Protein AF-0000000083553244 (afdb_homodimer)

Organism: NCBI:txid2306993

Foldseek 3Di:
DWEWFWFQQEQWTKIFIADPLHTPDIDIGGHNDDCLPVNVVVSVVRQVVSVHDLLVHQEYFYEQEPGHPVRNVSRLVVRLVSCVVNVHYYAYDYLQQLQCPPPADQAKEWEDPPPQKIWIKTAHNVGIDDIAIDGQQPDDEEYEYDYPPPHHPPHHYDYRPDDSRSSRRNVCSVPRVDDDDRRHHDDHDDPPPPPPVPDDPPPPDD/DWEWFWFQQEQWTKIFIADPLHTPDIDIGGHNDDCLPVNVVVSVVRQVVSVHDLLVHQEYFYEQEPGHPVRNVSRLVVRLVSCVVNVHYYAYDYLQQLQCPPPADQAKEWEDPPPQKIWIKTAHNVGIDDIAIDGQQPDDEEYEYDYPPPHHPPHHYDYRPDDSRSSRRNVCSVPRVDDDDRRHHDDHDDPPPPPPVPDDPPPPDD

Nearest PDB structures (foldseek):
  5br9-assembly3_E  TM=8.123E-01  e=7.103E-15  Pseudomonas aeruginosa PAO1
  4y0w-assembly1_C-2  TM=7.522E-01  e=1.498E-14  Pseudomonas aeruginosa PAO579
  2gel-assembly1_A  TM=7.264E-01  e=1.031E-14  Salmonella enterica subsp. enterica serovar Typhimurium str. LT2
  6nak-ass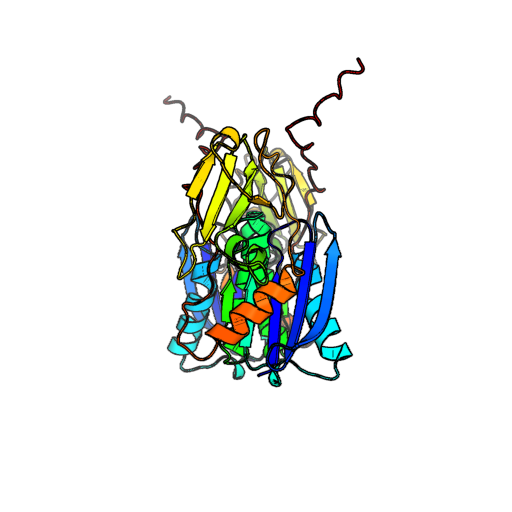embly1_C  TM=7.308E-01  e=5.153E-11  Thermotoga maritima MSB8
  2a6a-assembly1_A  TM=6.928E-01  e=4.842E-11  Thermotoga maritima MSB8

Radius of gyration: 22.96 Å; Cα contacts (8 Å, |Δi|>4): 981; chains: 2; bounding box: 55×69×50 Å

pLDDT: mean 88.0, std 17.51, range [26.22, 98.94]

Secondary structure (DSSP, 8-state):
-EEEEEE-SSSEEEEEEEETTEEEEEEEEE-SS-HHHHHHHHHHHHHHHTT--GGG-SEEEEE--SS-HHHHHHHHHHHHHHHHHHT--EEEE-HHHHHHTTSPSSEEEEEE-STTEEEEEEE-SS-BPPPEEEEGGG--SSEEESS---PPTT--EEPPSS-HHHHHHHHHHHHTTS--PPP-----S-------SS--------/-EEEEEE-SSSEEEEEEEETTEEEEEEEEE-SS-HHHHHHHHHHHHHHHTT--GGG-SEEEEE--SS-HHHHHHHHHHHHHHHHHHT--EEEE-HHHHHHTTSPSSEEEEEE-STTEEEEEEE-SS-BPPPEEEEGGG--SSEEESS---PPTT--EEPPSS-HHHHHHHHHHHHTTS--PPP-----S-------SS--------

Structure (mmCIF, N/CA/C/O backbone):
data_AF-0000000083553244-model_v1
#
loop_
_entity.id
_entity.type
_entity.pdbx_description
1 polymer 'tRNA (Adenosine(37)-N6)-threonylcarbamoyltransferase complex dimerization subunit type 1 TsaB'
#
loop_
_atom_site.group_PDB
_atom_site.id
_atom_site.type_symbol
_atom_site.label_atom_id
_atom_site.label_alt_id
_atom_site.label_comp_id
_atom_site.label_asym_id
_atom_site.label_entity_id
_atom_site.label_seq_id
_atom_site.pdbx_PDB_ins_code
_atom_site.Cartn_x
_atom_site.Cartn_y
_atom_site.Cartn_z
_atom_site.occupancy
_atom_site.B_iso_or_equiv
_atom_site.auth_seq_id
_atom_site.auth_comp_id
_atom_site.auth_asym_id
_atom_site.auth_atom_id
_atom_site.pdbx_PDB_model_num
ATOM 1 N N . MET A 1 1 ? -17.125 -20.312 -6.266 1 95.19 1 MET A N 1
ATOM 2 C CA . MET A 1 1 ? -16.328 -19.359 -5.488 1 95.19 1 MET A CA 1
ATOM 3 C C . MET A 1 1 ? -15.641 -18.344 -6.398 1 95.19 1 MET A C 1
ATOM 5 O O . MET A 1 1 ? -14.984 -18.734 -7.371 1 95.19 1 MET A O 1
ATOM 9 N N . LEU A 1 2 ? -15.938 -17.078 -6.215 1 98.5 2 LEU A N 1
ATOM 10 C CA . LEU A 1 2 ? -15.367 -16 -7.027 1 98.5 2 LEU A CA 1
ATOM 11 C C . LEU A 1 2 ? -14.18 -15.367 -6.316 1 98.5 2 LEU A C 1
ATOM 13 O O . LEU A 1 2 ? -14.336 -14.781 -5.242 1 98.5 2 LEU A O 1
ATOM 17 N N . VAL A 1 3 ? -12.984 -15.484 -6.941 1 98.75 3 VAL A N 1
ATOM 18 C CA . VAL A 1 3 ? -11.75 -15.008 -6.332 1 98.75 3 VAL A CA 1
ATOM 19 C C . VAL A 1 3 ? -11.117 -13.938 -7.211 1 98.75 3 VAL A C 1
ATOM 21 O O . VAL A 1 3 ? -10.977 -14.117 -8.422 1 98.75 3 VAL A O 1
ATOM 24 N N . LEU A 1 4 ? -10.844 -12.781 -6.684 1 98.88 4 LEU A N 1
ATOM 25 C CA . LEU A 1 4 ? -10.008 -11.766 -7.316 1 98.88 4 LEU A CA 1
ATOM 26 C C . LEU A 1 4 ? -8.578 -11.836 -6.789 1 98.88 4 LEU A C 1
ATOM 28 O O . LEU A 1 4 ? -8.352 -11.758 -5.582 1 98.88 4 LEU A O 1
ATOM 32 N N . ALA A 1 5 ? -7.625 -12.055 -7.656 1 98.94 5 ALA A N 1
ATOM 33 C CA . ALA A 1 5 ? -6.219 -12.172 -7.27 1 98.94 5 ALA A CA 1
ATOM 34 C C . ALA A 1 5 ? -5.375 -11.086 -7.938 1 98.94 5 ALA A C 1
ATOM 36 O O . ALA A 1 5 ? -5.656 -10.688 -9.07 1 98.94 5 ALA A O 1
ATOM 37 N N . PHE A 1 6 ? -4.32 -10.609 -7.211 1 98.94 6 PHE A N 1
ATOM 38 C CA . PHE A 1 6 ? -3.479 -9.586 -7.82 1 98.94 6 PHE A CA 1
ATOM 39 C C . PHE A 1 6 ? -2.096 -9.57 -7.184 1 98.94 6 PHE A C 1
ATOM 41 O O . PHE A 1 6 ? -1.876 -10.195 -6.145 1 98.94 6 PHE A O 1
ATOM 48 N N . ASP A 1 7 ? -1.173 -8.914 -7.875 1 98.69 7 ASP A N 1
ATOM 49 C CA . ASP A 1 7 ? 0.236 -8.875 -7.492 1 98.69 7 ASP A CA 1
ATOM 50 C C . ASP A 1 7 ? 0.924 -7.637 -8.055 1 98.69 7 ASP A C 1
ATOM 52 O O . ASP A 1 7 ? 0.686 -7.254 -9.203 1 98.69 7 ASP A O 1
ATOM 56 N N . THR A 1 8 ? 1.665 -6.996 -7.199 1 98.31 8 THR A N 1
ATOM 57 C CA . THR A 1 8 ? 2.512 -5.887 -7.629 1 98.31 8 THR A CA 1
ATOM 58 C C . THR A 1 8 ? 3.945 -6.082 -7.148 1 98.31 8 THR A C 1
ATOM 60 O O . THR A 1 8 ? 4.668 -5.109 -6.918 1 98.31 8 THR A O 1
ATOM 63 N N . SER A 1 9 ? 4.395 -7.324 -6.902 1 95.31 9 SER A N 1
ATOM 64 C CA . SER A 1 9 ? 5.664 -7.633 -6.254 1 95.31 9 SER A CA 1
ATOM 65 C C . SER A 1 9 ? 6.836 -7.43 -7.207 1 95.31 9 SER A C 1
ATOM 67 O O . SER A 1 9 ? 7.996 -7.5 -6.797 1 95.31 9 SER A O 1
ATOM 69 N N . ALA A 1 10 ? 6.605 -7.199 -8.492 1 93.44 10 ALA A N 1
ATOM 70 C CA . ALA A 1 10 ? 7.629 -6.941 -9.5 1 93.44 10 ALA A CA 1
ATOM 71 C C . ALA A 1 10 ? 7.219 -5.793 -10.414 1 93.44 10 ALA A C 1
ATOM 73 O O . ALA A 1 10 ? 6.285 -5.051 -10.109 1 93.44 10 ALA A O 1
ATOM 74 N N . ALA A 1 11 ? 7.984 -5.539 -11.523 1 94.56 11 ALA A N 1
ATOM 75 C CA . ALA A 1 11 ? 7.73 -4.43 -12.438 1 94.56 11 ALA A CA 1
ATOM 76 C C . ALA A 1 11 ? 6.461 -4.668 -13.25 1 94.56 11 ALA A C 1
ATOM 78 O O . ALA A 1 11 ? 6.512 -4.734 -14.484 1 94.56 11 ALA A O 1
ATOM 79 N N . HIS A 1 12 ? 5.316 -4.859 -12.43 1 96.94 12 HIS A N 1
ATOM 80 C CA . HIS A 1 12 ? 4.035 -5.082 -13.094 1 96.94 12 HIS A CA 1
ATOM 81 C C . HIS A 1 12 ? 2.871 -4.801 -12.148 1 96.94 12 HIS A C 1
ATOM 83 O O . HIS A 1 12 ? 3.066 -4.676 -10.938 1 96.94 12 HIS A O 1
ATOM 89 N N . CYS A 1 13 ? 1.729 -4.617 -12.727 1 98.5 13 CYS A N 1
ATOM 90 C CA . CYS A 1 13 ? 0.442 -4.883 -12.094 1 98.5 13 CYS A CA 1
ATOM 91 C C . CYS A 1 13 ? -0.251 -6.074 -12.742 1 98.5 13 CYS A C 1
ATOM 93 O O . CYS A 1 13 ? -0.502 -6.066 -13.953 1 98.5 13 CYS A O 1
ATOM 95 N N . ALA A 1 14 ? -0.455 -7.059 -11.984 1 98.69 14 ALA A N 1
ATOM 96 C CA . ALA A 1 14 ? -1.111 -8.25 -12.508 1 98.69 14 ALA A CA 1
ATOM 97 C C . ALA A 1 14 ? -2.369 -8.586 -11.711 1 98.69 14 ALA A C 1
ATOM 99 O O . ALA A 1 14 ? -2.398 -8.414 -10.484 1 98.69 14 ALA A O 1
ATOM 100 N N . ALA A 1 15 ? -3.402 -9.039 -12.383 1 98.88 15 ALA A N 1
ATOM 101 C CA . ALA A 1 15 ? -4.668 -9.375 -11.734 1 98.88 15 ALA A CA 1
ATOM 102 C C . ALA A 1 15 ? -5.371 -10.516 -12.477 1 98.88 15 ALA A C 1
ATOM 104 O O . ALA A 1 15 ? -5.156 -10.703 -13.672 1 98.88 15 ALA A O 1
ATOM 105 N N . ALA A 1 16 ? -6.105 -11.25 -11.758 1 98.88 16 ALA A N 1
ATOM 106 C CA . ALA A 1 16 ? -6.898 -12.336 -12.336 1 98.88 16 ALA A CA 1
ATOM 107 C C . ALA A 1 16 ? -8.203 -12.523 -11.57 1 98.88 16 ALA A C 1
ATOM 109 O O . ALA A 1 16 ? -8.25 -12.359 -10.344 1 98.88 16 ALA A O 1
ATOM 110 N N . LEU A 1 17 ? -9.219 -12.781 -12.289 1 98.88 17 LEU A N 1
ATOM 111 C CA . LEU A 1 17 ? -10.539 -13.125 -11.766 1 98.88 17 LEU A CA 1
ATOM 112 C C . LEU A 1 17 ? -10.891 -14.578 -12.078 1 98.88 17 LEU A C 1
ATOM 114 O O . LEU A 1 17 ? -10.867 -14.992 -13.242 1 98.88 17 LEU A O 1
ATOM 118 N N . LEU A 1 18 ? -11.125 -15.359 -11.039 1 98.69 18 LEU A N 1
ATOM 119 C CA . LEU A 1 18 ? -11.398 -16.781 -11.211 1 98.69 18 LEU A CA 1
ATOM 120 C C . LEU A 1 18 ? -12.75 -17.156 -10.602 1 98.69 18 LEU A C 1
ATOM 122 O O . LEU A 1 18 ? -13.133 -16.625 -9.562 1 98.69 18 LEU A O 1
ATOM 126 N N . ARG A 1 19 ? -13.406 -18.078 -11.18 1 97.88 19 ARG A N 1
ATOM 127 C CA . ARG A 1 19 ? -14.617 -18.688 -10.641 1 97.88 19 ARG A CA 1
ATOM 128 C C . ARG A 1 19 ? -14.453 -20.203 -10.516 1 97.88 19 ARG A C 1
ATOM 130 O O . ARG A 1 19 ? -14.258 -20.906 -11.516 1 97.88 19 ARG A O 1
ATOM 137 N N . ASP A 1 20 ? -14.484 -20.672 -9.289 1 93.56 20 ASP A N 1
ATOM 138 C CA . ASP A 1 20 ? -14.32 -22.094 -9.016 1 93.56 20 ASP A CA 1
ATOM 139 C C . ASP A 1 20 ? -13.07 -22.656 -9.695 1 93.56 20 ASP A C 1
ATOM 141 O O . ASP A 1 20 ? -13.125 -23.703 -10.352 1 93.56 20 ASP A O 1
ATOM 145 N N . GLY A 1 21 ? -12.039 -21.828 -9.609 1 90.44 21 GLY A N 1
ATOM 146 C CA . GLY A 1 21 ? -10.75 -22.266 -10.117 1 90.44 21 GLY A CA 1
ATOM 147 C C . GLY A 1 21 ? -10.562 -21.984 -11.594 1 90.44 21 GLY A C 1
ATOM 148 O O . GLY A 1 21 ? -9.445 -22.062 -12.109 1 90.44 21 GLY A O 1
ATOM 149 N N . ALA A 1 22 ? -11.617 -21.609 -12.312 1 96.25 22 ALA A N 1
ATOM 150 C CA . ALA A 1 22 ? -11.539 -21.297 -13.734 1 96.25 22 ALA A CA 1
ATOM 151 C C . ALA A 1 22 ? -11.305 -19.797 -13.953 1 96.25 22 ALA A C 1
ATOM 153 O O . ALA A 1 22 ? -11.969 -18.969 -13.328 1 96.25 22 ALA A O 1
ATOM 154 N N . VAL A 1 23 ? -10.469 -19.484 -14.875 1 98.19 23 VAL A N 1
ATOM 155 C CA . VAL A 1 23 ? -10.117 -18.094 -15.141 1 98.19 23 VAL A CA 1
ATOM 156 C C . VAL A 1 23 ? -11.234 -17.422 -15.93 1 98.19 23 VAL A C 1
ATOM 158 O O . VAL A 1 23 ? -11.617 -17.891 -17.016 1 98.19 23 VAL A O 1
ATOM 161 N N . ILE A 1 24 ? -11.742 -16.375 -15.438 1 98.31 24 ILE A N 1
ATOM 162 C CA . ILE A 1 24 ? -12.719 -15.531 -16.125 1 98.31 24 ILE A CA 1
ATOM 163 C C . ILE A 1 24 ? -11.984 -14.453 -16.922 1 98.31 24 ILE A C 1
ATOM 165 O O . ILE A 1 24 ? -12.32 -14.195 -18.094 1 98.31 24 ILE A O 1
ATOM 169 N N . ALA A 1 25 ? -11.055 -13.828 -16.281 1 98.31 25 ALA A N 1
ATOM 170 C CA . ALA A 1 25 ? -10.25 -12.758 -16.875 1 98.31 25 ALA A CA 1
ATOM 171 C C . ALA A 1 25 ? -8.906 -12.625 -16.172 1 98.31 25 ALA A C 1
ATOM 173 O O . ALA A 1 25 ? -8.789 -12.938 -14.984 1 98.31 25 ALA A O 1
ATOM 174 N N . ALA A 1 26 ? -7.941 -12.234 -16.906 1 98.56 26 ALA A N 1
ATOM 175 C CA . ALA A 1 26 ? -6.605 -11.977 -16.375 1 98.56 26 ALA A CA 1
ATOM 176 C C . ALA A 1 26 ? -5.914 -10.852 -17.141 1 98.56 26 ALA A C 1
ATOM 178 O O . ALA A 1 26 ? -6.102 -10.711 -18.344 1 98.56 26 ALA A O 1
ATOM 179 N N . ARG A 1 27 ? -5.184 -10.055 -16.422 1 98.38 27 ARG A N 1
ATOM 180 C CA . ARG A 1 27 ? -4.438 -8.945 -17 1 98.38 27 ARG A CA 1
ATOM 181 C C . ARG A 1 27 ? -3.08 -8.781 -16.328 1 98.38 27 ARG A C 1
ATOM 183 O O . ARG A 1 27 ? -2.947 -9.008 -15.125 1 98.38 27 ARG A O 1
ATOM 190 N N . ARG A 1 28 ? -2.123 -8.492 -17.109 1 98.06 28 ARG A N 1
ATOM 191 C CA . ARG A 1 28 ? -0.802 -8.109 -16.625 1 98.06 28 ARG A CA 1
ATOM 192 C C . ARG A 1 28 ? -0.275 -6.891 -17.375 1 98.06 28 ARG A C 1
ATOM 194 O O . ARG A 1 28 ? -0.242 -6.879 -18.609 1 98.06 28 ARG A O 1
ATOM 201 N N . GLU A 1 29 ? 0.025 -5.887 -16.75 1 98.31 29 GLU A N 1
ATOM 202 C CA . GLU A 1 29 ? 0.604 -4.676 -17.312 1 98.31 29 GLU A CA 1
ATOM 203 C C . GLU A 1 29 ? 2.018 -4.441 -16.781 1 98.31 29 GLU A C 1
ATOM 205 O O . GLU A 1 29 ? 2.23 -4.367 -15.57 1 98.31 29 GLU A O 1
ATOM 210 N N . GLU A 1 30 ? 2.93 -4.367 -17.703 1 97.12 30 GLU A N 1
ATOM 211 C CA . GLU A 1 30 ? 4.312 -4.09 -17.328 1 97.12 30 GLU A CA 1
ATOM 212 C C . GLU A 1 30 ? 4.508 -2.609 -17 1 97.12 30 GLU A C 1
ATOM 214 O O . GLU A 1 30 ? 4.027 -1.74 -17.734 1 97.12 30 GLU A O 1
ATOM 219 N N . MET A 1 31 ? 5.215 -2.338 -15.836 1 95.25 31 MET A N 1
ATOM 220 C CA . MET A 1 31 ? 5.516 -0.962 -15.445 1 95.25 31 MET A CA 1
ATOM 221 C C . MET A 1 31 ? 6.633 -0.917 -14.414 1 95.25 31 MET A C 1
ATOM 223 O O . MET A 1 31 ? 6.605 -1.667 -13.43 1 95.25 31 MET A O 1
ATOM 227 N N . ALA A 1 32 ? 7.449 -0.042 -14.602 1 92.44 32 ALA A N 1
ATOM 228 C CA . ALA A 1 32 ? 8.562 0.115 -13.664 1 92.44 32 ALA A CA 1
ATOM 229 C C . ALA A 1 32 ? 8.125 0.888 -12.422 1 92.44 32 ALA A C 1
ATOM 231 O O . ALA A 1 32 ? 8.664 0.675 -11.336 1 92.44 32 ALA A O 1
ATOM 232 N N . LYS A 1 33 ? 7.18 1.762 -12.562 1 91.44 33 LYS A N 1
ATOM 233 C CA . LYS A 1 33 ? 6.656 2.604 -11.492 1 91.44 33 LYS A CA 1
ATOM 234 C C . LYS A 1 33 ? 5.164 2.854 -11.664 1 91.44 33 LYS A C 1
ATOM 236 O O . LYS A 1 33 ? 4.617 2.652 -12.75 1 91.44 33 LYS A O 1
ATOM 241 N N . GLY A 1 34 ? 4.488 3.215 -10.609 1 94.5 34 GLY A N 1
ATOM 242 C CA . GLY A 1 34 ? 3.1 3.641 -10.719 1 94.5 34 GLY A CA 1
ATOM 243 C C . GLY A 1 34 ? 2.111 2.564 -10.32 1 94.5 34 GLY A C 1
ATOM 244 O O . GLY A 1 34 ? 0.906 2.707 -10.531 1 94.5 34 GLY A O 1
ATOM 245 N N . GLN A 1 35 ? 2.555 1.536 -9.648 1 97 35 GLN A N 1
ATOM 246 C CA . GLN A 1 35 ? 1.701 0.411 -9.289 1 97 35 GLN A CA 1
ATOM 247 C C . GLN A 1 35 ? 0.63 0.835 -8.289 1 97 35 GLN A C 1
ATOM 249 O O . GLN A 1 35 ? -0.516 0.388 -8.367 1 97 35 GLN A O 1
ATOM 254 N N . ALA A 1 36 ? 0.992 1.706 -7.422 1 95.5 36 ALA A N 1
ATOM 255 C CA . ALA A 1 36 ? 0.046 2.152 -6.398 1 95.5 36 ALA A CA 1
ATOM 256 C C . ALA A 1 36 ? -1.156 2.848 -7.031 1 95.5 36 ALA A C 1
ATOM 258 O O . ALA A 1 36 ? -2.285 2.701 -6.559 1 95.5 36 ALA A O 1
ATOM 259 N N . GLU A 1 37 ? -0.939 3.539 -8.055 1 96.06 37 GLU A N 1
ATOM 260 C CA . GLU A 1 37 ? -1.994 4.281 -8.742 1 96.06 37 GLU A CA 1
ATOM 261 C C . GLU A 1 37 ? -2.797 3.377 -9.664 1 96.06 37 GLU A C 1
ATOM 263 O O . GLU A 1 37 ? -4 3.574 -9.852 1 96.06 37 GLU A O 1
ATOM 268 N N . ARG A 1 38 ? -2.172 2.445 -10.18 1 97.94 38 ARG A N 1
ATOM 269 C CA . ARG A 1 38 ? -2.779 1.692 -11.273 1 97.94 38 ARG A CA 1
ATOM 270 C C . ARG A 1 38 ? -3.551 0.487 -10.742 1 97.94 38 ARG A C 1
ATOM 272 O O . ARG A 1 38 ? -4.566 0.093 -11.32 1 97.94 38 ARG A O 1
ATOM 279 N N . LEU A 1 39 ? -3.15 -0.07 -9.664 1 98.62 39 LEU A N 1
ATOM 280 C CA . LEU A 1 39 ? -3.652 -1.36 -9.203 1 98.62 39 LEU A CA 1
ATOM 281 C C . LEU A 1 39 ? -5.172 -1.338 -9.078 1 98.62 39 LEU A C 1
ATOM 283 O O . LEU A 1 39 ? -5.863 -2.148 -9.695 1 98.62 39 LEU A O 1
ATOM 287 N N . MET A 1 40 ? -5.715 -0.379 -8.414 1 98.19 40 MET A N 1
ATOM 288 C CA . MET A 1 40 ? -7.148 -0.396 -8.125 1 98.19 40 MET A CA 1
ATOM 289 C C . MET A 1 40 ? -7.965 -0.176 -9.391 1 98.19 40 MET A C 1
ATOM 291 O O . MET A 1 40 ? -8.945 -0.878 -9.633 1 98.19 40 MET A O 1
ATOM 295 N N . PRO A 1 41 ? -7.57 0.781 -10.25 1 98.06 41 PRO A N 1
ATOM 296 C CA . PRO A 1 41 ? -8.273 0.892 -11.531 1 98.06 41 PRO A CA 1
ATOM 297 C C . PRO A 1 41 ? -8.25 -0.406 -12.336 1 98.06 41 PRO A C 1
ATOM 299 O O . PRO A 1 41 ? -9.242 -0.769 -12.969 1 98.06 41 PRO A O 1
ATOM 302 N N . LEU A 1 42 ? -7.117 -1.082 -12.32 1 98.62 42 LEU A N 1
ATOM 303 C CA . LEU A 1 42 ? -6.992 -2.35 -13.031 1 98.62 42 LEU A CA 1
ATOM 304 C C . LEU A 1 42 ? -7.98 -3.375 -12.492 1 98.62 42 LEU A C 1
ATOM 306 O O . LEU A 1 42 ? -8.641 -4.078 -13.258 1 98.62 42 LEU A O 1
ATOM 310 N N . LEU A 1 43 ? -8.086 -3.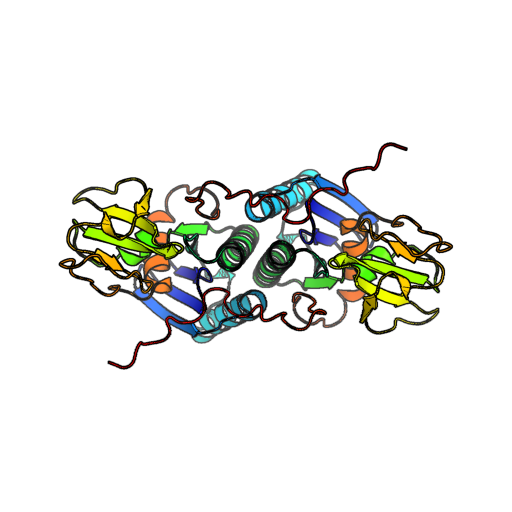465 -11.18 1 98.69 43 LEU A N 1
ATOM 311 C CA . LEU A 1 43 ? -9.008 -4.41 -10.547 1 98.69 43 LEU A CA 1
ATOM 312 C C . LEU A 1 43 ? -10.453 -4.066 -10.891 1 98.69 43 LEU A C 1
ATOM 314 O O . LEU A 1 43 ? -11.258 -4.957 -11.188 1 98.69 43 LEU A O 1
ATOM 318 N N . GLU A 1 44 ? -10.766 -2.82 -10.891 1 97.94 44 GLU A N 1
ATOM 319 C CA . GLU A 1 44 ? -12.102 -2.367 -11.25 1 97.94 44 GLU A CA 1
ATOM 320 C C . GLU A 1 44 ? -12.445 -2.729 -12.688 1 97.94 44 GLU A C 1
ATOM 322 O O . GLU A 1 44 ? -13.555 -3.188 -12.977 1 97.94 44 GLU A O 1
ATOM 327 N N . GLU A 1 45 ? -11.492 -2.482 -13.516 1 98.19 45 GLU A N 1
ATOM 328 C CA . GLU A 1 45 ? -11.68 -2.805 -14.93 1 98.19 45 GLU A CA 1
ATOM 329 C C . GLU A 1 45 ? -11.93 -4.297 -15.125 1 98.19 45 GLU A C 1
ATOM 331 O O . GLU A 1 45 ? -12.781 -4.688 -15.93 1 98.19 45 GLU A O 1
ATOM 336 N N . LEU A 1 46 ? -11.172 -5.066 -14.414 1 98.44 46 LEU A N 1
ATOM 337 C CA . LEU A 1 46 ? -11.312 -6.516 -14.523 1 98.44 46 LEU A CA 1
ATOM 338 C C . LEU A 1 46 ? -12.703 -6.965 -14.086 1 98.44 46 LEU A C 1
ATOM 340 O O . LEU A 1 46 ? -13.336 -7.777 -14.758 1 98.44 46 LEU A O 1
ATOM 344 N N . LEU A 1 47 ? -13.164 -6.465 -12.961 1 98.25 47 LEU A N 1
ATOM 345 C CA . LEU A 1 47 ? -14.484 -6.801 -12.445 1 98.25 47 LEU A CA 1
ATOM 346 C C . LEU A 1 47 ? -15.578 -6.32 -13.391 1 98.25 47 LEU A C 1
ATOM 348 O O . LEU A 1 47 ? -16.484 -7.086 -13.742 1 98.25 47 LEU A O 1
ATOM 352 N N . ALA A 1 48 ? -15.445 -5.082 -13.852 1 97.81 48 ALA A N 1
ATOM 353 C CA . ALA A 1 48 ? -16.438 -4.496 -14.758 1 97.81 48 ALA A CA 1
ATOM 354 C C . ALA A 1 48 ? -16.531 -5.289 -16.062 1 97.81 48 ALA A C 1
ATOM 356 O O . ALA A 1 48 ? -17.625 -5.512 -16.578 1 97.81 48 ALA A O 1
ATOM 357 N N . GLY A 1 49 ? -15.438 -5.684 -16.547 1 98.06 49 GLY A N 1
ATOM 358 C CA . GLY A 1 49 ? -15.398 -6.461 -17.766 1 98.06 49 GLY A CA 1
ATOM 359 C C . GLY A 1 49 ? -16.141 -7.777 -17.656 1 98.06 49 GLY A C 1
ATOM 360 O O . GLY A 1 49 ? -16.641 -8.305 -18.672 1 98.06 49 GLY A O 1
ATOM 361 N N . ALA A 1 50 ? -16.266 -8.258 -16.469 1 97.88 50 ALA A N 1
ATOM 362 C CA . ALA A 1 50 ? -16.969 -9.523 -16.234 1 97.88 50 ALA A CA 1
ATOM 363 C C . ALA A 1 50 ? -18.406 -9.289 -15.773 1 97.88 50 ALA A C 1
ATOM 365 O O . ALA A 1 50 ? -19.125 -10.234 -15.461 1 97.88 50 ALA A O 1
ATOM 366 N N . GLY A 1 51 ? -18.766 -7.988 -15.672 1 97.94 51 GLY A N 1
ATOM 367 C CA . GLY A 1 51 ? -20.109 -7.641 -15.211 1 97.94 51 GLY A CA 1
ATOM 368 C C . GLY A 1 51 ? -20.312 -7.887 -13.727 1 97.94 51 GLY A C 1
ATOM 369 O O . GLY A 1 51 ? -21.422 -8.18 -13.281 1 97.94 51 GLY A O 1
ATOM 370 N N . LEU A 1 52 ? -19.25 -7.801 -12.969 1 97.75 52 LEU A N 1
ATOM 371 C CA . LEU A 1 52 ? -19.266 -8.094 -11.539 1 97.75 52 LEU A CA 1
ATOM 372 C C . LEU A 1 52 ? -18.891 -6.859 -10.727 1 97.75 52 LEU A C 1
ATOM 374 O O . LEU A 1 52 ? -18.375 -5.883 -11.273 1 97.75 52 LEU A O 1
ATOM 378 N N . GLY A 1 53 ? -19.25 -6.914 -9.477 1 96.94 53 GLY A N 1
ATOM 379 C CA . GLY A 1 53 ? -18.859 -5.887 -8.523 1 96.94 53 GLY A CA 1
ATOM 380 C C . GLY A 1 53 ? -18.078 -6.426 -7.348 1 96.94 53 GLY A C 1
ATOM 381 O O . GLY A 1 53 ? -17.891 -7.637 -7.227 1 96.94 53 GLY A O 1
ATOM 382 N N . TRP A 1 54 ? -17.641 -5.551 -6.484 1 97.19 54 TRP A N 1
ATOM 383 C CA . TRP A 1 54 ? -16.812 -5.902 -5.34 1 97.19 54 TRP A CA 1
ATOM 384 C C . TRP A 1 54 ? -17.547 -6.859 -4.406 1 97.19 54 TRP A C 1
ATOM 386 O O . TRP A 1 54 ? -16.938 -7.77 -3.834 1 97.19 54 TRP A O 1
ATOM 396 N N . ARG A 1 55 ? -18.781 -6.695 -4.305 1 95.69 55 ARG A N 1
ATOM 397 C CA . ARG A 1 55 ? -19.562 -7.461 -3.34 1 95.69 55 ARG A CA 1
ATOM 398 C C . ARG A 1 55 ? -19.844 -8.875 -3.85 1 95.69 55 ARG A C 1
ATOM 400 O O . ARG A 1 55 ? -20.344 -9.719 -3.107 1 95.69 55 ARG A O 1
ATOM 407 N N . ASP A 1 56 ? -19.531 -9.148 -5.09 1 97.88 56 ASP A N 1
ATOM 408 C CA . ASP A 1 56 ? -19.703 -10.484 -5.652 1 97.88 56 ASP A CA 1
ATOM 409 C C . ASP A 1 56 ? -18.547 -11.406 -5.238 1 97.88 56 ASP A C 1
ATOM 411 O O . ASP A 1 56 ? -18.641 -12.625 -5.391 1 97.88 56 ASP A O 1
ATOM 415 N N . LEU A 1 57 ? -17.516 -10.828 -4.672 1 98.38 57 LEU A N 1
ATOM 416 C CA . LEU A 1 57 ? -16.297 -11.594 -4.398 1 98.38 57 LEU A CA 1
ATOM 417 C C . LEU A 1 57 ? -16.469 -12.445 -3.145 1 98.38 57 LEU A C 1
ATOM 419 O O . LEU A 1 57 ? -17.062 -12 -2.162 1 98.38 57 LEU A O 1
ATOM 423 N N . ASP A 1 58 ? -15.875 -13.641 -3.279 1 98.56 58 ASP A N 1
ATOM 424 C CA . ASP A 1 58 ? -15.891 -14.539 -2.129 1 98.56 58 ASP A CA 1
ATOM 425 C C . ASP A 1 58 ? -14.555 -14.516 -1.395 1 98.56 58 ASP A C 1
ATOM 427 O O . ASP A 1 58 ? -14.469 -14.914 -0.229 1 98.56 58 ASP A O 1
ATOM 431 N N . ALA A 1 59 ? -13.516 -14.125 -2.09 1 98.62 59 ALA A N 1
ATOM 432 C CA . ALA A 1 59 ? -12.172 -14.102 -1.51 1 98.62 59 ALA A CA 1
ATOM 433 C C . ALA A 1 59 ? -11.234 -13.234 -2.338 1 98.62 59 ALA A C 1
ATOM 435 O O . ALA A 1 59 ? -11.5 -12.953 -3.508 1 98.62 59 ALA A O 1
ATOM 436 N N . ILE A 1 60 ? -10.172 -12.852 -1.708 1 98.69 60 ILE A N 1
ATOM 437 C CA . ILE A 1 60 ? -9.086 -12.125 -2.348 1 98.69 60 ILE A CA 1
ATOM 438 C C . ILE A 1 60 ? -7.801 -12.945 -2.268 1 98.69 60 ILE A C 1
ATOM 440 O O . ILE A 1 60 ? -7.488 -13.523 -1.222 1 98.69 60 ILE A O 1
ATOM 444 N N . GLY A 1 61 ? -7.125 -13.148 -3.344 1 98.88 61 GLY A N 1
ATOM 445 C CA . GLY A 1 61 ? -5.758 -13.641 -3.369 1 98.88 61 GLY A CA 1
ATOM 446 C C . GLY A 1 61 ? -4.734 -12.555 -3.639 1 98.88 61 GLY A C 1
ATOM 447 O O . GLY A 1 61 ? -4.953 -11.688 -4.488 1 98.88 61 GLY A O 1
ATOM 448 N N . VAL A 1 62 ? -3.613 -12.578 -2.93 1 98.94 62 VAL A N 1
ATOM 449 C CA . VAL A 1 62 ? -2.643 -11.5 -3.133 1 98.94 62 VAL A CA 1
ATOM 450 C C . VAL A 1 62 ? -1.227 -12.07 -3.08 1 98.94 62 VAL A C 1
ATOM 452 O O . VAL A 1 62 ? -0.926 -12.93 -2.248 1 98.94 62 VAL A O 1
ATOM 455 N N . GLY A 1 63 ? -0.406 -11.648 -4.035 1 98.62 63 GLY A N 1
ATOM 456 C CA . GLY A 1 63 ? 1.013 -11.953 -3.941 1 98.62 63 GLY A CA 1
ATOM 457 C C . GLY A 1 63 ? 1.692 -11.266 -2.771 1 98.62 63 GLY A C 1
ATOM 458 O O . GLY A 1 63 ? 1.564 -10.055 -2.598 1 98.62 63 GLY A O 1
ATOM 459 N N . ILE A 1 64 ? 2.482 -12.07 -2.01 1 98.25 64 ILE A N 1
ATOM 460 C CA . ILE A 1 64 ? 3.121 -11.5 -0.828 1 98.25 64 ILE A CA 1
ATOM 461 C C . ILE A 1 64 ? 4.637 -11.539 -0.992 1 98.25 64 ILE A C 1
ATOM 463 O O . ILE A 1 64 ? 5.379 -11.336 -0.026 1 98.25 64 ILE A O 1
ATOM 467 N N . GLY A 1 65 ? 5.102 -11.758 -2.139 1 95.94 65 GLY A N 1
ATOM 468 C CA . GLY A 1 65 ? 6.527 -11.82 -2.426 1 95.94 65 GLY A CA 1
ATOM 469 C C . GLY A 1 65 ? 7.105 -13.219 -2.273 1 95.94 65 GLY A C 1
ATOM 470 O O . GLY A 1 65 ? 6.363 -14.195 -2.221 1 95.94 65 GLY A O 1
ATOM 471 N N . PRO A 1 66 ? 8.453 -13.32 -2.291 1 93.75 66 PRO A N 1
ATOM 472 C CA . PRO A 1 66 ? 9.445 -12.25 -2.383 1 93.75 66 PRO A CA 1
ATOM 473 C C . PRO A 1 66 ? 9.32 -11.438 -3.67 1 93.75 66 PRO A C 1
ATOM 475 O O . PRO A 1 66 ? 8.672 -11.883 -4.625 1 93.75 66 PRO A O 1
ATOM 478 N N . GLY A 1 67 ? 9.812 -10.273 -3.688 1 90.69 67 GLY A N 1
ATOM 479 C CA . GLY A 1 67 ? 9.789 -9.297 -4.77 1 90.69 67 GLY A CA 1
ATOM 480 C C . GLY A 1 67 ? 10.258 -7.922 -4.344 1 90.69 67 GLY A C 1
ATOM 481 O O . GLY A 1 67 ? 11.023 -7.785 -3.387 1 90.69 67 GLY A O 1
ATOM 482 N N . ASN A 1 68 ? 9.883 -6.977 -5.113 1 89.75 68 ASN A N 1
ATOM 483 C CA . ASN A 1 68 ? 10.297 -5.621 -4.77 1 89.75 68 ASN A CA 1
ATOM 484 C C . ASN A 1 68 ? 9.656 -5.152 -3.467 1 89.75 68 ASN A C 1
ATOM 486 O O . ASN A 1 68 ? 8.516 -5.516 -3.164 1 89.75 68 ASN A O 1
ATOM 490 N N . PHE A 1 69 ? 10.438 -4.457 -2.68 1 88.75 69 PHE A N 1
ATOM 491 C CA . PHE A 1 69 ? 10.094 -4.059 -1.32 1 88.75 69 PHE A CA 1
ATOM 492 C C . PHE A 1 69 ? 8.805 -3.25 -1.305 1 88.75 69 PHE A C 1
ATOM 494 O O . PHE A 1 69 ? 7.852 -3.605 -0.606 1 88.75 69 PHE A O 1
ATOM 501 N N . THR A 1 70 ? 8.688 -2.248 -2.148 1 93.19 70 THR A N 1
ATOM 502 C CA . THR A 1 70 ? 7.523 -1.365 -2.193 1 93.19 70 THR A CA 1
ATOM 503 C C . THR A 1 70 ? 6.328 -2.076 -2.82 1 93.19 70 THR A C 1
ATOM 505 O O . THR A 1 70 ? 5.219 -2.027 -2.283 1 93.19 70 THR A O 1
ATOM 508 N N . GLY A 1 71 ? 6.512 -2.783 -3.854 1 96.25 71 GLY A N 1
ATOM 509 C CA . GLY A 1 71 ? 5.438 -3.412 -4.605 1 96.25 71 GLY A CA 1
ATOM 510 C C . GLY A 1 71 ? 4.66 -4.434 -3.799 1 96.25 71 GLY A C 1
ATOM 511 O O . GLY A 1 71 ? 3.432 -4.477 -3.859 1 96.25 71 GLY A O 1
ATOM 512 N N . VAL A 1 72 ? 5.352 -5.23 -3.035 1 97.25 72 VAL A N 1
ATOM 513 C CA . VAL A 1 72 ? 4.711 -6.242 -2.201 1 97.25 72 VAL A CA 1
ATOM 514 C C . VAL A 1 72 ? 3.799 -5.57 -1.181 1 97.25 72 VAL A C 1
ATOM 516 O O . VAL A 1 72 ? 2.668 -6.012 -0.961 1 97.25 72 VAL A O 1
ATOM 519 N N . ARG A 1 73 ? 4.219 -4.527 -0.683 1 97.75 73 ARG A N 1
ATOM 520 C CA . ARG A 1 73 ? 3.475 -3.855 0.378 1 97.75 73 ARG A CA 1
ATOM 521 C C . ARG A 1 73 ? 2.26 -3.123 -0.183 1 97.75 73 ARG A C 1
ATOM 523 O O . ARG A 1 73 ? 1.227 -3.023 0.482 1 97.75 73 ARG A O 1
ATOM 530 N N . ILE A 1 74 ? 2.357 -2.672 -1.424 1 98 74 ILE A N 1
ATOM 531 C CA . ILE A 1 74 ? 1.219 -2.061 -2.1 1 98 74 ILE A CA 1
ATOM 532 C C . ILE A 1 74 ? 0.09 -3.08 -2.234 1 98 74 ILE A C 1
ATOM 534 O O . ILE A 1 74 ? -1.043 -2.82 -1.822 1 98 74 ILE A O 1
ATOM 538 N N . SER A 1 75 ? 0.396 -4.211 -2.768 1 98.44 75 SER A N 1
ATOM 539 C CA . SER A 1 75 ? -0.641 -5.211 -2.99 1 98.44 75 SER A CA 1
ATOM 540 C C . SER A 1 75 ? -1.199 -5.734 -1.671 1 98.44 75 SER A C 1
ATOM 542 O O . SER A 1 75 ? -2.41 -5.926 -1.534 1 98.44 75 SER A O 1
ATOM 544 N N . VAL A 1 76 ? -0.353 -5.945 -0.682 1 98.69 76 VAL A N 1
ATOM 545 C CA . VAL A 1 76 ? -0.778 -6.465 0.614 1 98.69 76 VAL A CA 1
ATOM 546 C C . VAL A 1 76 ? -1.703 -5.457 1.295 1 98.69 76 VAL A C 1
ATOM 548 O O . VAL A 1 76 ? -2.762 -5.828 1.811 1 98.69 76 VAL A O 1
ATOM 551 N N . ALA A 1 77 ? -1.326 -4.195 1.265 1 98.31 77 ALA A N 1
ATOM 552 C CA . ALA A 1 77 ? -2.152 -3.16 1.878 1 98.31 77 ALA A CA 1
ATOM 553 C C . ALA A 1 77 ? -3.518 -3.074 1.201 1 98.31 77 ALA A C 1
ATOM 555 O O . ALA A 1 77 ? -4.547 -2.994 1.875 1 98.31 77 ALA A O 1
ATOM 556 N N . ALA A 1 78 ? -3.521 -3.1 -0.107 1 98.44 78 ALA A N 1
ATOM 557 C CA . ALA A 1 78 ? -4.773 -3.068 -0.861 1 98.44 78 ALA A CA 1
ATOM 558 C C . ALA A 1 78 ? -5.652 -4.266 -0.518 1 98.44 78 ALA A C 1
ATOM 560 O O . ALA A 1 78 ? -6.855 -4.117 -0.29 1 98.44 78 ALA A O 1
ATOM 561 N N . ALA A 1 79 ? -5.047 -5.426 -0.441 1 98.81 79 ALA A N 1
ATOM 562 C CA . ALA A 1 79 ? -5.777 -6.656 -0.161 1 98.81 79 ALA A CA 1
ATOM 563 C C . ALA A 1 79 ? -6.406 -6.621 1.229 1 98.81 79 ALA A C 1
ATOM 565 O O . ALA A 1 79 ? -7.562 -7.008 1.406 1 98.81 79 ALA A O 1
ATOM 566 N N . ARG A 1 80 ? -5.648 -6.176 2.148 1 98.06 80 ARG A N 1
ATOM 567 C CA . ARG A 1 80 ? -6.156 -6.109 3.516 1 98.06 80 ARG A CA 1
ATOM 568 C C . ARG A 1 80 ? -7.32 -5.129 3.619 1 98.06 80 ARG A C 1
ATOM 570 O O . ARG A 1 80 ? -8.328 -5.422 4.262 1 98.06 80 ARG A O 1
ATOM 577 N N . GLY A 1 81 ? -7.191 -3.98 2.971 1 97.44 81 GLY A N 1
ATOM 578 C CA . GLY A 1 81 ? -8.281 -3.02 2.947 1 97.44 81 GLY A CA 1
ATOM 579 C C . GLY A 1 81 ? -9.547 -3.562 2.305 1 97.44 81 GLY A C 1
ATOM 580 O O . GLY A 1 81 ? -10.633 -3.459 2.877 1 97.44 81 GLY A O 1
ATOM 581 N N . LEU A 1 82 ? -9.391 -4.164 1.177 1 98.19 82 LEU A N 1
ATOM 582 C CA . LEU A 1 82 ? -10.516 -4.734 0.458 1 98.19 82 LEU A CA 1
ATOM 583 C C . LEU A 1 82 ? -11.195 -5.82 1.287 1 98.19 82 LEU A C 1
ATOM 585 O O . LEU A 1 82 ? -12.422 -5.832 1.421 1 98.19 82 LEU A O 1
ATOM 589 N N . ALA A 1 83 ? -10.383 -6.73 1.828 1 97.75 83 ALA A N 1
ATOM 590 C CA . ALA A 1 83 ? -10.906 -7.879 2.566 1 97.75 83 ALA A CA 1
ATOM 591 C C . ALA A 1 83 ? -11.711 -7.43 3.777 1 97.75 83 ALA A C 1
ATOM 593 O O . ALA A 1 83 ? -12.797 -7.961 4.043 1 97.75 83 ALA A O 1
ATOM 594 N N . LEU A 1 84 ? -11.203 -6.492 4.469 1 95.25 84 LEU A N 1
ATOM 595 C CA . LEU A 1 84 ? -11.875 -6.008 5.668 1 95.25 84 LEU A CA 1
ATOM 596 C C . LEU A 1 84 ? -13.195 -5.328 5.316 1 95.25 84 LEU A C 1
ATOM 598 O O . LEU A 1 84 ? -14.219 -5.594 5.949 1 95.25 84 LEU A O 1
ATOM 602 N N . ALA A 1 85 ? -13.172 -4.496 4.301 1 95.56 85 ALA A N 1
ATOM 603 C CA . ALA A 1 85 ? -14.359 -3.746 3.898 1 95.56 85 ALA A CA 1
ATOM 604 C C . ALA A 1 85 ? -15.43 -4.676 3.332 1 95.56 85 ALA A C 1
ATOM 606 O O . ALA A 1 85 ? -16.625 -4.469 3.555 1 95.56 85 ALA A O 1
ATOM 607 N N . LEU A 1 86 ? -14.977 -5.73 2.602 1 96.75 86 LEU A N 1
ATOM 608 C CA . LEU A 1 86 ? -15.898 -6.641 1.928 1 96.75 86 LEU A CA 1
ATOM 609 C C . LEU A 1 86 ? -16.297 -7.793 2.846 1 96.75 86 LEU A C 1
ATOM 611 O O . LEU A 1 86 ? -17.219 -8.547 2.541 1 96.75 86 LEU A O 1
ATOM 615 N N . ARG A 1 87 ? -15.602 -7.883 3.928 1 95.44 87 ARG A N 1
ATOM 616 C CA . ARG A 1 87 ? -15.789 -8.992 4.859 1 95.44 87 ARG A CA 1
ATOM 617 C C . ARG A 1 87 ? -15.586 -10.336 4.16 1 95.44 87 ARG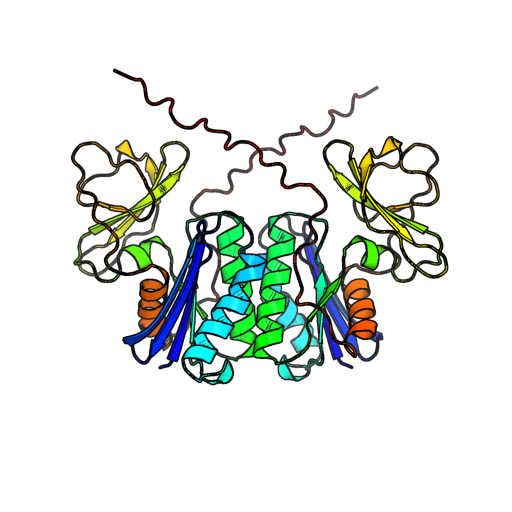 A C 1
ATOM 619 O O . ARG A 1 87 ? -16.406 -11.242 4.297 1 95.44 87 ARG A O 1
ATOM 626 N N . VAL A 1 88 ? -14.586 -10.461 3.387 1 97.38 88 VAL A N 1
ATOM 627 C CA . VAL A 1 88 ? -14.172 -11.711 2.75 1 97.38 88 VAL A CA 1
ATOM 628 C C . VAL A 1 88 ? -12.727 -12.031 3.131 1 97.38 88 VAL A C 1
ATOM 630 O O . VAL A 1 88 ? -11.969 -11.133 3.512 1 97.38 88 VAL A O 1
ATOM 633 N N . PRO A 1 89 ? -12.312 -13.328 3.094 1 97.94 89 PRO A N 1
ATOM 634 C CA . PRO A 1 89 ? -10.922 -13.656 3.416 1 97.94 89 PRO A CA 1
ATOM 635 C C . PRO A 1 89 ? -9.938 -13.164 2.355 1 97.94 89 PRO A C 1
ATOM 637 O O . PRO A 1 89 ? -10.281 -13.102 1.173 1 97.94 89 PRO A O 1
ATOM 640 N N . ALA A 1 90 ? -8.82 -12.75 2.781 1 98.44 90 ALA A N 1
ATOM 641 C CA . ALA A 1 90 ? -7.664 -12.492 1.923 1 98.44 90 ALA A CA 1
ATOM 642 C C . ALA A 1 90 ? -6.559 -13.516 2.178 1 98.44 90 ALA A C 1
ATOM 644 O O . ALA A 1 90 ? -6.145 -13.719 3.32 1 98.44 90 ALA A O 1
ATOM 645 N N . ILE A 1 91 ? -6.105 -14.117 1.117 1 98.62 91 ILE A N 1
ATOM 646 C CA . ILE A 1 91 ? -5.102 -15.164 1.211 1 98.62 91 ILE A CA 1
ATOM 647 C C . ILE A 1 91 ? -3.793 -14.688 0.583 1 98.62 91 ILE A C 1
ATOM 649 O O . ILE A 1 91 ? -3.76 -14.32 -0.594 1 98.62 91 ILE A O 1
ATOM 653 N N . GLY A 1 92 ? -2.742 -14.648 1.399 1 98.69 92 GLY A N 1
ATOM 654 C CA . GLY A 1 92 ? -1.411 -14.383 0.874 1 98.69 92 GLY A CA 1
ATOM 655 C C . GLY A 1 92 ? -0.775 -15.594 0.223 1 98.69 92 GLY A C 1
ATOM 656 O O . GLY A 1 92 ? -0.827 -16.703 0.771 1 98.69 92 GLY A O 1
ATOM 657 N N . VAL A 1 93 ? -0.237 -15.383 -0.952 1 98.44 93 VAL A N 1
ATOM 658 C CA . VAL A 1 93 ? 0.444 -16.438 -1.69 1 98.44 93 VAL A CA 1
ATOM 659 C C . VAL A 1 93 ? 1.847 -15.984 -2.08 1 98.44 93 VAL A C 1
ATOM 661 O O . VAL A 1 93 ? 2.01 -14.93 -2.705 1 98.44 93 VAL A O 1
ATOM 664 N N . SER A 1 94 ? 2.869 -16.75 -1.73 1 97.62 94 SER A N 1
ATOM 665 C CA . SER A 1 94 ? 4.23 -16.359 -2.08 1 97.62 94 SER A CA 1
ATOM 666 C C . SER A 1 94 ? 4.488 -16.516 -3.574 1 97.62 94 SER A C 1
ATOM 668 O O . SER A 1 94 ? 3.859 -17.359 -4.23 1 97.62 94 SER A O 1
ATOM 670 N N . THR A 1 95 ? 5.402 -15.711 -4.023 1 96.31 95 THR A N 1
ATOM 671 C CA . THR A 1 95 ? 5.824 -15.844 -5.414 1 96.31 95 THR A CA 1
ATOM 672 C C . THR A 1 95 ? 6.34 -17.25 -5.695 1 96.31 95 THR A C 1
ATOM 674 O O . THR A 1 95 ? 6.074 -17.812 -6.758 1 96.31 95 THR A O 1
ATOM 677 N N . LEU A 1 96 ? 6.98 -17.859 -4.809 1 95.38 96 LEU A N 1
ATOM 678 C CA . LEU A 1 96 ? 7.543 -19.188 -4.969 1 95.38 96 LEU A CA 1
ATOM 679 C C . LEU A 1 96 ? 6.441 -20.234 -5.086 1 95.38 96 LEU A C 1
ATOM 681 O O . LEU A 1 96 ? 6.492 -21.109 -5.961 1 95.38 96 LEU A O 1
ATOM 685 N N . GLU A 1 97 ? 5.445 -20.156 -4.215 1 96.19 97 GLU A N 1
ATOM 686 C CA . GLU A 1 97 ? 4.281 -21.031 -4.316 1 96.19 97 GLU A CA 1
ATOM 687 C C . GLU A 1 97 ? 3.566 -20.844 -5.652 1 96.19 97 GLU A C 1
ATOM 689 O O . GLU A 1 97 ? 3.18 -21.828 -6.293 1 96.19 97 GLU A O 1
ATOM 694 N N . ALA A 1 98 ? 3.398 -19.609 -6.027 1 97.12 98 ALA A N 1
ATOM 695 C CA . ALA A 1 98 ? 2.674 -19.297 -7.254 1 97.12 98 ALA A CA 1
ATOM 696 C C . ALA A 1 98 ? 3.396 -19.859 -8.477 1 97.12 98 ALA A C 1
ATOM 698 O O . ALA A 1 98 ? 2.766 -20.406 -9.383 1 97.12 98 ALA A O 1
ATOM 699 N N . LEU A 1 99 ? 4.676 -19.688 -8.477 1 95.12 99 LEU A N 1
ATOM 700 C CA . LEU A 1 99 ? 5.473 -20.172 -9.602 1 95.12 99 LEU A CA 1
ATOM 701 C C . LEU A 1 99 ? 5.41 -21.703 -9.695 1 95.12 99 LEU A C 1
ATOM 703 O O . LEU A 1 99 ? 5.492 -22.266 -10.797 1 95.12 99 LEU A O 1
ATOM 707 N N . ALA A 1 100 ? 5.27 -22.344 -8.625 1 94.75 100 ALA A N 1
ATOM 708 C CA . ALA A 1 100 ? 5.23 -23.797 -8.594 1 94.75 100 ALA A CA 1
ATOM 709 C C . ALA A 1 100 ? 3.879 -24.328 -9.07 1 94.75 100 ALA A C 1
ATOM 711 O O . ALA A 1 100 ? 3.76 -25.484 -9.461 1 94.75 100 ALA A O 1
ATOM 712 N N . GLU A 1 101 ? 2.857 -23.5 -9 1 95.12 101 GLU A N 1
ATOM 713 C CA . GLU A 1 101 ? 1.49 -23.922 -9.289 1 95.12 101 GLU A CA 1
ATOM 714 C C . GLU A 1 101 ? 1.365 -24.438 -10.719 1 95.12 101 GLU A C 1
ATOM 716 O O . GLU A 1 101 ? 1.803 -23.781 -11.664 1 95.12 101 GLU A O 1
ATOM 721 N N . GLY A 1 102 ? 0.772 -25.625 -10.906 1 92.5 102 GLY A N 1
ATOM 722 C CA . GLY A 1 102 ? 0.516 -26.188 -12.219 1 92.5 102 GLY A CA 1
ATOM 723 C C . GLY A 1 102 ? 1.666 -27.031 -12.75 1 92.5 102 GLY A C 1
ATOM 724 O O . GLY A 1 102 ? 1.602 -27.547 -13.867 1 92.5 102 GLY A O 1
ATOM 725 N N . THR A 1 103 ? 2.775 -27.094 -12.016 1 91.88 103 THR A N 1
ATOM 726 C CA . THR A 1 103 ? 3.934 -27.875 -12.438 1 91.88 103 THR A CA 1
ATOM 727 C C . THR A 1 103 ? 4.074 -29.125 -11.594 1 91.88 103 THR A C 1
ATOM 729 O O . THR A 1 103 ? 3.969 -29.078 -10.367 1 91.88 103 THR A O 1
ATOM 732 N N . PRO A 1 104 ? 4.324 -30.203 -12.242 1 90.38 104 PRO A N 1
ATOM 733 C CA . PRO A 1 104 ? 4.473 -31.453 -11.484 1 90.38 104 PRO A CA 1
ATOM 734 C C . PRO A 1 104 ? 5.598 -31.391 -10.453 1 90.38 104 PRO A C 1
ATOM 736 O O . PRO A 1 104 ? 6.645 -30.781 -10.711 1 90.38 104 PRO A O 1
ATOM 739 N N . ARG A 1 105 ? 5.453 -31.984 -9.367 1 88.94 105 ARG A N 1
ATOM 740 C CA . ARG A 1 105 ? 6.43 -32.094 -8.289 1 88.94 105 ARG A CA 1
ATOM 741 C C . ARG A 1 105 ? 7.199 -33.406 -8.359 1 88.94 105 ARG A C 1
ATOM 743 O O . ARG A 1 105 ? 6.719 -34.375 -8.945 1 88.94 105 ARG A O 1
ATOM 750 N N . PRO A 1 106 ? 8.344 -33.594 -7.859 1 89.81 106 PRO A N 1
ATOM 751 C CA . PRO A 1 106 ? 9.055 -32.531 -7.113 1 89.81 106 PRO A CA 1
ATOM 752 C C . PRO A 1 106 ? 9.656 -31.469 -8.023 1 89.81 106 PRO A C 1
ATOM 754 O O . PRO A 1 106 ? 9.906 -31.734 -9.203 1 89.81 106 PRO A O 1
ATOM 757 N N . LEU A 1 107 ? 9.852 -30.266 -7.527 1 89.88 107 LEU A N 1
ATOM 758 C CA . LEU A 1 107 ? 10.492 -29.188 -8.289 1 89.88 107 LEU A CA 1
ATOM 759 C C . LEU A 1 107 ? 11.125 -28.172 -7.352 1 89.88 107 LEU A C 1
ATOM 761 O O . LEU A 1 107 ? 10.727 -28.047 -6.191 1 89.88 107 LEU A O 1
ATOM 765 N N . THR A 1 108 ? 12.109 -27.438 -7.867 1 91.19 108 THR A N 1
ATOM 766 C CA . THR A 1 108 ? 12.734 -26.312 -7.18 1 91.19 108 THR A CA 1
ATOM 767 C C . THR A 1 108 ? 12.391 -25 -7.871 1 91.19 108 THR A C 1
ATOM 769 O O . THR A 1 108 ? 12.461 -24.891 -9.102 1 91.19 108 THR A O 1
ATOM 772 N N . VAL A 1 109 ? 11.953 -24.078 -7.059 1 93.06 109 VAL A N 1
ATOM 773 C CA . VAL A 1 109 ? 11.609 -22.766 -7.57 1 93.06 109 VAL A CA 1
ATOM 774 C C . VAL A 1 109 ? 12.602 -21.734 -7.043 1 93.06 109 VAL A C 1
ATOM 776 O O . VAL A 1 109 ? 12.984 -21.766 -5.871 1 93.06 109 VAL A O 1
ATOM 779 N N . ALA A 1 110 ? 12.961 -20.828 -7.988 1 90.75 110 ALA A N 1
ATOM 780 C CA . ALA A 1 110 ? 13.922 -19.812 -7.57 1 90.75 110 ALA A CA 1
ATOM 781 C C . ALA A 1 110 ? 13.539 -18.438 -8.117 1 90.75 110 ALA A C 1
ATOM 783 O O . ALA A 1 110 ? 13.055 -18.328 -9.25 1 90.75 110 ALA A O 1
ATOM 784 N N . GLU A 1 111 ? 13.688 -17.422 -7.348 1 89.38 111 GLU A N 1
ATOM 785 C CA . GLU A 1 111 ? 13.547 -16.016 -7.723 1 89.38 111 GLU A CA 1
ATOM 786 C C . GLU A 1 111 ? 14.812 -15.227 -7.391 1 89.38 111 GLU A C 1
ATOM 788 O O . GLU A 1 111 ? 15.414 -15.43 -6.332 1 89.38 111 GLU A O 1
ATOM 793 N N . ASP A 1 112 ? 15.125 -14.367 -8.281 1 87.5 112 ASP A N 1
ATOM 794 C CA . ASP A 1 112 ? 16.328 -13.555 -8.102 1 87.5 112 ASP A CA 1
ATOM 795 C C . ASP A 1 112 ? 16.234 -12.703 -6.84 1 87.5 112 ASP A C 1
ATOM 797 O O . ASP A 1 112 ? 15.25 -11.977 -6.648 1 87.5 112 ASP A O 1
ATOM 801 N N . ALA A 1 113 ? 17.203 -12.812 -5.93 1 88.56 113 ALA A N 1
ATOM 802 C CA . ALA A 1 113 ? 17.297 -12 -4.719 1 88.56 113 ALA A CA 1
ATOM 803 C C . ALA A 1 113 ? 18.422 -10.977 -4.824 1 88.56 113 ALA A C 1
ATOM 805 O O . ALA A 1 113 ? 18.828 -10.383 -3.82 1 88.56 113 ALA A O 1
ATOM 806 N N . ARG A 1 114 ? 18.953 -10.812 -5.977 1 81.69 114 ARG A N 1
ATOM 807 C CA . ARG A 1 114 ? 20.078 -9.914 -6.246 1 81.69 114 ARG A CA 1
ATOM 808 C C . ARG A 1 114 ? 21.344 -10.375 -5.531 1 81.69 114 ARG A C 1
ATOM 810 O O . ARG A 1 114 ? 21.312 -11.367 -4.801 1 81.69 114 ARG A O 1
ATOM 817 N N . ARG A 1 115 ? 22.484 -9.734 -5.891 1 84.62 115 ARG A N 1
ATOM 818 C CA . ARG A 1 115 ? 23.797 -9.938 -5.258 1 84.62 115 ARG A CA 1
ATOM 819 C C . ARG A 1 115 ? 24.219 -11.398 -5.328 1 84.62 115 ARG A C 1
ATOM 821 O O . ARG A 1 115 ? 24.75 -11.938 -4.359 1 84.62 115 ARG A O 1
ATOM 828 N N . GLY A 1 116 ? 23.812 -11.992 -6.41 1 84.94 116 GLY A N 1
ATOM 829 C CA . GLY A 1 116 ? 24.234 -13.367 -6.633 1 84.94 116 GLY A CA 1
ATOM 830 C C . GLY A 1 116 ? 23.469 -14.367 -5.781 1 84.94 116 GLY A C 1
ATOM 831 O O . GLY A 1 116 ? 23.891 -15.516 -5.641 1 84.94 116 GLY A O 1
ATOM 832 N N . GLU A 1 117 ? 22.391 -13.906 -5.199 1 89.38 117 GLU A N 1
ATOM 833 C CA . GLU A 1 117 ? 21.562 -14.766 -4.355 1 89.38 117 GLU A CA 1
ATOM 834 C C . GLU A 1 117 ? 20.172 -14.969 -4.973 1 89.38 117 GLU A C 1
ATOM 836 O O . GLU A 1 117 ? 19.781 -14.25 -5.895 1 89.38 117 GLU A O 1
ATOM 841 N N . ALA A 1 118 ? 19.609 -16.031 -4.473 1 91 118 ALA A N 1
ATOM 842 C CA . ALA A 1 118 ? 18.234 -16.328 -4.902 1 91 118 ALA A CA 1
ATOM 843 C C . ALA A 1 118 ? 17.375 -16.766 -3.727 1 91 118 ALA A C 1
ATOM 845 O O . ALA A 1 118 ? 17.875 -17.391 -2.787 1 91 118 ALA A O 1
ATOM 846 N N . TYR A 1 119 ? 16.141 -16.406 -3.82 1 92.94 119 TYR A N 1
ATOM 847 C CA . TYR A 1 119 ? 15.141 -17.062 -2.988 1 92.94 119 TYR A CA 1
ATOM 848 C C . TYR A 1 119 ? 14.758 -18.422 -3.561 1 92.94 119 TYR A C 1
ATOM 850 O O . TYR A 1 119 ? 14.367 -18.516 -4.727 1 92.94 119 TYR A O 1
ATOM 858 N N . VAL A 1 120 ? 14.844 -19.422 -2.719 1 92.25 120 VAL A N 1
ATOM 859 C CA . VAL A 1 120 ? 14.648 -20.766 -3.25 1 92.25 120 VAL A CA 1
ATOM 860 C C . VAL A 1 120 ? 13.68 -21.531 -2.355 1 92.25 120 VAL A C 1
ATOM 862 O O . VAL A 1 120 ? 13.734 -21.422 -1.128 1 92.25 120 VAL A O 1
ATOM 865 N N . GLN A 1 121 ? 12.828 -22.281 -2.971 1 94.38 121 GLN A N 1
ATOM 866 C CA . GLN A 1 121 ? 11.938 -23.188 -2.252 1 94.38 121 GLN A CA 1
ATOM 867 C C . GLN A 1 121 ? 11.82 -24.531 -2.977 1 94.38 121 GLN A C 1
ATOM 869 O O . GLN A 1 121 ? 11.633 -24.562 -4.195 1 94.38 121 GLN A O 1
ATOM 874 N N . HIS A 1 122 ? 11.984 -25.594 -2.229 1 93.56 122 HIS A N 1
ATOM 875 C CA . HIS A 1 122 ? 11.852 -26.953 -2.773 1 93.56 122 HIS A CA 1
ATOM 876 C C . HIS A 1 122 ? 10.477 -27.531 -2.465 1 93.56 122 HIS A C 1
ATOM 878 O O . HIS A 1 122 ? 10.047 -27.547 -1.309 1 93.56 122 HIS A O 1
ATOM 884 N N . PHE A 1 123 ? 9.828 -27.906 -3.551 1 94.69 123 PHE A N 1
ATOM 885 C CA . PHE A 1 123 ? 8.531 -28.562 -3.424 1 94.69 123 PHE A CA 1
ATOM 886 C C . PHE A 1 123 ? 8.664 -30.062 -3.646 1 94.69 123 PHE A C 1
ATOM 888 O O . PHE A 1 123 ? 9.031 -30.516 -4.738 1 94.69 123 PHE A O 1
ATOM 895 N N . THR A 1 124 ? 8.297 -30.812 -2.57 1 93.88 124 THR A N 1
ATOM 896 C CA . THR A 1 124 ? 8.391 -32.281 -2.633 1 93.88 124 THR A CA 1
ATOM 897 C C . THR A 1 124 ? 7.102 -32.875 -3.197 1 93.88 124 THR A C 1
ATOM 899 O O . THR A 1 124 ? 6.184 -32.125 -3.574 1 93.88 124 THR A O 1
ATOM 902 N N . GLU A 1 125 ? 7.035 -34.156 -3.252 1 92.44 125 GLU A N 1
ATOM 903 C CA . GLU A 1 125 ? 5.848 -34.812 -3.781 1 92.44 125 GLU A CA 1
ATOM 904 C C . GLU A 1 125 ? 4.621 -34.531 -2.92 1 92.44 125 GLU A C 1
ATOM 906 O O . GLU A 1 125 ? 3.51 -34.406 -3.438 1 92.44 125 GLU A O 1
ATOM 911 N N . THR A 1 126 ? 4.809 -34.375 -1.668 1 91.75 126 THR A N 1
ATOM 912 C CA . THR A 1 126 ? 3.658 -34.312 -0.773 1 91.75 126 THR A CA 1
ATOM 913 C C . THR A 1 126 ? 3.646 -32.969 -0.016 1 91.75 126 THR A C 1
ATOM 915 O O . THR A 1 126 ? 2.721 -32.688 0.75 1 91.75 126 THR A O 1
ATOM 918 N N . GLY A 1 127 ? 4.695 -32.156 -0.196 1 92.75 127 GLY A N 1
ATOM 919 C CA . GLY A 1 127 ? 4.781 -30.906 0.565 1 92.75 127 GLY A CA 1
ATOM 920 C C . GLY A 1 127 ? 5.824 -29.938 0.029 1 92.75 127 GLY A C 1
ATOM 921 O O . GLY A 1 127 ? 6.105 -29.938 -1.171 1 92.75 127 GLY A O 1
ATOM 922 N N . ALA A 1 128 ? 6.207 -28.969 0.863 1 94.81 128 ALA A N 1
ATOM 923 C CA . ALA A 1 128 ? 7.219 -27.984 0.472 1 94.81 128 ALA A CA 1
ATOM 924 C C . ALA A 1 128 ? 8.125 -27.625 1.649 1 94.81 128 ALA A C 1
ATOM 926 O O . ALA A 1 128 ? 7.66 -27.531 2.789 1 94.81 128 ALA A O 1
ATOM 927 N N . ASP A 1 129 ? 9.414 -27.531 1.345 1 94.19 129 ASP A N 1
ATOM 928 C CA . ASP A 1 129 ? 10.336 -26.984 2.34 1 94.19 129 ASP A CA 1
ATOM 929 C C . ASP A 1 129 ? 10.102 -25.5 2.557 1 94.19 129 ASP A C 1
ATOM 931 O O . ASP A 1 129 ? 9.43 -24.844 1.756 1 94.19 129 ASP A O 1
ATOM 935 N N . ALA A 1 130 ? 10.641 -24.969 3.672 1 94.62 130 ALA A N 1
ATOM 936 C CA . ALA A 1 130 ? 10.594 -23.516 3.889 1 94.62 130 ALA A CA 1
ATOM 937 C C . ALA A 1 130 ? 11.453 -22.781 2.861 1 94.62 130 ALA A C 1
ATOM 939 O O . ALA A 1 130 ? 12.531 -23.25 2.492 1 94.62 130 ALA A O 1
ATOM 940 N N . PRO A 1 131 ? 10.961 -21.688 2.355 1 94.94 131 PRO A N 1
ATOM 941 C CA . PRO A 1 131 ? 11.812 -20.891 1.468 1 94.94 131 PRO A CA 1
ATOM 942 C C . PRO A 1 131 ? 13.117 -20.469 2.135 1 94.94 131 PRO A C 1
ATOM 944 O O . PRO A 1 131 ? 13.156 -20.234 3.348 1 94.94 131 PRO A O 1
ATOM 947 N N . GLN A 1 132 ? 14.172 -20.328 1.304 1 92.31 132 GLN A N 1
ATOM 948 C CA . GLN A 1 132 ? 15.477 -19.938 1.818 1 92.31 132 GLN A CA 1
ATOM 949 C C . GLN A 1 132 ? 16.203 -19 0.849 1 92.31 132 GLN A C 1
ATOM 951 O O . GLN A 1 132 ? 15.867 -18.969 -0.338 1 92.31 132 GLN A O 1
ATOM 956 N N . LEU A 1 133 ? 17.047 -18.219 1.418 1 92.06 133 LEU A N 1
ATOM 957 C CA . LEU A 1 133 ? 18 -17.453 0.637 1 92.06 133 LEU A CA 1
ATOM 958 C C . LEU A 1 133 ? 19.312 -18.219 0.461 1 92.06 133 LEU A C 1
ATOM 960 O O . LEU A 1 133 ? 19.844 -18.766 1.426 1 92.06 133 LEU A O 1
ATOM 964 N N . MET A 1 134 ? 19.828 -18.297 -0.811 1 89.25 134 MET A N 1
ATOM 965 C CA . MET A 1 134 ? 21.094 -19 -1.028 1 89.25 134 MET A CA 1
ATOM 966 C C . MET A 1 134 ? 21.797 -18.453 -2.266 1 89.25 134 MET A C 1
ATOM 968 O O . MET A 1 134 ? 21.172 -17.859 -3.135 1 89.25 134 MET A O 1
ATOM 972 N N . PRO A 1 135 ? 23.094 -18.672 -2.271 1 89 135 PRO A N 1
ATOM 973 C CA . PRO A 1 135 ? 23.797 -18.312 -3.5 1 89 135 PRO A CA 1
ATOM 974 C C . PRO A 1 135 ? 23.281 -19.078 -4.719 1 89 135 PRO A C 1
ATOM 976 O O . PRO A 1 135 ? 23 -20.281 -4.629 1 89 135 PRO A O 1
ATOM 979 N N . VAL A 1 136 ? 23.203 -18.359 -5.824 1 85.38 136 VAL A N 1
ATOM 980 C CA . VAL A 1 136 ? 22.625 -18.922 -7.043 1 85.38 136 VAL A CA 1
ATOM 981 C C . VAL A 1 136 ? 23.406 -20.156 -7.477 1 85.38 136 VAL A C 1
ATOM 983 O O . VAL A 1 136 ? 22.828 -21.109 -7.996 1 85.38 136 VAL A O 1
ATOM 986 N N . ASP A 1 137 ? 24.672 -20.141 -7.27 1 83.88 137 ASP A N 1
ATOM 987 C CA . ASP A 1 137 ? 25.547 -21.203 -7.754 1 83.88 137 ASP A CA 1
ATOM 988 C C . ASP A 1 137 ? 25.359 -22.484 -6.922 1 83.88 137 ASP A C 1
ATOM 990 O O . ASP A 1 137 ? 25.859 -23.547 -7.289 1 83.88 137 ASP A O 1
ATOM 994 N N . GLN A 1 138 ? 24.594 -22.406 -5.855 1 85.38 138 GLN A N 1
ATOM 995 C CA . GLN A 1 138 ? 24.359 -23.562 -5.004 1 85.38 138 GLN A CA 1
ATOM 996 C C . GLN A 1 138 ? 23.031 -24.234 -5.344 1 85.38 138 GLN A C 1
ATOM 998 O O . GLN A 1 138 ? 22.703 -25.281 -4.781 1 85.38 138 GLN A O 1
ATOM 1003 N N . ILE A 1 139 ? 22.312 -23.625 -6.266 1 82.88 139 ILE A N 1
ATOM 1004 C CA . ILE A 1 139 ? 21.016 -24.188 -6.648 1 82.88 139 ILE A CA 1
ATOM 1005 C C . ILE A 1 139 ? 21.234 -25.359 -7.605 1 82.88 139 ILE A C 1
ATOM 1007 O O . ILE A 1 139 ? 21.953 -25.234 -8.602 1 82.88 139 ILE A O 1
ATOM 1011 N N . THR A 1 140 ? 20.641 -26.438 -7.254 1 72.19 140 THR A N 1
ATOM 1012 C CA . THR A 1 140 ? 20.812 -27.641 -8.078 1 72.19 140 THR A CA 1
ATOM 1013 C C . THR A 1 140 ? 19.469 -28.203 -8.508 1 72.19 140 THR A C 1
ATOM 1015 O O . THR A 1 140 ? 18.438 -27.922 -7.879 1 72.19 140 THR A O 1
ATOM 1018 N N . GLY A 1 141 ? 19.422 -28.984 -9.688 1 71.25 141 GLY A N 1
ATOM 1019 C CA . GLY A 1 141 ? 18.234 -29.672 -10.148 1 71.25 141 GLY A CA 1
ATOM 1020 C C . GLY A 1 141 ? 17.375 -28.844 -11.086 1 71.25 141 GLY A C 1
ATOM 1021 O O . GLY A 1 141 ? 17.875 -27.906 -11.719 1 71.25 141 GLY A O 1
ATOM 1022 N N . ALA A 1 142 ? 16.156 -29.328 -11.383 1 65.62 142 ALA A N 1
ATOM 1023 C CA . ALA A 1 142 ? 15.195 -28.594 -12.211 1 65.62 142 ALA A CA 1
ATOM 1024 C C . ALA A 1 142 ? 14.648 -27.375 -11.477 1 65.62 142 ALA A C 1
ATOM 1026 O O . ALA A 1 142 ? 14.25 -27.469 -10.32 1 65.62 142 ALA A O 1
ATOM 1027 N N . LEU A 1 143 ? 14.891 -26.266 -12.219 1 76.06 143 LEU A N 1
ATOM 1028 C CA . LEU A 1 143 ? 14.586 -24.984 -11.578 1 76.06 143 LEU A CA 1
ATOM 1029 C C . LEU A 1 143 ? 13.508 -24.234 -12.352 1 76.06 143 LEU A C 1
ATOM 1031 O O . LEU A 1 143 ? 13.602 -24.094 -13.578 1 76.06 143 LEU A O 1
ATOM 1035 N N . ARG A 1 144 ? 12.484 -24.047 -11.664 1 74.56 144 ARG A N 1
ATOM 1036 C CA . ARG A 1 144 ? 11.516 -23.109 -12.227 1 74.56 144 ARG A CA 1
ATOM 1037 C C . ARG A 1 144 ? 11.766 -21.688 -11.727 1 74.56 144 ARG A C 1
ATOM 1039 O O . ARG A 1 144 ? 11.844 -21.453 -10.516 1 74.56 144 ARG A O 1
ATOM 1046 N N . THR A 1 145 ? 12.023 -20.766 -12.68 1 73.94 145 THR A N 1
ATOM 1047 C CA . THR A 1 145 ? 12.359 -19.406 -12.273 1 73.94 145 THR A CA 1
ATOM 1048 C C . THR A 1 145 ? 11.398 -18.391 -12.898 1 73.94 145 THR A C 1
ATOM 1050 O O . THR A 1 145 ? 10.875 -18.625 -13.992 1 73.94 145 THR A O 1
ATOM 1053 N N . GLY A 1 146 ? 10.875 -17.469 -12.086 1 64.38 146 GLY A N 1
ATOM 1054 C CA . GLY A 1 146 ? 10.07 -16.359 -12.594 1 64.38 146 GLY A CA 1
ATOM 1055 C C . GLY A 1 146 ? 10.891 -15.156 -13 1 64.38 146 GLY A C 1
ATOM 1056 O O . GLY A 1 146 ? 10.492 -14.391 -13.883 1 64.38 146 GLY A O 1
ATOM 1057 N N . SER A 1 147 ? 11.883 -14.805 -12.273 1 62.53 147 SER A N 1
ATOM 1058 C CA . SER A 1 147 ? 12.789 -13.711 -12.609 1 62.53 147 SER A CA 1
ATOM 1059 C C . SER A 1 147 ? 14.148 -14.242 -13.055 1 62.53 147 SER A C 1
ATOM 1061 O O . SER A 1 147 ? 14.492 -15.398 -12.789 1 62.53 147 SER A O 1
ATOM 1063 N N . ALA A 1 148 ? 14.859 -13.547 -13.945 1 57.38 148 ALA A N 1
ATOM 1064 C CA . ALA A 1 148 ? 16.078 -13.945 -14.641 1 57.38 148 ALA A CA 1
ATOM 1065 C C . ALA A 1 148 ? 17.172 -14.32 -13.648 1 57.38 148 ALA A C 1
ATOM 1067 O O . ALA A 1 148 ? 18.031 -13.492 -13.328 1 57.38 148 ALA A O 1
ATOM 1068 N N . ALA A 1 149 ? 16.734 -15.164 -12.719 1 59.25 149 ALA A N 1
ATOM 1069 C CA . ALA A 1 149 ? 17.906 -15.656 -12 1 59.25 149 ALA A CA 1
ATOM 1070 C C . ALA A 1 149 ? 18.781 -16.531 -12.906 1 59.25 149 ALA A C 1
ATOM 1072 O O . ALA A 1 149 ? 18.25 -17.281 -13.734 1 59.25 149 ALA A O 1
ATOM 1073 N N . GLN A 1 150 ? 19.969 -16.109 -13.219 1 63 150 GLN A N 1
ATOM 1074 C CA . GLN A 1 150 ? 20.875 -16.938 -13.984 1 63 150 GLN A CA 1
ATOM 1075 C C . GLN A 1 150 ? 21.172 -18.25 -13.258 1 63 150 GLN A C 1
ATOM 1077 O O . GLN A 1 150 ? 21.797 -18.266 -12.203 1 63 150 GLN A O 1
ATOM 1082 N N . PRO A 1 151 ? 20.578 -19.25 -13.773 1 64.69 151 PRO A N 1
ATOM 1083 C CA . PRO A 1 151 ? 20.844 -20.516 -13.094 1 64.69 151 PRO A CA 1
ATOM 1084 C C . PRO A 1 151 ? 22.281 -21 -13.281 1 64.69 151 PRO A C 1
ATOM 1086 O O . PRO A 1 151 ? 22.984 -20.531 -14.188 1 64.69 151 PRO A O 1
ATOM 1089 N N . ALA A 1 152 ? 22.719 -21.75 -12.305 1 65.69 152 ALA A N 1
ATOM 1090 C CA . ALA A 1 152 ? 24 -22.422 -12.461 1 65.69 152 ALA A CA 1
ATOM 1091 C C . ALA A 1 152 ? 24.031 -23.25 -13.742 1 65.69 152 ALA A C 1
ATOM 1093 O O . ALA A 1 152 ? 22.984 -23.688 -14.234 1 65.69 152 ALA A O 1
ATOM 1094 N N . PRO A 1 153 ? 25.25 -23.328 -14.281 1 66.12 153 PRO A N 1
ATOM 1095 C CA . PRO A 1 153 ? 25.375 -24.188 -15.461 1 66.12 153 PRO A CA 1
ATOM 1096 C C . PRO A 1 153 ? 24.781 -25.578 -15.242 1 66.12 153 PRO A C 1
ATOM 1098 O O . PRO A 1 153 ? 24.938 -26.156 -14.164 1 66.12 153 PRO A O 1
ATOM 1101 N N . GLY A 1 154 ? 23.938 -26.094 -16.156 1 69.31 154 GLY A N 1
ATOM 1102 C CA . GLY A 1 154 ? 23.391 -27.438 -16.078 1 69.31 154 GLY A CA 1
ATOM 1103 C C . GLY A 1 154 ? 22.016 -27.484 -15.477 1 69.31 154 GLY A C 1
ATOM 1104 O O . GLY A 1 154 ? 21.375 -28.547 -15.445 1 69.31 154 GLY A O 1
ATOM 1105 N N . VAL A 1 155 ? 21.641 -26.438 -15.008 1 72 155 VAL A N 1
ATOM 1106 C CA . VAL A 1 155 ? 20.312 -26.422 -14.414 1 72 155 VAL A CA 1
ATOM 1107 C C . VAL A 1 155 ? 19.266 -26.094 -15.484 1 72 155 VAL A C 1
ATOM 1109 O O . VAL A 1 155 ? 19.422 -25.125 -16.234 1 72 155 VAL A O 1
ATOM 1112 N N . GLU A 1 156 ? 18.328 -26.938 -15.625 1 75.69 156 GLU A N 1
ATOM 1113 C CA . GLU A 1 156 ? 17.219 -26.688 -16.531 1 75.69 156 GLU A CA 1
ATOM 1114 C C . GLU A 1 156 ? 16.25 -25.641 -15.969 1 75.69 156 GLU A C 1
ATOM 1116 O O . GLU A 1 156 ? 15.844 -25.734 -14.805 1 75.69 156 GLU A O 1
ATOM 1121 N N . VAL A 1 157 ? 15.969 -24.594 -16.75 1 77.75 157 VAL A N 1
ATOM 1122 C CA . VAL A 1 157 ? 15.047 -23.547 -16.328 1 77.75 157 VAL A CA 1
ATOM 1123 C C . VAL A 1 157 ? 13.711 -23.703 -17.047 1 77.75 157 VAL A C 1
ATOM 1125 O O . VAL A 1 157 ? 13.664 -23.75 -18.281 1 77.75 157 VAL A O 1
ATOM 1128 N N . LEU A 1 158 ? 12.75 -23.859 -16.297 1 83.19 158 LEU A N 1
ATOM 1129 C CA . LEU A 1 158 ? 11.398 -23.938 -16.828 1 83.19 158 LEU A CA 1
ATOM 1130 C C . LEU A 1 158 ? 10.656 -22.609 -16.609 1 83.19 158 LEU A C 1
ATOM 1132 O O . LEU A 1 158 ? 10.797 -21.984 -15.547 1 83.19 158 LEU A O 1
ATOM 1136 N N . PRO A 1 159 ? 9.938 -22.234 -17.578 1 85 159 PRO A N 1
ATOM 1137 C CA . PRO A 1 159 ? 9.078 -21.078 -17.359 1 85 159 PRO A CA 1
ATOM 1138 C C . PRO A 1 159 ? 7.895 -21.391 -16.438 1 85 159 PRO A C 1
ATOM 1140 O O . PRO A 1 159 ? 7.535 -22.562 -16.266 1 85 159 PRO A O 1
ATOM 1143 N N . PRO A 1 160 ? 7.273 -20.344 -15.891 1 89.38 160 PRO A N 1
ATOM 1144 C CA . PRO A 1 160 ? 6.062 -20.594 -15.102 1 89.38 160 PRO A CA 1
ATOM 1145 C C . PRO A 1 160 ? 4.945 -21.234 -15.922 1 89.38 160 PRO A C 1
ATOM 1147 O O . PRO A 1 160 ? 4.773 -20.922 -17.094 1 89.38 160 PRO A O 1
ATOM 1150 N N . ALA A 1 161 ? 4.23 -22.125 -15.305 1 92.12 161 ALA A N 1
ATOM 1151 C CA . ALA A 1 161 ? 3.146 -22.828 -15.984 1 92.12 161 ALA A CA 1
ATOM 1152 C C . ALA A 1 161 ? 1.925 -21.922 -16.156 1 92.12 161 ALA A C 1
ATOM 1154 O O . ALA A 1 161 ? 1.141 -22.109 -17.094 1 92.12 161 ALA A O 1
ATOM 1155 N N . LEU A 1 162 ? 1.764 -21 -15.258 1 95.38 162 LEU A N 1
ATOM 1156 C CA . LEU A 1 162 ? 0.621 -20.094 -15.227 1 95.38 162 LEU A CA 1
ATOM 1157 C C . LEU A 1 162 ? 1.074 -18.656 -15.016 1 95.38 162 LEU A C 1
ATOM 1159 O O . LEU A 1 162 ? 2.105 -18.406 -14.383 1 95.38 162 LEU A O 1
ATOM 1163 N N . PRO A 1 163 ? 0.267 -17.703 -15.57 1 96.19 163 PRO A N 1
ATOM 1164 C CA . PRO A 1 163 ? 0.53 -16.328 -15.148 1 96.19 163 PRO A CA 1
ATOM 1165 C C . PRO A 1 163 ? 0.446 -16.156 -13.641 1 96.19 163 PRO A C 1
ATOM 1167 O O . PRO A 1 163 ? -0.396 -16.766 -12.984 1 96.19 163 PRO A O 1
ATOM 1170 N N . LEU A 1 164 ? 1.268 -15.344 -13.109 1 96.69 164 LEU A N 1
ATOM 1171 C CA . LEU A 1 164 ? 1.462 -15.211 -11.672 1 96.69 164 LEU A CA 1
ATOM 1172 C C . LEU A 1 164 ? 0.133 -14.977 -10.961 1 96.69 164 LEU A C 1
ATOM 1174 O O . LEU A 1 164 ? -0.198 -15.68 -10.008 1 96.69 164 LEU A O 1
ATOM 1178 N N . ALA A 1 165 ? -0.657 -14.008 -11.484 1 98.56 165 ALA A N 1
ATOM 1179 C CA . ALA A 1 165 ? -1.9 -13.664 -10.805 1 98.56 165 ALA A CA 1
ATOM 1180 C C . ALA A 1 165 ? -2.898 -14.82 -10.867 1 98.56 165 ALA A C 1
ATOM 1182 O O . ALA A 1 165 ? -3.676 -15.023 -9.938 1 98.56 165 ALA A O 1
ATOM 1183 N N . VAL A 1 166 ? -2.889 -15.555 -11.922 1 98.56 166 VAL A N 1
ATOM 1184 C CA . VAL A 1 166 ? -3.748 -16.719 -12.055 1 98.56 166 VAL A CA 1
ATOM 1185 C C . VAL A 1 166 ? -3.346 -17.781 -11.023 1 98.56 166 VAL A C 1
ATOM 1187 O O . VAL A 1 166 ? -4.203 -18.344 -10.344 1 98.56 166 VAL A O 1
ATOM 1190 N N . ALA A 1 167 ? -2.039 -18.016 -10.938 1 98.12 167 ALA A N 1
ATO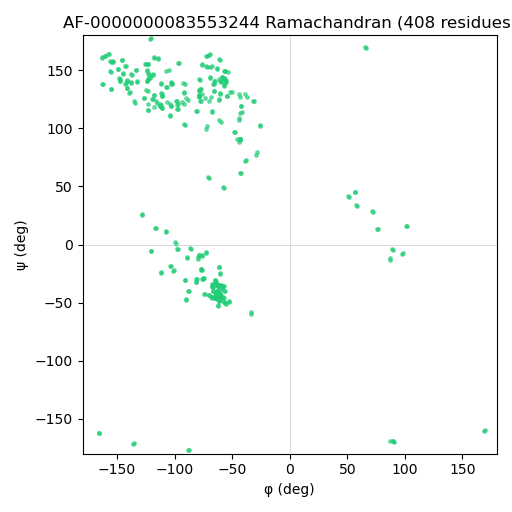M 1191 C CA . ALA A 1 167 ? -1.533 -18.969 -9.953 1 98.12 167 ALA A CA 1
ATOM 1192 C C . ALA A 1 167 ? -1.917 -18.547 -8.539 1 98.12 167 ALA A C 1
ATOM 1194 O O . ALA A 1 167 ? -2.361 -19.375 -7.738 1 98.12 167 ALA A O 1
ATOM 1195 N N . VAL A 1 168 ? -1.76 -17.297 -8.227 1 98.56 168 VAL A N 1
ATOM 1196 C CA . VAL A 1 168 ? -2.146 -16.75 -6.926 1 98.56 168 VAL A CA 1
ATOM 1197 C C . VAL A 1 168 ? -3.633 -17.016 -6.684 1 98.56 168 VAL A C 1
ATOM 1199 O O . VAL A 1 168 ? -4.02 -17.469 -5.605 1 98.56 168 VAL A O 1
ATOM 1202 N N . GLY A 1 169 ? -4.473 -16.75 -7.688 1 98.69 169 GLY A N 1
ATOM 1203 C CA . GLY A 1 169 ? -5.91 -16.953 -7.566 1 98.69 169 GLY A CA 1
ATOM 1204 C C . GLY A 1 169 ? -6.293 -18.406 -7.344 1 98.69 169 GLY A C 1
ATOM 1205 O O . GLY A 1 169 ? -7.176 -18.703 -6.539 1 98.69 169 GLY A O 1
ATOM 1206 N N . ARG A 1 170 ? -5.668 -19.25 -8.055 1 98.25 170 ARG A N 1
ATOM 1207 C CA . ARG A 1 170 ? -5.961 -20.672 -7.914 1 98.25 170 ARG A CA 1
ATOM 1208 C C . ARG A 1 170 ? -5.605 -21.172 -6.516 1 98.25 170 ARG A C 1
ATOM 1210 O O . ARG A 1 170 ? -6.398 -21.875 -5.879 1 98.25 170 ARG A O 1
ATOM 1217 N N . ILE A 1 171 ? -4.449 -20.797 -6.059 1 97.56 171 ILE A N 1
ATOM 1218 C CA . ILE A 1 171 ? -4.004 -21.203 -4.73 1 97.56 171 ILE A CA 1
ATOM 1219 C C . ILE A 1 171 ? -4.938 -20.609 -3.672 1 97.56 171 ILE A C 1
ATOM 1221 O O . ILE A 1 171 ? -5.348 -21.312 -2.742 1 97.56 171 ILE A O 1
ATOM 1225 N N . ALA A 1 172 ? -5.25 -19.344 -3.869 1 98.19 172 ALA A N 1
ATOM 1226 C CA . ALA A 1 172 ? -6.148 -18.688 -2.926 1 98.19 172 ALA A CA 1
ATOM 1227 C C . ALA A 1 172 ? -7.492 -19.391 -2.859 1 98.19 172 ALA A C 1
ATOM 1229 O O . ALA A 1 172 ? -8.07 -19.547 -1.779 1 98.19 172 ALA A O 1
ATOM 1230 N N . ALA A 1 173 ? -8 -19.875 -3.969 1 97.19 173 ALA A N 1
ATOM 1231 C CA . ALA A 1 173 ? -9.289 -20.562 -4.031 1 97.19 173 ALA A CA 1
ATOM 1232 C C . ALA A 1 173 ? -9.258 -21.859 -3.209 1 97.19 173 ALA A C 1
ATOM 1234 O O . ALA A 1 173 ? -10.258 -22.219 -2.588 1 97.19 173 ALA A O 1
ATOM 1235 N N . THR A 1 174 ? -8.141 -22.469 -3.197 1 95.62 174 THR A N 1
ATOM 1236 C CA . THR A 1 174 ? -8.031 -23.734 -2.482 1 95.62 174 THR A CA 1
ATOM 1237 C C . THR A 1 174 ? -7.93 -23.5 -0.978 1 95.62 174 THR A C 1
ATOM 1239 O O . THR A 1 174 ? -8.289 -24.375 -0.182 1 95.62 174 THR A O 1
ATOM 1242 N N . LYS A 1 175 ? -7.523 -22.312 -0.576 1 95.56 175 LYS A N 1
ATOM 1243 C CA . LYS A 1 175 ? -7.246 -22.031 0.829 1 95.56 175 LYS A CA 1
ATOM 1244 C C . LYS A 1 175 ? -8.375 -21.234 1.466 1 95.56 175 LYS A C 1
ATOM 1246 O O . LYS A 1 175 ? -8.477 -21.156 2.693 1 95.56 175 LYS A O 1
ATOM 1251 N N . ALA A 1 176 ? -9.227 -20.594 0.694 1 93.81 176 ALA A N 1
ATOM 1252 C CA . ALA A 1 176 ? -10.219 -19.625 1.148 1 93.81 176 ALA A CA 1
ATOM 1253 C C . ALA A 1 176 ? -11.211 -20.266 2.115 1 93.81 176 ALA A C 1
ATOM 1255 O O . ALA A 1 176 ? -11.797 -19.578 2.955 1 93.81 176 ALA A O 1
ATOM 1256 N N . GLY A 1 177 ? -11.367 -21.562 2.158 1 91.31 177 GLY A N 1
ATOM 1257 C CA . GLY A 1 177 ? -12.344 -22.234 3.008 1 91.31 177 GLY A CA 1
ATOM 1258 C C . GLY A 1 177 ? -11.828 -22.5 4.41 1 91.31 177 GLY A C 1
ATOM 1259 O O . GLY A 1 177 ? -12.578 -22.969 5.273 1 91.31 177 GLY A O 1
ATOM 1260 N N . THR A 1 178 ? -10.594 -22.188 4.668 1 93.25 178 THR A N 1
ATOM 1261 C CA . THR A 1 178 ? -9.984 -22.391 5.98 1 93.25 178 THR A CA 1
ATOM 1262 C C . THR A 1 178 ? -9.414 -21.078 6.52 1 93.25 178 THR A C 1
ATOM 1264 O O . THR A 1 178 ? -9.078 -20.172 5.754 1 93.25 178 THR A O 1
ATOM 1267 N N . PRO A 1 179 ? -9.422 -20.984 7.848 1 92.62 179 PRO A N 1
ATOM 1268 C CA . PRO A 1 179 ? -8.828 -19.766 8.406 1 92.62 179 PRO A CA 1
ATOM 1269 C C . PRO A 1 179 ? -7.402 -19.531 7.922 1 92.62 179 PRO A C 1
ATOM 1271 O O . PRO A 1 179 ? -6.598 -20.469 7.887 1 92.62 179 PRO A O 1
ATOM 1274 N N . GLN A 1 180 ? -7.172 -18.391 7.434 1 93.44 180 GLN A N 1
ATOM 1275 C CA . GLN A 1 180 ? -5.855 -17.969 6.957 1 93.44 180 GLN A CA 1
ATOM 1276 C C . GLN A 1 180 ? -5.367 -16.734 7.703 1 93.44 180 GLN A C 1
ATOM 1278 O O . GLN A 1 180 ? -6.168 -15.875 8.094 1 93.44 180 GLN A O 1
ATOM 1283 N N . PRO A 1 181 ? -4.098 -16.703 7.934 1 94.56 181 PRO A N 1
ATOM 1284 C CA . PRO A 1 181 ? -3.598 -15.445 8.484 1 94.56 181 PRO A CA 1
ATOM 1285 C C . PRO A 1 181 ? -3.785 -14.273 7.523 1 94.56 181 PRO A C 1
ATOM 1287 O O . PRO A 1 181 ? -3.809 -14.461 6.305 1 94.56 181 PRO A O 1
ATOM 1290 N N . ARG A 1 182 ? -3.936 -13.062 8.078 1 95.31 182 ARG A N 1
ATOM 1291 C CA . ARG A 1 182 ? -3.953 -11.875 7.223 1 95.31 182 ARG A CA 1
ATOM 1292 C C . ARG A 1 182 ? -2.682 -11.789 6.387 1 95.31 182 ARG A C 1
ATOM 1294 O O . ARG A 1 182 ? -1.585 -12.055 6.879 1 95.31 182 ARG A O 1
ATOM 1301 N N . PRO A 1 183 ? -2.838 -11.453 5.145 1 98.19 183 PRO A N 1
ATOM 1302 C CA . PRO A 1 183 ? -1.638 -11.367 4.312 1 98.19 183 PRO A CA 1
ATOM 1303 C C . PRO A 1 183 ? -0.589 -10.414 4.883 1 98.19 183 PRO A C 1
ATOM 1305 O O . PRO A 1 183 ? -0.937 -9.367 5.43 1 98.19 183 PRO A O 1
ATOM 1308 N N . ALA A 1 184 ? 0.645 -10.773 4.766 1 97.62 184 ALA A N 1
ATOM 1309 C CA . ALA A 1 184 ? 1.821 -10 5.145 1 97.62 184 ALA A CA 1
ATOM 1310 C C . ALA A 1 184 ? 2.979 -10.25 4.18 1 97.62 184 ALA A C 1
ATOM 1312 O O . ALA A 1 184 ? 3.119 -11.344 3.643 1 97.62 184 ALA A O 1
ATOM 1313 N N . PRO A 1 185 ? 3.803 -9.164 3.965 1 96.69 185 PRO A N 1
ATOM 1314 C CA . PRO A 1 185 ? 4.961 -9.406 3.1 1 96.69 185 PRO A CA 1
ATOM 1315 C C . PRO A 1 185 ? 5.828 -10.562 3.59 1 96.69 185 PRO A C 1
ATOM 1317 O O . PRO A 1 185 ? 6.023 -10.727 4.797 1 96.69 185 PRO A O 1
ATOM 1320 N N . LEU A 1 186 ? 6.301 -11.367 2.654 1 93.19 186 LEU A N 1
ATOM 1321 C CA . LEU A 1 186 ? 7.242 -12.43 2.986 1 93.19 186 LEU A CA 1
ATOM 1322 C C . LEU A 1 186 ? 8.656 -11.883 3.105 1 93.19 186 LEU A C 1
ATOM 1324 O O . LEU A 1 186 ? 9.219 -11.375 2.131 1 93.19 186 LEU A O 1
ATOM 1328 N N . TYR A 1 187 ? 9.234 -11.938 4.281 1 87.06 187 TYR A N 1
ATOM 1329 C CA . TYR A 1 187 ? 10.586 -11.445 4.543 1 87.06 187 TYR A CA 1
ATOM 1330 C C . TYR A 1 187 ? 11.57 -12.609 4.668 1 87.06 187 TYR A C 1
ATOM 1332 O O . TYR A 1 187 ? 11.453 -13.43 5.574 1 87.06 187 TYR A O 1
ATOM 1340 N N . LEU A 1 188 ? 12.43 -12.719 3.715 1 85.69 188 LEU A N 1
ATOM 1341 C CA . LEU A 1 188 ? 13.414 -13.797 3.764 1 85.69 188 LEU A CA 1
ATOM 1342 C C . LEU A 1 188 ? 14.812 -13.242 3.984 1 85.69 188 LEU A C 1
ATOM 1344 O O . LEU A 1 188 ? 15.742 -13.992 4.293 1 85.69 188 LEU A O 1
ATOM 1348 N N . ARG A 1 189 ? 14.992 -12.016 3.605 1 76.25 189 ARG A N 1
ATOM 1349 C CA . ARG A 1 189 ? 16.281 -11.375 3.855 1 76.25 189 ARG A CA 1
ATOM 1350 C C . ARG A 1 189 ? 16.281 -10.648 5.195 1 76.25 189 ARG A C 1
ATOM 1352 O O . ARG A 1 189 ? 15.312 -9.961 5.535 1 76.25 189 ARG A O 1
ATOM 1359 N N . GLY A 1 190 ? 16.938 -11.328 6.125 1 57.69 190 GLY A N 1
ATOM 1360 C CA . GLY A 1 190 ? 17.047 -10.523 7.332 1 57.69 190 GLY A CA 1
ATOM 1361 C C . GLY A 1 190 ? 17.141 -9.039 7.047 1 57.69 190 GLY A C 1
ATOM 1362 O O . GLY A 1 190 ? 17.531 -8.625 5.953 1 57.69 190 GLY A O 1
ATOM 1363 N N . ALA A 1 191 ? 16.375 -8.273 7.52 1 48.78 191 ALA A N 1
ATOM 1364 C CA . ALA A 1 191 ? 16.406 -6.824 7.34 1 48.78 191 ALA A CA 1
ATOM 1365 C C . ALA A 1 191 ? 17.828 -6.324 7.094 1 48.78 191 ALA A C 1
ATOM 1367 O O . ALA A 1 191 ? 18.719 -6.527 7.922 1 48.78 191 ALA A O 1
ATOM 1368 N N . ASP A 1 192 ? 18.406 -6.426 5.859 1 40.25 192 ASP A N 1
ATOM 1369 C CA . ASP A 1 192 ? 19.641 -5.664 5.699 1 40.25 192 ASP A CA 1
ATOM 1370 C C . ASP A 1 192 ? 19.547 -4.312 6.402 1 40.25 192 ASP A C 1
ATOM 1372 O O . ASP A 1 192 ? 18.766 -3.449 6 1 40.25 192 ASP A O 1
ATOM 1376 N N . ALA A 1 193 ? 19.562 -4.203 7.527 1 37.88 193 ALA A N 1
ATOM 1377 C CA . ALA A 1 193 ? 19.812 -2.891 8.117 1 37.88 193 ALA A CA 1
ATOM 1378 C C . ALA A 1 193 ? 20.938 -2.162 7.395 1 37.88 193 ALA A C 1
ATOM 1380 O O . ALA A 1 193 ? 22.109 -2.467 7.605 1 37.88 193 ALA A O 1
ATOM 1381 N N . ALA A 1 194 ? 20.781 -1.861 6.098 1 37.62 194 ALA A N 1
ATOM 1382 C CA . ALA A 1 194 ? 21.844 -0.93 5.719 1 37.62 194 ALA A CA 1
ATOM 1383 C C . ALA A 1 194 ? 22.047 0.135 6.793 1 37.62 194 ALA A C 1
ATOM 1385 O O . ALA A 1 194 ? 21.078 0.777 7.227 1 37.62 194 ALA A O 1
ATOM 1386 N N . PRO A 1 195 ? 23.109 0.176 7.465 1 36.56 195 PRO A N 1
ATOM 1387 C CA . PRO A 1 195 ? 23.297 1.301 8.383 1 36.56 195 PRO A CA 1
ATOM 1388 C C . PRO A 1 195 ? 22.859 2.635 7.781 1 36.56 195 PRO A C 1
ATOM 1390 O O . PRO A 1 195 ? 22.875 2.795 6.555 1 36.56 195 PRO A O 1
ATOM 1393 N N . PRO A 1 196 ? 21.891 3.318 8.367 1 36.66 196 PRO A N 1
ATOM 1394 C CA . PRO A 1 196 ? 21.734 4.648 7.777 1 36.66 196 PRO A CA 1
ATOM 1395 C C . PRO A 1 196 ? 23.016 5.168 7.133 1 36.66 196 PRO A C 1
ATOM 1397 O O . PRO A 1 196 ? 24.109 4.938 7.652 1 36.66 196 PRO A O 1
ATOM 1400 N N . SER A 1 197 ? 23.047 5.078 5.848 1 36.41 197 SER A N 1
ATOM 1401 C CA . SER A 1 197 ? 24.281 5.57 5.254 1 36.41 197 SER A CA 1
ATOM 1402 C C . SER A 1 197 ? 24.844 6.742 6.047 1 36.41 197 SER A C 1
ATOM 1404 O O . SER A 1 197 ? 26.031 7.059 5.938 1 36.41 197 SER A O 1
ATOM 1406 N N . ASP A 1 198 ? 24.016 7.836 6.184 1 34.31 198 ASP A N 1
ATOM 1407 C CA . ASP A 1 198 ? 24.703 8.984 6.766 1 34.31 198 ASP A CA 1
ATOM 1408 C C . ASP A 1 198 ? 24.969 8.773 8.25 1 34.31 198 ASP A C 1
ATOM 1410 O O . ASP A 1 198 ? 24.047 8.461 9.016 1 34.31 198 ASP A O 1
ATOM 1414 N N . PRO A 1 199 ? 26.156 8.398 8.547 1 37.97 199 PRO A N 1
ATOM 1415 C CA . PRO A 1 199 ? 26.578 8.297 9.945 1 37.97 199 PRO A CA 1
ATOM 1416 C C . PRO A 1 199 ? 25.984 9.406 10.82 1 37.97 199 PRO A C 1
ATOM 1418 O O . PRO A 1 199 ? 25.703 10.5 10.32 1 37.97 199 PRO A O 1
ATOM 1421 N N . PRO A 1 200 ? 25.359 9.141 11.883 1 36.84 200 PRO A N 1
ATOM 1422 C CA . PRO A 1 200 ? 24.969 10.297 12.688 1 36.84 200 PRO A CA 1
ATOM 1423 C C . PRO A 1 200 ? 26.078 11.336 12.82 1 36.84 200 PRO A C 1
ATOM 1425 O O . PRO A 1 200 ? 27.25 11 12.719 1 36.84 200 PRO A O 1
ATOM 1428 N N . PRO A 1 201 ? 25.828 12.602 12.555 1 33.09 201 PRO A N 1
ATOM 1429 C CA . PRO A 1 201 ? 26.938 13.539 12.727 1 33.09 201 PRO A CA 1
ATOM 1430 C C . PRO A 1 201 ? 27.719 13.297 14.016 1 33.09 201 PRO A C 1
ATOM 1432 O O . PRO A 1 201 ? 27.125 12.93 15.039 1 33.09 201 PRO A O 1
ATOM 1435 N N . VAL A 1 202 ? 28.891 12.758 13.859 1 36.22 202 VAL A N 1
ATOM 1436 C CA . VAL A 1 202 ? 29.781 12.672 15.008 1 36.22 202 VAL A CA 1
ATOM 1437 C C . VAL A 1 202 ? 29.75 13.984 15.789 1 36.22 202 VAL A C 1
ATOM 1439 O O . VAL A 1 202 ? 30.078 15.047 15.25 1 36.22 202 VAL A O 1
ATOM 1442 N N . LEU A 1 203 ? 28.859 14.133 16.781 1 30.98 203 LEU A N 1
ATOM 1443 C CA . LEU A 1 203 ? 28.922 15.289 17.672 1 30.98 203 LEU A CA 1
ATOM 1444 C C . LEU A 1 203 ? 30.359 15.578 18.094 1 30.98 203 LEU A C 1
ATOM 1446 O O . LEU A 1 203 ? 31.047 14.711 18.641 1 30.98 203 LEU A O 1
ATOM 1450 N N . ILE A 1 204 ? 31.078 16.406 17.37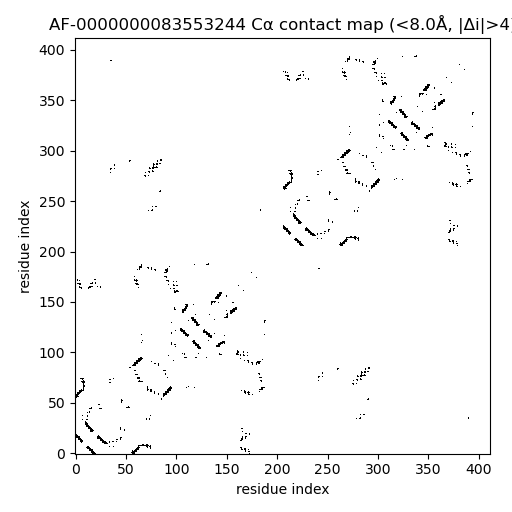5 1 30.56 204 ILE A N 1
ATOM 1451 C CA . ILE A 1 204 ? 32.375 16.906 17.797 1 30.56 204 ILE A CA 1
ATOM 1452 C C . ILE A 1 204 ? 32.281 17.406 19.234 1 30.56 204 ILE A C 1
ATOM 1454 O O . ILE A 1 204 ? 31.484 18.281 19.562 1 30.56 204 ILE A O 1
ATOM 1458 N N . ASP A 1 205 ? 32.656 16.609 20.156 1 31.73 205 ASP A N 1
ATOM 1459 C CA . ASP A 1 205 ? 33 17.109 21.484 1 31.73 205 ASP A CA 1
ATOM 1460 C C . ASP A 1 205 ? 33.906 18.344 21.391 1 31.73 205 ASP A C 1
ATOM 1462 O O . ASP A 1 205 ? 34.938 18.312 20.75 1 31.73 205 ASP A O 1
ATOM 1466 N N . GLY A 1 206 ? 33.375 19.516 21.359 1 26.69 206 GLY A N 1
ATOM 1467 C CA . GLY A 1 206 ? 34.219 20.594 21.828 1 26.69 206 GLY A CA 1
ATOM 1468 C C . GLY A 1 206 ? 34.719 20.391 23.25 1 26.69 206 GLY A C 1
ATOM 1469 O O . GLY A 1 206 ? 34.125 19.609 24 1 26.69 206 GLY A O 1
ATOM 1470 N N . MET B 1 1 ? -21.047 13.539 9.586 1 95.31 1 MET B N 1
ATOM 1471 C CA . MET B 1 1 ? -20.156 12.836 8.656 1 95.31 1 MET B CA 1
ATOM 1472 C C . MET B 1 1 ? -19.047 12.109 9.406 1 95.31 1 MET B C 1
ATOM 1474 O O . MET B 1 1 ? -18.375 12.688 10.258 1 95.31 1 MET B O 1
ATOM 1478 N N . LEU B 1 2 ? -18.969 10.797 9.234 1 98.5 2 LEU B N 1
ATOM 1479 C CA . LEU B 1 2 ? -17.969 9.969 9.906 1 98.5 2 LEU B CA 1
ATOM 1480 C C . LEU B 1 2 ? -16.781 9.703 8.984 1 98.5 2 LEU B C 1
ATOM 1482 O O . LEU B 1 2 ? -16.922 9.07 7.938 1 98.5 2 LEU B O 1
ATOM 1486 N N . VAL B 1 3 ? -15.594 10.203 9.398 1 98.75 3 VAL B N 1
ATOM 1487 C CA . VAL B 1 3 ? -14.391 10.109 8.578 1 98.75 3 VAL B CA 1
ATOM 1488 C C . VAL B 1 3 ? -13.32 9.305 9.305 1 98.75 3 VAL B C 1
ATOM 1490 O O . VAL B 1 3 ? -13.039 9.555 10.484 1 98.75 3 VAL B O 1
ATOM 1493 N N . LEU B 1 4 ? -12.805 8.289 8.703 1 98.88 4 LEU B N 1
ATOM 1494 C CA . LEU B 1 4 ? -11.602 7.59 9.156 1 98.88 4 LEU B CA 1
ATOM 1495 C C . LEU B 1 4 ? -10.375 8.078 8.398 1 98.88 4 LEU B C 1
ATOM 1497 O O . LEU B 1 4 ? -10.344 8.031 7.164 1 98.88 4 LEU B O 1
ATOM 1501 N N . ALA B 1 5 ? -9.406 8.602 9.086 1 98.94 5 ALA B N 1
ATOM 1502 C CA . ALA B 1 5 ? -8.195 9.133 8.469 1 98.94 5 ALA B CA 1
ATOM 1503 C C . ALA B 1 5 ? -6.957 8.375 8.953 1 98.94 5 ALA B C 1
ATOM 1505 O O . ALA B 1 5 ? -6.898 7.941 10.109 1 98.94 5 ALA B O 1
ATOM 1506 N N . PHE B 1 6 ? -5.938 8.227 8.047 1 98.94 6 PHE B N 1
ATOM 1507 C CA . PHE B 1 6 ? -4.734 7.523 8.477 1 98.94 6 PHE B CA 1
ATOM 1508 C C . PHE B 1 6 ? -3.541 7.914 7.609 1 98.94 6 PHE B C 1
ATOM 1510 O O . PHE B 1 6 ? -3.707 8.547 6.566 1 98.94 6 PHE B O 1
ATOM 1517 N N . ASP B 1 7 ? -2.361 7.594 8.109 1 98.69 7 ASP B N 1
ATOM 1518 C CA . ASP B 1 7 ? -1.097 7.977 7.488 1 98.69 7 ASP B CA 1
ATOM 1519 C C . ASP B 1 7 ? 0.024 7.02 7.891 1 98.69 7 ASP B C 1
ATOM 1521 O O . ASP B 1 7 ? 0.115 6.617 9.055 1 98.69 7 ASP B O 1
ATOM 1525 N N . THR B 1 8 ? 0.765 6.613 6.898 1 98.31 8 THR B N 1
ATOM 1526 C CA . THR B 1 8 ? 1.971 5.832 7.148 1 98.31 8 THR B CA 1
ATOM 1527 C C . THR B 1 8 ? 3.17 6.445 6.43 1 98.31 8 THR B C 1
ATOM 1529 O O . THR B 1 8 ? 4.102 5.734 6.051 1 98.31 8 THR B O 1
ATOM 1532 N N . SER B 1 9 ? 3.174 7.758 6.156 1 95.38 9 SER B N 1
ATOM 1533 C CA . SER B 1 9 ? 4.156 8.422 5.309 1 95.38 9 SER B CA 1
ATOM 1534 C C . SER B 1 9 ? 5.48 8.609 6.039 1 95.38 9 SER B C 1
ATOM 1536 O O . SER B 1 9 ? 6.477 9.016 5.438 1 95.38 9 SER B O 1
ATOM 1538 N N . ALA B 1 10 ? 5.562 8.367 7.34 1 93.5 10 ALA B N 1
ATOM 1539 C CA . ALA B 1 10 ? 6.773 8.453 8.148 1 93.5 10 ALA B CA 1
ATOM 1540 C C . ALA B 1 10 ? 6.898 7.254 9.086 1 93.5 10 ALA B C 1
ATOM 1542 O O . ALA B 1 10 ? 6.191 6.258 8.93 1 93.5 10 ALA B O 1
ATOM 1543 N N . ALA B 1 11 ? 7.879 7.273 10.039 1 94.62 11 ALA B N 1
ATOM 1544 C CA . ALA B 1 11 ? 8.133 6.16 10.945 1 94.62 11 ALA B CA 1
ATOM 1545 C C . ALA B 1 11 ? 7.016 6.02 11.977 1 94.62 11 ALA B C 1
ATOM 1547 O O . ALA B 1 11 ? 7.254 6.125 13.18 1 94.62 11 ALA B O 1
ATOM 1548 N N . HIS B 1 12 ? 5.746 5.832 11.367 1 96.94 12 HIS B N 1
ATOM 1549 C CA . HIS B 1 12 ? 4.594 5.668 12.25 1 96.94 12 HIS B CA 1
ATOM 1550 C C . HIS B 1 12 ? 3.426 5.023 11.508 1 96.94 12 HIS B C 1
ATOM 1552 O O . HIS B 1 12 ? 3.439 4.926 10.281 1 96.94 12 HIS B O 1
ATOM 1558 N N . CYS B 1 13 ? 2.504 4.52 12.266 1 98.5 13 CYS B N 1
ATOM 1559 C CA . CYS B 1 13 ? 1.107 4.359 11.875 1 98.5 13 CYS B CA 1
ATOM 1560 C C . CYS B 1 13 ? 0.208 5.301 12.664 1 98.5 13 CYS B C 1
ATOM 1562 O O . CYS B 1 13 ? 0.18 5.25 13.898 1 98.5 13 CYS B O 1
ATOM 1564 N N . ALA B 1 14 ? -0.415 6.152 11.977 1 98.69 14 ALA B N 1
ATOM 1565 C CA . ALA B 1 14 ? -1.303 7.105 12.641 1 98.69 14 ALA B CA 1
ATOM 1566 C C . ALA B 1 14 ? -2.719 7.016 12.086 1 98.69 14 ALA B C 1
ATOM 1568 O O . ALA B 1 14 ? -2.906 6.809 10.883 1 98.69 14 ALA B O 1
ATOM 1569 N N . ALA B 1 15 ? -3.709 7.152 12.938 1 98.88 15 ALA B N 1
ATOM 1570 C CA . ALA B 1 15 ? -5.109 7.07 12.531 1 98.88 15 ALA B CA 1
ATOM 1571 C C . ALA B 1 15 ? -5.984 7.957 13.406 1 98.88 15 ALA B C 1
ATOM 1573 O O . ALA B 1 15 ? -5.641 8.242 14.555 1 98.88 15 ALA B O 1
ATOM 1574 N N . ALA B 1 16 ? -7.02 8.414 12.852 1 98.88 16 ALA B N 1
ATOM 1575 C CA . ALA B 1 16 ? -7.996 9.219 13.586 1 98.88 16 ALA B CA 1
ATOM 1576 C C . ALA B 1 16 ? -9.406 8.977 13.055 1 98.88 16 ALA B C 1
ATOM 1578 O O . ALA B 1 16 ? -9.609 8.781 11.859 1 98.88 16 ALA B O 1
ATOM 1579 N N . LEU B 1 17 ? -10.328 8.93 13.953 1 98.88 17 LEU B N 1
ATOM 1580 C CA . LEU B 1 17 ? -11.75 8.844 13.664 1 98.88 17 LEU B CA 1
ATOM 1581 C C . LEU B 1 17 ? -12.469 10.125 14.078 1 98.88 17 LEU B C 1
ATOM 1583 O O . LEU B 1 17 ? -12.375 10.555 15.227 1 98.88 17 LEU B O 1
ATOM 1587 N N . LEU B 1 18 ? -13.109 10.758 13.117 1 98.69 18 LEU B N 1
ATOM 1588 C CA . LEU B 1 18 ? -13.773 12.031 13.367 1 98.69 18 LEU B CA 1
ATOM 1589 C C . LEU B 1 18 ? -15.25 11.961 13.008 1 98.69 18 LEU B C 1
ATOM 1591 O O . LEU B 1 18 ? -15.625 11.289 12.039 1 98.69 18 LEU B O 1
ATOM 1595 N N . ARG B 1 19 ? -16.062 12.656 13.703 1 97.88 19 ARG B N 1
ATOM 1596 C CA . ARG B 1 19 ? -17.469 12.859 13.391 1 97.88 19 ARG B CA 1
ATOM 1597 C C . ARG B 1 19 ? -17.797 14.344 13.281 1 97.88 19 ARG B C 1
ATOM 1599 O O . ARG B 1 19 ? -17.656 15.086 14.25 1 97.88 19 ARG B O 1
ATOM 1606 N N . ASP B 1 20 ? -18.188 14.75 12.102 1 93.5 20 ASP B N 1
ATOM 1607 C CA . ASP B 1 20 ? -18.516 16.141 11.844 1 93.5 20 ASP B CA 1
ATOM 1608 C C . ASP B 1 20 ? -17.391 17.078 12.32 1 93.5 20 ASP B C 1
ATOM 1610 O O . ASP B 1 20 ? -17.656 18.062 13 1 93.5 20 ASP B O 1
ATOM 1614 N N . GLY B 1 21 ? -16.188 16.594 12.023 1 90.31 21 GLY B N 1
ATOM 1615 C CA . GLY B 1 21 ? -15.031 17.422 12.32 1 90.31 21 GLY B CA 1
ATOM 1616 C C . GLY B 1 21 ? -14.516 17.25 13.734 1 90.31 21 GLY B C 1
ATOM 1617 O O . GLY B 1 21 ? -13.406 17.688 14.062 1 90.31 21 GLY B O 1
ATOM 1618 N N . ALA B 1 22 ? -15.266 16.609 14.625 1 96.12 22 ALA B N 1
ATOM 1619 C CA . ALA B 1 22 ? -14.852 16.359 16 1 96.12 22 ALA B CA 1
ATOM 1620 C C . ALA B 1 22 ? -14.141 15.023 16.141 1 96.12 22 ALA B C 1
ATOM 1622 O O . ALA B 1 22 ? -14.609 14.008 15.609 1 96.12 22 ALA B O 1
ATOM 1623 N N . VAL B 1 23 ? -13.102 14.992 16.891 1 98.19 23 VAL B N 1
ATOM 1624 C CA . VAL B 1 23 ? -12.297 13.789 17.047 1 98.19 23 VAL B CA 1
ATOM 1625 C C . VAL B 1 23 ? -13 12.82 18 1 98.19 23 VAL B C 1
ATOM 1627 O O . VAL B 1 23 ? -13.312 13.18 19.141 1 98.19 23 VAL B O 1
ATOM 1630 N N . ILE B 1 24 ? -13.25 11.656 17.578 1 98.31 24 ILE B N 1
ATOM 1631 C CA . ILE B 1 24 ? -13.781 10.578 18.406 1 98.31 24 ILE B CA 1
ATOM 1632 C C . ILE B 1 24 ? -12.625 9.797 19.031 1 98.31 24 ILE B C 1
ATOM 1634 O O . ILE B 1 24 ? -12.664 9.484 20.234 1 98.31 24 ILE B O 1
ATOM 1638 N N . ALA B 1 25 ? -11.664 9.477 18.219 1 98.31 25 ALA B N 1
ATOM 1639 C CA . ALA B 1 25 ? -10.484 8.719 18.641 1 98.31 25 ALA B CA 1
ATOM 1640 C C . ALA B 1 25 ? -9.305 8.984 17.703 1 98.31 25 ALA B C 1
ATOM 1642 O O . ALA B 1 25 ? -9.492 9.289 16.531 1 98.31 25 ALA B O 1
ATOM 1643 N N . ALA B 1 26 ? -8.164 8.922 18.25 1 98.62 26 ALA B N 1
ATOM 1644 C CA . ALA B 1 26 ? -6.926 9.062 17.484 1 98.62 26 ALA B CA 1
ATOM 1645 C C . ALA B 1 26 ? -5.801 8.234 18.094 1 98.62 26 ALA B C 1
ATOM 1647 O O . ALA B 1 26 ? -5.727 8.078 19.312 1 98.62 26 ALA B O 1
ATOM 1648 N N . ARG B 1 27 ? -4.996 7.676 17.234 1 98.38 27 ARG B N 1
ATOM 1649 C CA . ARG B 1 27 ? -3.857 6.863 17.656 1 98.38 27 ARG B CA 1
ATOM 1650 C C . ARG B 1 27 ? -2.65 7.105 16.75 1 98.38 27 ARG B C 1
ATOM 1652 O O . ARG B 1 27 ? -2.803 7.328 15.555 1 98.38 27 ARG B O 1
ATOM 1659 N N . ARG B 1 28 ? -1.531 7.133 17.359 1 98.06 28 ARG B N 1
ATOM 1660 C CA . ARG B 1 28 ? -0.26 7.16 16.641 1 98.06 28 ARG B CA 1
ATOM 1661 C C . ARG B 1 28 ? 0.736 6.184 17.266 1 98.06 28 ARG B C 1
ATOM 1663 O O . ARG B 1 28 ? 0.979 6.215 18.469 1 98.06 28 ARG B O 1
ATOM 1670 N N . GLU B 1 29 ? 1.22 5.324 16.547 1 98.31 29 GLU B N 1
ATOM 1671 C CA . GLU B 1 29 ? 2.234 4.363 16.969 1 98.31 29 GLU B CA 1
ATOM 1672 C C . GLU B 1 29 ? 3.535 4.559 16.203 1 98.31 29 GLU B C 1
ATOM 1674 O O . GLU B 1 29 ? 3.543 4.527 14.969 1 98.31 29 GLU B O 1
ATOM 1679 N N . GLU B 1 30 ? 4.57 4.773 16.953 1 97.12 30 GLU B N 1
ATOM 1680 C CA . GLU B 1 30 ? 5.883 4.914 16.328 1 97.12 30 GLU B CA 1
ATOM 1681 C C . GLU B 1 30 ? 6.457 3.559 15.93 1 97.12 30 GLU B C 1
ATOM 1683 O O . GLU B 1 30 ? 6.398 2.604 16.703 1 97.12 30 GLU B O 1
ATOM 1688 N N . MET B 1 31 ? 7.004 3.494 14.656 1 95.38 31 MET B N 1
ATOM 1689 C CA . MET B 1 31 ? 7.633 2.262 14.188 1 95.38 31 MET B CA 1
ATOM 1690 C C . MET B 1 31 ? 8.516 2.529 12.977 1 95.38 31 MET B C 1
ATOM 1692 O O . MET B 1 31 ? 8.094 3.201 12.031 1 95.38 31 MET B O 1
ATOM 1696 N N .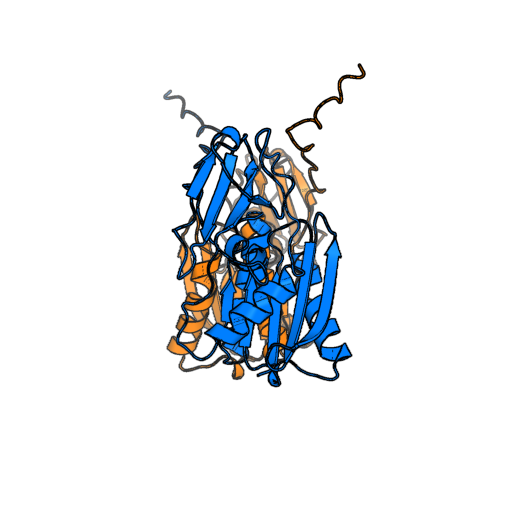 ALA B 1 32 ? 9.586 1.938 13 1 92.5 32 ALA B N 1
ATOM 1697 C CA . ALA B 1 32 ? 10.516 2.102 11.891 1 92.5 32 ALA B CA 1
ATOM 1698 C C . ALA B 1 32 ? 10.133 1.199 10.719 1 92.5 32 ALA B C 1
ATOM 1700 O O . ALA B 1 32 ? 10.391 1.534 9.555 1 92.5 32 ALA B O 1
ATOM 1701 N N . LYS B 1 33 ? 9.531 0.082 10.984 1 91.56 33 LYS B N 1
ATOM 1702 C CA . LYS B 1 33 ? 9.117 -0.907 10 1 91.56 33 LYS B CA 1
ATOM 1703 C C . LYS B 1 33 ? 7.824 -1.598 10.422 1 91.56 33 LYS B C 1
ATOM 1705 O O . LYS B 1 33 ? 7.449 -1.552 11.594 1 91.56 33 LYS B O 1
ATOM 1710 N N . GLY B 1 34 ? 7.117 -2.164 9.5 1 94.44 34 GLY B N 1
ATOM 1711 C CA . GLY B 1 34 ? 5.969 -2.988 9.836 1 94.44 34 GLY B CA 1
ATOM 1712 C C . GLY B 1 34 ? 4.645 -2.275 9.641 1 94.44 34 GLY B C 1
ATOM 1713 O O . GLY B 1 34 ? 3.598 -2.773 10.055 1 94.44 34 GLY B O 1
ATOM 1714 N N . GLN B 1 35 ? 4.629 -1.189 8.938 1 97 35 GLN B N 1
ATOM 1715 C CA . GLN B 1 35 ? 3.424 -0.388 8.758 1 97 35 GLN B CA 1
ATOM 1716 C C . GLN B 1 35 ? 2.377 -1.145 7.941 1 97 35 GLN B C 1
ATOM 1718 O O . GLN B 1 35 ? 1.183 -1.069 8.234 1 97 35 GLN B O 1
ATOM 1723 N N . ALA B 1 36 ? 2.834 -1.875 6.996 1 95.5 36 ALA B N 1
ATOM 1724 C CA . ALA B 1 36 ? 1.909 -2.615 6.141 1 95.5 36 ALA B CA 1
ATOM 1725 C C . ALA B 1 36 ? 1.104 -3.627 6.953 1 95.5 36 ALA B C 1
ATOM 1727 O O . ALA B 1 36 ? -0.082 -3.84 6.688 1 95.5 36 ALA B O 1
ATOM 1728 N N . GLU B 1 37 ? 1.69 -4.195 7.902 1 96.12 37 GLU B N 1
ATOM 1729 C CA . GLU B 1 37 ? 1.048 -5.207 8.734 1 96.12 37 GLU B CA 1
ATOM 1730 C C . GLU B 1 37 ? 0.18 -4.562 9.812 1 96.12 37 GLU B C 1
ATOM 1732 O O . GLU B 1 37 ? -0.85 -5.117 10.203 1 96.12 37 GLU B O 1
ATOM 1737 N N . ARG B 1 38 ? 0.573 -3.479 10.242 1 98 38 ARG B N 1
ATOM 1738 C CA . ARG B 1 38 ? -0.034 -2.918 11.445 1 98 38 ARG B CA 1
ATOM 1739 C C . ARG B 1 38 ? -1.215 -2.02 11.094 1 98 38 ARG B C 1
ATOM 1741 O O . ARG B 1 38 ? -2.188 -1.938 11.852 1 98 38 ARG B O 1
ATOM 1748 N N . LEU B 1 39 ? -1.197 -1.392 9.969 1 98.62 39 LEU B N 1
ATOM 1749 C CA . LEU B 1 39 ? -2.141 -0.329 9.641 1 98.62 39 LEU B CA 1
ATOM 1750 C C . LEU B 1 39 ? -3.578 -0.818 9.773 1 98.62 39 LEU B C 1
ATOM 1752 O O . LEU B 1 39 ? -4.367 -0.238 10.523 1 98.62 39 LEU B O 1
ATOM 1756 N N . MET B 1 40 ? -3.91 -1.916 9.195 1 98.25 40 MET B N 1
ATOM 1757 C CA . MET B 1 40 ? -5.305 -2.346 9.156 1 98.25 40 MET B CA 1
ATOM 1758 C C . MET B 1 40 ? -5.785 -2.77 10.539 1 98.25 40 MET B C 1
ATOM 1760 O O . MET B 1 40 ? -6.879 -2.396 10.961 1 98.25 40 MET B O 1
ATOM 1764 N N . PRO B 1 41 ? -4.977 -3.533 11.289 1 98.06 41 PRO B N 1
ATOM 1765 C CA . PRO B 1 41 ? -5.379 -3.818 12.672 1 98.06 41 PRO B CA 1
ATOM 1766 C C . PRO B 1 41 ? -5.609 -2.553 13.492 1 98.06 41 PRO B C 1
ATOM 1768 O O . PRO B 1 41 ? -6.547 -2.494 14.297 1 98.06 41 PRO B O 1
ATOM 1771 N N . LEU B 1 42 ? -4.758 -1.565 13.297 1 98.62 42 LEU B N 1
ATOM 1772 C CA . LEU B 1 42 ? -4.902 -0.301 14.008 1 98.62 42 LEU B CA 1
ATOM 1773 C C . LEU B 1 42 ? -6.238 0.36 13.672 1 98.62 42 LEU B C 1
ATOM 1775 O O . LEU B 1 42 ? -6.934 0.849 14.562 1 98.62 42 LEU B O 1
ATOM 1779 N N . LEU B 1 43 ? -6.594 0.369 12.406 1 98.69 43 LEU B N 1
ATOM 1780 C CA . LEU B 1 43 ? -7.852 0.97 11.969 1 98.69 43 LEU B CA 1
ATOM 1781 C C . LEU B 1 43 ? -9.039 0.211 12.547 1 98.69 43 LEU B C 1
ATOM 1783 O O . LEU B 1 43 ? -10.016 0.822 13 1 98.69 43 LEU B O 1
ATOM 1787 N N . GLU B 1 44 ? -8.953 -1.067 12.57 1 97.94 44 GLU B N 1
ATOM 1788 C CA . GLU B 1 44 ? -10.008 -1.899 13.133 1 97.94 44 GLU B CA 1
ATOM 1789 C C . GLU B 1 44 ? -10.188 -1.621 14.625 1 97.94 44 GLU B C 1
ATOM 1791 O O . GLU B 1 44 ? -11.32 -1.516 15.109 1 97.94 44 GLU B O 1
ATOM 1796 N N . GLU B 1 45 ? -9.078 -1.535 15.273 1 98.19 45 GLU B N 1
ATOM 1797 C CA . GLU B 1 45 ? -9.102 -1.245 16.703 1 98.19 45 GLU B CA 1
ATOM 1798 C C . GLU B 1 45 ? -9.766 0.103 16.984 1 98.19 45 GLU B C 1
ATOM 1800 O O . GLU B 1 45 ? -10.539 0.239 17.938 1 98.19 45 GLU B O 1
ATOM 1805 N N . LEU B 1 46 ? -9.422 1.037 16.172 1 98.44 46 LEU B N 1
ATOM 1806 C CA . LEU B 1 46 ? -9.977 2.377 16.344 1 98.44 46 LEU B CA 1
ATOM 1807 C C . LEU B 1 46 ? -11.492 2.367 16.156 1 98.44 46 LEU B C 1
ATOM 1809 O O . LEU B 1 46 ? -12.219 2.963 16.953 1 98.44 46 LEU B O 1
ATOM 1813 N N . LEU B 1 47 ? -11.961 1.723 15.117 1 98.25 47 LEU B N 1
ATOM 1814 C CA . LEU B 1 47 ? -13.391 1.624 14.844 1 98.25 47 LEU B CA 1
ATOM 1815 C C . LEU B 1 47 ? -14.109 0.858 15.953 1 98.25 47 LEU B C 1
ATOM 1817 O O . LEU B 1 47 ? -15.125 1.316 16.469 1 98.25 47 LEU B O 1
ATOM 1821 N N . ALA B 1 48 ? -13.516 -0.267 16.359 1 97.81 48 ALA B N 1
ATOM 1822 C CA . ALA B 1 48 ? -14.109 -1.104 17.391 1 97.81 48 ALA B CA 1
ATOM 1823 C C . ALA B 1 48 ? -14.219 -0.346 18.719 1 97.81 48 ALA B C 1
ATOM 1825 O O . ALA B 1 48 ? -15.219 -0.459 19.422 1 97.81 48 ALA B O 1
ATOM 1826 N N . GLY B 1 49 ? -13.227 0.377 19.016 1 98.06 49 GLY B N 1
ATOM 1827 C CA . GLY B 1 49 ? -13.219 1.16 20.234 1 98.06 49 GLY B CA 1
ATOM 1828 C C . GLY B 1 49 ? -14.344 2.18 20.297 1 98.06 49 GLY B C 1
ATOM 1829 O O . GLY B 1 49 ? -14.789 2.553 21.391 1 98.06 49 GLY B O 1
ATOM 1830 N N . ALA B 1 50 ? -14.812 2.574 19.156 1 97.88 50 ALA B N 1
ATOM 1831 C CA . ALA B 1 50 ? -15.883 3.561 19.094 1 97.88 50 ALA B CA 1
ATOM 1832 C C . ALA B 1 50 ? -17.234 2.885 18.859 1 97.88 50 ALA B C 1
ATOM 1834 O O . ALA B 1 50 ? -18.25 3.561 18.719 1 97.88 50 ALA B O 1
ATOM 1835 N N . GLY B 1 51 ? -17.203 1.536 18.797 1 97.94 51 GLY B N 1
ATOM 1836 C CA . GLY B 1 51 ? -18.438 0.785 18.547 1 97.94 51 GLY B CA 1
ATOM 1837 C C . GLY B 1 51 ? -18.953 0.924 17.141 1 97.94 51 GLY B C 1
ATOM 1838 O O . GLY B 1 51 ? -20.156 0.854 16.891 1 97.94 51 GLY B O 1
ATOM 1839 N N . LEU B 1 52 ? -18.047 1.149 16.203 1 97.75 52 LEU B N 1
ATOM 1840 C CA . LEU B 1 52 ? -18.406 1.381 14.805 1 97.75 52 LEU B CA 1
ATOM 1841 C C . LEU B 1 52 ? -17.812 0.302 13.906 1 97.75 52 LEU B C 1
ATOM 1843 O O . LEU B 1 52 ? -16.953 -0.458 14.336 1 97.75 52 LEU B O 1
ATOM 1847 N N . GLY B 1 53 ? -18.391 0.209 12.75 1 96.94 53 GLY B N 1
ATOM 1848 C CA . GLY B 1 53 ? -17.875 -0.681 11.719 1 96.94 53 GLY B CA 1
ATOM 1849 C C . GLY B 1 53 ? -17.5 0.041 10.438 1 96.94 53 GLY B C 1
ATOM 1850 O O . GLY B 1 53 ? -17.719 1.247 10.312 1 96.94 53 GLY B O 1
ATOM 1851 N N . TRP B 1 54 ? -16.984 -0.687 9.492 1 97.19 54 TRP B N 1
ATOM 1852 C CA . TRP B 1 54 ? -16.516 -0.129 8.227 1 97.19 54 TRP B CA 1
ATOM 1853 C C . TRP B 1 54 ? -17.656 0.529 7.461 1 97.19 54 TRP B C 1
ATOM 1855 O O . TRP B 1 54 ? -17.453 1.562 6.812 1 97.19 54 TRP B O 1
ATOM 1865 N N . ARG B 1 55 ? -18.797 -0.006 7.566 1 95.69 55 ARG B N 1
ATOM 1866 C CA . ARG B 1 55 ? -19.922 0.45 6.766 1 95.69 55 ARG B CA 1
ATOM 1867 C C . ARG B 1 55 ? -20.531 1.723 7.348 1 95.69 55 ARG B C 1
ATOM 1869 O O . ARG B 1 55 ? -21.391 2.348 6.727 1 95.69 55 ARG B O 1
ATOM 1876 N N . ASP B 1 56 ? -20.109 2.121 8.523 1 97.88 56 ASP B N 1
ATOM 1877 C CA . ASP B 1 56 ? -20.578 3.357 9.141 1 97.88 56 ASP B CA 1
ATOM 1878 C C . ASP B 1 56 ? -19.859 4.57 8.555 1 97.88 56 ASP B C 1
ATOM 1880 O O . ASP B 1 56 ? -20.297 5.707 8.742 1 97.88 56 ASP B O 1
ATOM 1884 N N . LEU B 1 57 ? -18.797 4.328 7.809 1 98.38 57 LEU B N 1
ATOM 1885 C CA . LEU B 1 57 ? -17.938 5.418 7.352 1 98.38 57 LEU B CA 1
ATOM 1886 C C . LEU B 1 57 ? -18.562 6.145 6.168 1 98.38 57 LEU B C 1
ATOM 1888 O O . LEU B 1 57 ? -19.156 5.512 5.289 1 98.38 57 LEU B O 1
ATOM 1892 N N . ASP B 1 58 ? -18.359 7.469 6.234 1 98.5 58 ASP B N 1
ATOM 1893 C CA . ASP B 1 58 ? -18.844 8.289 5.129 1 98.5 58 ASP B CA 1
ATOM 1894 C C . ASP B 1 58 ? -17.703 8.656 4.176 1 98.5 58 ASP B C 1
ATOM 1896 O O . ASP B 1 58 ? -17.953 9.016 3.021 1 98.5 58 ASP B O 1
ATOM 1900 N N . ALA B 1 59 ? -16.5 8.609 4.668 1 98.56 59 ALA B N 1
ATOM 1901 C CA . ALA B 1 59 ? -15.336 8.984 3.867 1 98.56 59 ALA B CA 1
ATOM 1902 C C . ALA B 1 59 ? -14.047 8.461 4.496 1 98.56 59 ALA B C 1
ATOM 1904 O O . ALA B 1 59 ? -14.016 8.148 5.688 1 98.56 59 ALA B O 1
ATOM 1905 N N . ILE B 1 60 ? -13.047 8.398 3.684 1 98.69 60 ILE B N 1
ATOM 1906 C CA . ILE B 1 60 ? -11.695 8.062 4.105 1 98.69 60 ILE B CA 1
ATOM 1907 C C . ILE B 1 60 ? -10.758 9.234 3.83 1 98.69 60 ILE B C 1
ATOM 1909 O O . ILE B 1 60 ? -10.828 9.859 2.768 1 98.69 60 ILE B O 1
ATOM 1913 N N . GLY B 1 61 ? -10 9.672 4.785 1 98.88 61 GLY B N 1
ATOM 1914 C CA . GLY B 1 61 ? -8.867 10.562 4.59 1 98.88 61 GLY B CA 1
ATOM 1915 C C . GLY B 1 61 ? -7.531 9.844 4.648 1 98.88 61 GLY B C 1
ATOM 1916 O O . GLY B 1 61 ? -7.324 8.977 5.496 1 98.88 61 GLY B O 1
ATOM 1917 N N . VAL B 1 62 ? -6.609 10.188 3.758 1 98.94 62 VAL B N 1
ATOM 1918 C CA . VAL B 1 62 ? -5.34 9.469 3.76 1 98.94 62 VAL B CA 1
ATOM 1919 C C . VAL B 1 62 ? -4.195 10.438 3.479 1 98.94 62 VAL B C 1
ATOM 1921 O O . VAL B 1 62 ? -4.32 11.328 2.631 1 98.94 62 VAL B O 1
ATOM 1924 N N . GLY B 1 63 ? -3.131 10.32 4.273 1 98.62 63 GLY B N 1
ATOM 1925 C CA . GLY B 1 63 ? -1.913 11.039 3.938 1 98.62 63 GLY B CA 1
ATOM 1926 C C . GLY B 1 63 ? -1.27 10.562 2.65 1 98.62 63 GLY B C 1
ATOM 1927 O O . GLY B 1 63 ? -1.051 9.367 2.469 1 98.62 63 GLY B O 1
ATOM 1928 N N . ILE B 1 64 ? -0.907 11.539 1.783 1 98.25 64 ILE B N 1
ATOM 1929 C CA . ILE B 1 64 ? -0.34 11.164 0.493 1 98.25 64 ILE B CA 1
ATOM 1930 C C . ILE B 1 64 ? 1.1 11.664 0.396 1 98.25 64 ILE B C 1
ATOM 1932 O O . ILE B 1 64 ? 1.688 11.672 -0.688 1 98.25 64 ILE B O 1
ATOM 1936 N N . GLY B 1 65 ? 1.663 12.047 1.453 1 96 65 GLY B N 1
ATOM 1937 C CA . GLY B 1 65 ? 3.027 12.547 1.494 1 96 65 GLY B CA 1
ATOM 1938 C C . GLY B 1 65 ? 3.123 14.047 1.285 1 96 65 GLY B C 1
ATOM 1939 O O . GLY B 1 65 ? 2.121 14.758 1.398 1 96 65 GLY B O 1
ATOM 1940 N N . PRO B 1 66 ? 4.363 14.562 1.074 1 94 66 PRO B N 1
ATOM 1941 C CA . PRO B 1 66 ? 5.633 13.836 0.962 1 94 66 PRO B CA 1
ATOM 1942 C C . PRO B 1 66 ? 5.98 13.062 2.232 1 94 66 PRO B C 1
ATOM 1944 O O . PRO B 1 66 ? 5.41 13.32 3.295 1 94 66 PRO B O 1
ATOM 1947 N N . GLY B 1 67 ? 6.797 12.117 2.121 1 90.88 67 GLY B N 1
ATOM 1948 C CA . GLY B 1 67 ? 7.258 11.219 3.168 1 90.88 67 GLY B CA 1
ATO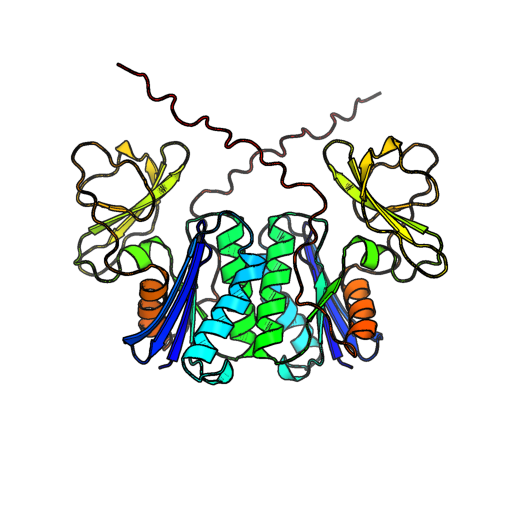M 1949 C C . GLY B 1 67 ? 8.039 10.031 2.637 1 90.88 67 GLY B C 1
ATOM 1950 O O . GLY B 1 67 ? 8.633 10.109 1.557 1 90.88 67 GLY B O 1
ATOM 1951 N N . ASN B 1 68 ? 8.117 9.039 3.439 1 89.88 68 ASN B N 1
ATOM 1952 C CA . ASN B 1 68 ? 8.859 7.863 2.998 1 89.88 68 ASN B CA 1
ATOM 1953 C C . ASN B 1 68 ? 8.188 7.184 1.811 1 89.88 68 ASN B C 1
ATOM 1955 O O . ASN B 1 68 ? 6.957 7.176 1.71 1 89.88 68 ASN B O 1
ATOM 1959 N N . PHE B 1 69 ? 8.992 6.738 0.894 1 88.81 69 PHE B N 1
ATOM 1960 C CA . PHE B 1 69 ? 8.562 6.215 -0.399 1 88.81 69 PHE B CA 1
ATOM 1961 C C . PHE B 1 69 ? 7.598 5.051 -0.221 1 88.81 69 PHE B C 1
ATOM 1963 O O . PHE B 1 69 ? 6.48 5.082 -0.742 1 88.81 69 PHE B O 1
ATOM 1970 N N . THR B 1 70 ? 7.926 4.094 0.596 1 93.25 70 THR B N 1
ATOM 1971 C CA . THR B 1 70 ? 7.117 2.9 0.813 1 93.25 70 THR B CA 1
ATOM 1972 C C . THR B 1 70 ? 5.891 3.229 1.66 1 93.25 70 THR B C 1
ATOM 1974 O O . THR B 1 70 ? 4.773 2.832 1.322 1 93.25 70 THR B O 1
ATOM 1977 N N . GLY B 1 71 ? 6.023 3.982 2.666 1 96.31 71 GLY B N 1
ATOM 1978 C CA . GLY B 1 71 ? 4.957 4.273 3.611 1 96.31 71 GLY B CA 1
ATOM 1979 C C . GLY B 1 71 ? 3.779 4.992 2.979 1 96.31 71 GLY B C 1
ATOM 1980 O O . GLY B 1 71 ? 2.623 4.66 3.254 1 96.31 71 GLY B O 1
ATOM 1981 N N . VAL B 1 72 ? 4.051 5.938 2.127 1 97.31 72 VAL B N 1
ATOM 1982 C CA . VAL B 1 72 ? 2.998 6.684 1.444 1 97.31 72 VAL B CA 1
ATOM 1983 C C . VAL B 1 72 ? 2.172 5.734 0.577 1 97.31 72 VAL B C 1
ATOM 1985 O O . VAL B 1 72 ? 0.941 5.809 0.566 1 97.31 72 VAL B O 1
ATOM 1988 N N . ARG B 1 73 ? 2.797 4.852 -0.009 1 97.75 73 ARG B N 1
ATOM 1989 C CA . ARG B 1 73 ? 2.121 3.959 -0.945 1 97.75 73 ARG B CA 1
ATOM 1990 C C . ARG B 1 73 ? 1.306 2.904 -0.203 1 97.75 73 ARG B C 1
ATOM 1992 O O . ARG B 1 73 ? 0.253 2.477 -0.683 1 97.75 73 ARG B O 1
ATOM 1999 N N . ILE B 1 74 ? 1.753 2.539 0.985 1 98 74 ILE B N 1
ATOM 2000 C CA . ILE B 1 74 ? 0.99 1.626 1.83 1 98 74 ILE B CA 1
ATOM 2001 C C . ILE B 1 74 ? -0.356 2.254 2.186 1 98 74 ILE B C 1
ATOM 2003 O O . ILE B 1 74 ? -1.407 1.646 1.969 1 98 74 ILE B O 1
ATOM 2007 N N . SER B 1 75 ? -0.326 3.443 2.691 1 98.44 75 SER B N 1
ATOM 2008 C CA . SER B 1 75 ? -1.566 4.086 3.117 1 98.44 75 SER B CA 1
ATOM 2009 C C . SER B 1 75 ? -2.475 4.379 1.927 1 98.44 75 SER B C 1
ATOM 2011 O O . SER B 1 75 ? -3.689 4.184 2.004 1 98.44 75 SER B O 1
ATOM 2013 N N . VAL B 1 76 ? -1.911 4.809 0.813 1 98.69 76 VAL B N 1
ATOM 2014 C CA . VAL B 1 76 ? -2.689 5.137 -0.376 1 98.69 76 VAL B CA 1
ATOM 2015 C C . VAL B 1 76 ? -3.365 3.877 -0.916 1 98.69 76 VAL B C 1
ATOM 2017 O O . VAL B 1 76 ? -4.559 3.891 -1.233 1 98.69 76 VAL B O 1
ATOM 2020 N N . ALA B 1 77 ? -2.621 2.791 -0.985 1 98.31 77 ALA B N 1
ATOM 2021 C CA . ALA B 1 77 ? -3.186 1.535 -1.476 1 98.31 77 ALA B CA 1
ATOM 2022 C C . ALA B 1 77 ? -4.32 1.057 -0.577 1 98.31 77 ALA B C 1
ATOM 2024 O O . ALA B 1 77 ? -5.379 0.648 -1.066 1 98.31 77 ALA B O 1
ATOM 2025 N N . ALA B 1 78 ? -4.117 1.119 0.719 1 98.44 78 ALA B N 1
ATOM 2026 C CA . ALA B 1 78 ? -5.148 0.726 1.675 1 98.44 78 ALA B CA 1
ATOM 2027 C C . ALA B 1 78 ? -6.398 1.589 1.52 1 98.44 78 ALA B C 1
ATOM 2029 O O . ALA B 1 78 ? -7.516 1.073 1.494 1 98.44 78 ALA B O 1
ATOM 2030 N N . ALA B 1 79 ? -6.195 2.871 1.369 1 98.81 79 ALA B N 1
ATOM 2031 C CA . ALA B 1 79 ? -7.305 3.812 1.253 1 98.81 79 ALA B CA 1
ATOM 2032 C C . ALA B 1 79 ? -8.117 3.545 -0.01 1 98.81 79 ALA B C 1
ATOM 2034 O O . ALA B 1 79 ? -9.352 3.557 0.025 1 98.81 79 ALA B O 1
ATOM 2035 N N . ARG B 1 80 ? -7.43 3.336 -1.06 1 98 80 ARG B N 1
ATOM 2036 C CA . ARG B 1 80 ? -8.117 3.08 -2.32 1 98 80 ARG B CA 1
ATOM 2037 C C . ARG B 1 80 ? -8.93 1.789 -2.252 1 98 80 ARG B C 1
ATOM 2039 O O . ARG B 1 80 ? -10.07 1.742 -2.707 1 98 80 ARG B O 1
ATOM 2046 N N . GLY B 1 81 ? -8.344 0.754 -1.667 1 97.44 81 GLY B N 1
ATOM 2047 C CA . GLY B 1 81 ? -9.07 -0.494 -1.484 1 97.44 81 GLY B CA 1
ATOM 2048 C C . GLY B 1 81 ? -10.312 -0.345 -0.621 1 97.44 81 GLY B C 1
ATOM 2049 O O . GLY B 1 81 ? -11.391 -0.79 -1.001 1 97.44 81 GLY B O 1
ATOM 2050 N N . LEU B 1 82 ? -10.156 0.306 0.477 1 98.25 82 LEU B N 1
ATOM 2051 C CA . LEU B 1 82 ? -11.266 0.525 1.396 1 98.25 82 LEU B CA 1
ATOM 2052 C C . LEU B 1 82 ? -12.375 1.33 0.725 1 98.25 82 LEU B C 1
ATOM 2054 O O . LEU B 1 82 ? -13.547 0.96 0.801 1 98.25 82 LEU B O 1
ATOM 2058 N N . ALA B 1 83 ? -11.977 2.426 0.082 1 97.75 83 ALA B N 1
ATOM 2059 C CA . ALA B 1 83 ? -12.938 3.34 -0.526 1 97.75 83 ALA B CA 1
ATOM 2060 C C . ALA B 1 83 ? -13.773 2.631 -1.592 1 97.75 83 ALA B C 1
ATOM 2062 O O . ALA B 1 83 ? -14.992 2.803 -1.655 1 97.75 83 ALA B O 1
ATOM 2063 N N . LEU B 1 84 ? -13.125 1.87 -2.387 1 95.25 84 LEU B N 1
ATOM 2064 C CA . LEU B 1 84 ? -13.812 1.171 -3.467 1 95.25 84 LEU B CA 1
ATOM 2065 C C . LEU B 1 84 ? -14.781 0.133 -2.908 1 95.25 84 LEU B C 1
ATOM 2067 O O . LEU B 1 84 ? -15.93 0.053 -3.348 1 95.25 84 LEU B O 1
ATOM 2071 N N . ALA B 1 85 ? -14.328 -0.626 -1.937 1 95.62 85 ALA B N 1
ATOM 2072 C CA . ALA B 1 85 ? -15.148 -1.691 -1.357 1 95.62 85 ALA B CA 1
ATOM 2073 C C . ALA B 1 85 ? -16.328 -1.118 -0.591 1 95.62 85 ALA B C 1
ATOM 2075 O O . ALA B 1 85 ? -17.422 -1.688 -0.612 1 95.62 85 ALA B O 1
ATOM 2076 N N . LEU B 1 86 ? -16.109 0.042 0.081 1 96.81 86 LEU B N 1
ATOM 2077 C CA . LEU B 1 86 ? -17.125 0.646 0.927 1 96.81 86 LEU B CA 1
ATOM 2078 C C . LEU B 1 86 ? -18.016 1.597 0.121 1 96.81 86 LEU B C 1
ATOM 2080 O O . LEU B 1 86 ? -19.062 2.035 0.599 1 96.81 86 LEU B O 1
ATOM 2084 N N . ARG B 1 87 ? -17.578 1.864 -1.062 1 95.44 87 ARG B N 1
ATOM 2085 C CA . ARG B 1 87 ? -18.25 2.836 -1.918 1 95.44 87 ARG B CA 1
ATOM 2086 C C . ARG B 1 87 ? -18.359 4.191 -1.23 1 95.44 87 ARG B C 1
ATOM 2088 O O . ARG B 1 87 ? -19.422 4.797 -1.199 1 95.44 87 ARG B O 1
ATOM 2095 N N . VAL B 1 88 ? -17.328 4.648 -0.637 1 97.31 88 VAL B N 1
ATOM 2096 C CA . VAL B 1 88 ? -17.203 5.977 -0.047 1 97.31 88 VAL B CA 1
ATOM 2097 C C . VAL B 1 88 ? -16.016 6.711 -0.659 1 97.31 88 VAL B C 1
ATOM 2099 O O . VAL B 1 88 ? -15.094 6.086 -1.187 1 97.31 88 VAL B O 1
ATOM 2102 N N . PRO B 1 89 ? -16.016 8.07 -0.656 1 97.94 89 PRO B N 1
ATOM 2103 C CA . PRO B 1 89 ? -14.875 8.805 -1.204 1 97.94 89 PRO B CA 1
ATOM 2104 C C . PRO B 1 89 ? -13.625 8.672 -0.342 1 97.94 89 PRO B C 1
ATOM 2106 O O . PRO B 1 89 ? -13.719 8.531 0.879 1 97.94 89 PRO B O 1
ATOM 2109 N N . ALA B 1 90 ? -12.516 8.609 -0.972 1 98.44 90 ALA B N 1
ATOM 2110 C CA . ALA B 1 90 ? -11.211 8.742 -0.332 1 98.44 90 ALA B CA 1
ATOM 2111 C C . ALA B 1 90 ? -10.531 10.047 -0.742 1 98.44 90 ALA B C 1
ATOM 2113 O O . ALA B 1 90 ? -10.406 10.344 -1.934 1 98.44 90 ALA B O 1
ATOM 2114 N N . ILE B 1 91 ? -10.117 10.781 0.246 1 98.62 91 ILE B N 1
ATOM 2115 C CA . ILE B 1 91 ? -9.508 12.086 0.011 1 98.62 91 ILE B CA 1
ATOM 2116 C C . ILE B 1 91 ? -8.031 12.047 0.391 1 98.62 91 ILE B C 1
ATOM 2118 O O . ILE B 1 91 ? -7.688 11.742 1.535 1 98.62 91 ILE B O 1
ATOM 2122 N N . GLY B 1 92 ? -7.168 12.305 -0.589 1 98.69 92 GLY B N 1
ATOM 2123 C CA . GLY B 1 92 ? -5.754 12.469 -0.306 1 98.69 92 GLY B CA 1
ATOM 2124 C C . GLY B 1 92 ? -5.414 13.836 0.256 1 98.69 92 GLY B C 1
ATOM 2125 O O . GLY B 1 92 ? -5.891 14.859 -0.249 1 98.69 92 GLY B O 1
ATOM 2126 N N . VAL B 1 93 ? -4.648 13.836 1.31 1 98.44 93 VAL B N 1
ATOM 2127 C CA . VAL B 1 93 ? -4.207 15.07 1.944 1 98.44 93 VAL B CA 1
ATOM 2128 C C . VAL B 1 93 ? -2.686 15.07 2.074 1 98.44 93 VAL B C 1
ATOM 2130 O O . VAL B 1 93 ? -2.104 14.141 2.637 1 98.44 93 VAL B O 1
ATOM 2133 N N . SER B 1 94 ? -2.025 16.109 1.573 1 97.75 94 SER B N 1
ATOM 2134 C CA . SER B 1 94 ? -0.571 16.156 1.673 1 97.75 94 SER B CA 1
ATOM 2135 C C . SER B 1 94 ? -0.125 16.438 3.105 1 97.75 94 SER B C 1
ATOM 2137 O O . SER B 1 94 ? -0.854 17.062 3.879 1 97.75 94 SER B O 1
ATOM 2139 N N . THR B 1 95 ? 1.061 15.961 3.371 1 96.5 95 THR B N 1
ATOM 2140 C CA . THR B 1 95 ? 1.653 16.25 4.672 1 96.5 95 THR B CA 1
ATOM 2141 C C . THR B 1 95 ? 1.755 17.75 4.898 1 96.5 95 THR B C 1
ATOM 2143 O O . THR B 1 95 ? 1.511 18.234 6.008 1 96.5 95 THR B O 1
ATOM 2146 N N . LEU B 1 96 ? 2.012 18.5 3.93 1 95.69 96 LEU B N 1
ATOM 2147 C CA . LEU B 1 96 ? 2.162 19.953 4.027 1 95.69 96 LEU B CA 1
ATOM 2148 C C . LEU B 1 96 ? 0.83 20.625 4.359 1 95.69 96 LEU B C 1
ATOM 2150 O O . LEU B 1 96 ? 0.763 21.484 5.242 1 95.69 96 LEU B O 1
ATOM 2154 N N . GLU B 1 97 ? -0.224 20.203 3.674 1 96.38 97 GLU B N 1
ATOM 2155 C CA . GLU B 1 97 ? -1.563 20.688 3.994 1 96.38 97 GLU B CA 1
ATOM 2156 C C . GLU B 1 97 ? -1.951 20.328 5.426 1 96.38 97 GLU B C 1
ATOM 2158 O O . GLU B 1 97 ? -2.502 21.156 6.152 1 96.38 97 GLU B O 1
ATOM 2163 N N . ALA B 1 98 ? -1.672 19.109 5.789 1 97.25 98 ALA B N 1
ATOM 2164 C CA . ALA B 1 98 ? -2.051 18.625 7.113 1 97.25 98 ALA B CA 1
ATOM 2165 C C . ALA B 1 98 ? -1.336 19.406 8.211 1 97.25 98 ALA B C 1
ATOM 2167 O O . ALA B 1 98 ? -1.944 19.766 9.227 1 97.25 98 ALA B O 1
ATOM 2168 N N . LEU B 1 99 ? -0.081 19.641 8 1 95.5 99 LEU B N 1
ATOM 2169 C CA . LEU B 1 99 ? 0.705 20.359 8.992 1 95.5 99 LEU B CA 1
ATOM 2170 C C . LEU B 1 99 ? 0.2 21.797 9.133 1 95.5 99 LEU B C 1
ATOM 2172 O O . LEU B 1 99 ? 0.282 22.375 10.219 1 95.5 99 LEU B O 1
ATOM 2176 N N . ALA B 1 100 ? -0.313 22.344 8.102 1 95.19 100 ALA B N 1
ATOM 2177 C CA . ALA B 1 100 ? -0.797 23.734 8.125 1 95.19 100 ALA B CA 1
ATOM 2178 C C . ALA B 1 100 ? -2.143 23.828 8.836 1 95.19 100 ALA B C 1
ATOM 2180 O O . ALA B 1 100 ? -2.541 24.906 9.273 1 95.19 100 ALA B O 1
ATOM 2181 N N . GLU B 1 101 ? -2.857 22.719 8.922 1 95.44 101 GLU B N 1
ATOM 2182 C CA . GLU B 1 101 ? -4.219 22.719 9.453 1 95.44 101 GLU B CA 1
ATOM 2183 C C . GLU B 1 101 ? -4.25 23.203 10.898 1 95.44 101 GLU B C 1
ATOM 2185 O O . GLU B 1 101 ? -3.484 22.734 11.734 1 95.44 101 GLU B O 1
ATOM 2190 N N . GLY B 1 102 ? -5.133 24.188 11.211 1 93.06 102 GLY B N 1
ATOM 2191 C CA . GLY B 1 102 ? -5.324 24.672 12.562 1 93.06 102 GLY B CA 1
ATOM 2192 C C . GLY B 1 102 ? -4.406 25.828 12.914 1 93.06 102 GLY B C 1
ATOM 2193 O O . GLY B 1 102 ? -4.441 26.344 14.039 1 93.06 102 GLY B O 1
ATOM 2194 N N . THR B 1 103 ? -3.496 26.188 12.008 1 92.62 103 THR B N 1
ATOM 2195 C CA . THR B 1 103 ? -2.572 27.297 12.258 1 92.62 103 THR B CA 1
ATOM 2196 C C . THR B 1 103 ? -2.963 28.516 11.43 1 92.62 103 THR B C 1
ATOM 2198 O O . THR B 1 103 ? -3.256 28.406 10.242 1 92.62 103 THR B O 1
ATOM 2201 N N . PRO B 1 104 ? -2.943 29.641 12.055 1 91.06 104 PRO B N 1
ATOM 2202 C CA . PRO B 1 104 ? -3.311 30.859 11.32 1 91.06 104 PRO B CA 1
ATOM 2203 C C . PRO B 1 104 ? -2.412 31.109 10.109 1 91.06 104 PRO B C 1
ATOM 2205 O O . PRO B 1 104 ? -1.205 30.859 10.172 1 91.06 104 PRO B O 1
ATOM 2208 N N . ARG B 1 105 ? -2.914 31.594 9.078 1 89.5 105 ARG B N 1
ATOM 2209 C CA . ARG B 1 105 ? -2.215 31.969 7.852 1 89.5 105 ARG B CA 1
ATOM 2210 C C . ARG B 1 105 ? -1.879 33.438 7.832 1 89.5 105 ARG B C 1
ATOM 2212 O O . ARG B 1 105 ? -2.521 34.25 8.516 1 89.5 105 ARG B O 1
ATOM 2219 N N . PRO B 1 106 ? -0.943 33.969 7.145 1 90.5 106 PRO B N 1
ATOM 2220 C CA . PRO B 1 106 ? -0.091 33.156 6.258 1 90.5 106 PRO B CA 1
ATOM 2221 C C . PRO B 1 106 ? 0.954 32.344 7.02 1 90.5 106 PRO B C 1
ATOM 2223 O O . PRO B 1 106 ? 1.313 32.688 8.148 1 90.5 106 PRO B O 1
ATOM 2226 N N . LEU B 1 107 ? 1.427 31.25 6.461 1 90.69 107 LEU B N 1
ATOM 2227 C CA . LEU B 1 107 ? 2.488 30.453 7.066 1 90.69 107 LEU B CA 1
ATOM 2228 C C . LEU B 1 107 ? 3.23 29.641 6.008 1 90.69 107 LEU B C 1
ATOM 2230 O O . LEU B 1 107 ? 2.691 29.391 4.93 1 90.69 107 LEU B O 1
ATOM 2234 N N . THR B 1 108 ? 4.457 29.25 6.332 1 91.75 108 THR B N 1
ATOM 2235 C CA . THR B 1 108 ? 5.262 28.344 5.52 1 91.75 108 THR B CA 1
ATOM 2236 C C . THR B 1 108 ? 5.445 27 6.219 1 91.75 108 THR B C 1
ATOM 2238 O O . THR B 1 108 ? 5.754 26.953 7.414 1 91.75 108 THR B O 1
ATOM 2241 N N . VAL B 1 109 ? 5.164 25.984 5.457 1 93.69 109 VAL B N 1
ATOM 2242 C CA . VAL B 1 109 ? 5.328 24.641 5.98 1 93.69 109 VAL B CA 1
ATOM 2243 C C . VAL B 1 109 ? 6.484 23.938 5.266 1 93.69 109 VAL B C 1
ATOM 2245 O O . VAL B 1 109 ? 6.633 24.062 4.047 1 93.69 109 VAL B O 1
ATOM 2248 N N . ALA B 1 110 ? 7.266 23.219 6.113 1 91.44 110 ALA B N 1
ATOM 2249 C CA . ALA B 1 110 ? 8.406 22.531 5.512 1 91.44 110 ALA B CA 1
ATOM 2250 C C . ALA B 1 110 ? 8.57 21.125 6.082 1 91.44 110 ALA B C 1
ATOM 2252 O O . ALA B 1 110 ? 8.352 20.906 7.273 1 91.44 110 ALA B O 1
ATOM 2253 N N . GLU B 1 111 ? 8.875 20.188 5.258 1 89.94 111 GLU B N 1
ATOM 2254 C CA . GLU B 1 111 ? 9.234 18.812 5.617 1 89.94 111 GLU B CA 1
ATOM 2255 C C . GLU B 1 111 ? 10.602 18.438 5.047 1 89.94 111 GLU B C 1
ATOM 2257 O O . GLU B 1 111 ? 10.922 18.781 3.904 1 89.94 111 GLU B O 1
ATOM 2262 N N . ASP B 1 112 ? 11.32 17.734 5.84 1 88.19 112 ASP B N 1
ATOM 2263 C CA . ASP B 1 112 ? 12.664 17.328 5.434 1 88.19 112 ASP B CA 1
ATOM 2264 C C . ASP B 1 112 ? 12.617 16.453 4.184 1 88.19 112 ASP B C 1
ATOM 2266 O O . ASP B 1 112 ? 11.883 15.461 4.137 1 88.19 112 ASP B O 1
ATOM 2270 N N . ALA B 1 113 ? 13.344 16.828 3.127 1 89.06 113 ALA B N 1
ATOM 2271 C CA . ALA B 1 113 ? 13.461 16.062 1.895 1 89.06 113 ALA B CA 1
ATOM 2272 C C . ALA B 1 113 ? 14.844 15.422 1.772 1 89.06 113 ALA B C 1
ATOM 2274 O O . ALA B 1 113 ? 15.234 14.969 0.694 1 89.06 113 ALA B O 1
ATOM 2275 N N . ARG B 1 114 ? 15.594 15.461 2.809 1 82.31 114 ARG B N 1
ATOM 2276 C CA . ARG B 1 114 ? 16.969 14.945 2.855 1 82.31 114 ARG B CA 1
ATOM 2277 C C . ARG B 1 114 ? 17.891 15.758 1.954 1 82.31 114 ARG B C 1
ATOM 2279 O O . ARG B 1 114 ? 17.438 16.688 1.278 1 82.31 114 ARG B O 1
ATOM 2286 N N . ARG B 1 115 ? 19.219 15.516 2.107 1 85.12 115 ARG B N 1
ATOM 2287 C CA . ARG B 1 115 ? 20.266 16.094 1.275 1 85.12 115 ARG B CA 1
ATOM 2288 C C . ARG B 1 115 ? 20.234 17.609 1.322 1 85.12 115 ARG B C 1
ATOM 2290 O O . ARG B 1 115 ? 20.406 18.281 0.297 1 85.12 115 ARG B O 1
ATOM 2297 N N . GLY B 1 116 ? 19.859 18.078 2.473 1 85.69 116 GLY B N 1
ATOM 2298 C CA . GLY B 1 116 ? 19.859 19.516 2.67 1 85.69 116 GLY B CA 1
ATOM 2299 C C . GLY B 1 116 ? 18.688 20.203 1.991 1 85.69 116 GLY B C 1
ATOM 2300 O O . GLY B 1 116 ? 18.703 21.438 1.831 1 85.69 116 GLY B O 1
ATOM 2301 N N . GLU B 1 117 ? 17.719 19.422 1.581 1 89.81 117 GLU B N 1
ATOM 2302 C CA . GLU B 1 117 ? 16.547 19.969 0.922 1 89.81 117 GLU B CA 1
ATOM 2303 C C . GLU B 1 117 ? 15.289 19.766 1.769 1 89.81 117 GLU B C 1
ATOM 2305 O O . GLU B 1 117 ? 15.297 18.984 2.721 1 89.81 117 GLU B O 1
ATOM 2310 N N . ALA B 1 118 ? 14.344 20.594 1.398 1 91.44 118 ALA B N 1
ATOM 2311 C CA . ALA B 1 118 ? 13.047 20.469 2.064 1 91.44 118 ALA B CA 1
ATOM 2312 C C . ALA B 1 118 ? 11.898 20.578 1.062 1 91.44 118 ALA B C 1
ATOM 2314 O O . ALA B 1 118 ? 12.016 21.297 0.066 1 91.44 118 ALA B O 1
ATOM 2315 N N . TYR B 1 119 ? 10.875 19.859 1.345 1 93.31 119 TYR B N 1
ATOM 2316 C CA . TYR B 1 119 ? 9.594 20.156 0.716 1 93.31 119 TYR B CA 1
ATOM 2317 C C . TYR B 1 119 ? 8.914 21.344 1.383 1 93.31 119 TYR B C 1
ATOM 2319 O O . TYR B 1 119 ? 8.719 21.359 2.602 1 93.31 119 TYR B O 1
ATOM 2327 N N . VAL B 1 120 ? 8.547 22.297 0.572 1 92.62 120 VAL B N 1
ATOM 2328 C CA . VAL B 1 120 ? 8.047 23.531 1.165 1 92.62 120 VAL B CA 1
ATOM 2329 C C . VAL B 1 120 ? 6.754 23.953 0.471 1 92.62 120 VAL B C 1
ATOM 2331 O O . VAL B 1 120 ? 6.633 23.844 -0.751 1 92.62 120 VAL B O 1
ATOM 2334 N N . GLN B 1 121 ? 5.832 24.438 1.247 1 94.62 121 GLN B N 1
ATOM 2335 C CA . GLN B 1 121 ? 4.605 25.016 0.715 1 94.62 121 GLN B CA 1
ATOM 2336 C C . GLN B 1 121 ? 4.207 26.266 1.491 1 94.62 121 GLN B C 1
ATOM 2338 O O . GLN B 1 121 ? 4.223 26.266 2.725 1 94.62 121 GLN B O 1
ATOM 2343 N N . HIS B 1 122 ? 3.92 27.328 0.753 1 93.94 122 HIS B N 1
ATOM 2344 C CA . HIS B 1 122 ? 3.479 28.578 1.355 1 93.94 122 HIS B CA 1
ATOM 2345 C C . HIS B 1 122 ? 1.96 28.703 1.302 1 93.94 122 HIS B C 1
ATOM 2347 O O . HIS B 1 122 ? 1.357 28.562 0.236 1 93.94 122 HIS B O 1
ATOM 2353 N N . PHE B 1 123 ? 1.411 28.891 2.492 1 95.06 123 PHE B N 1
ATOM 2354 C CA . PHE B 1 123 ? -0.024 29.125 2.604 1 95.06 123 PHE B CA 1
ATOM 2355 C C . PHE B 1 123 ? -0.317 30.609 2.844 1 95.06 123 PHE B C 1
ATOM 2357 O O . PHE B 1 123 ? 0.079 31.156 3.869 1 95.06 123 PHE B O 1
ATOM 2364 N N . THR B 1 124 ? -1.066 31.188 1.871 1 94.25 124 THR B N 1
ATOM 2365 C CA . THR B 1 124 ? -1.413 32.594 1.961 1 94.25 124 THR B CA 1
ATOM 2366 C C . THR B 1 124 ? -2.699 32.781 2.76 1 94.25 124 THR B C 1
ATOM 2368 O O . THR B 1 124 ? -3.266 31.828 3.277 1 94.25 124 THR B O 1
ATOM 2371 N N . GLU B 1 125 ? -3.139 34 2.854 1 92.81 125 GLU B N 1
ATOM 2372 C CA . GLU B 1 125 ? -4.359 34.281 3.602 1 92.81 125 GLU B CA 1
ATOM 2373 C C . GLU B 1 125 ? -5.57 33.625 2.959 1 92.81 125 GLU B C 1
ATOM 2375 O O . GLU B 1 125 ? -6.488 33.156 3.656 1 92.81 125 GLU B O 1
ATOM 2380 N N . THR B 1 126 ? -5.562 33.5 1.684 1 91.88 126 THR B N 1
ATOM 2381 C CA . THR B 1 126 ? -6.77 33.062 0.999 1 91.88 126 THR B CA 1
ATOM 2382 C C . THR B 1 126 ? -6.516 31.766 0.22 1 91.88 126 THR B C 1
ATOM 2384 O O . THR B 1 126 ? -7.438 31.203 -0.368 1 91.88 126 THR B O 1
ATOM 2387 N N . GLY B 1 127 ? -5.242 31.297 0.181 1 93 127 GLY B N 1
ATOM 2388 C CA . GLY B 1 127 ? -4.926 30.125 -0.617 1 93 127 GLY B CA 1
ATOM 2389 C C . GLY B 1 127 ? -3.564 29.531 -0.296 1 93 127 GLY B C 1
ATOM 2390 O O . GLY B 1 127 ? -3.088 29.641 0.836 1 93 127 GLY B O 1
ATOM 2391 N N . ALA B 1 128 ? -3.043 28.703 -1.2 1 95.06 128 ALA B N 1
ATOM 2392 C CA . ALA B 1 128 ? -1.733 28.094 -1.019 1 95.06 128 ALA B CA 1
ATOM 2393 C C . ALA B 1 128 ? -0.979 28 -2.342 1 95.06 128 ALA B C 1
ATOM 2395 O O . ALA B 1 128 ? -1.58 27.75 -3.391 1 95.06 128 ALA B O 1
ATOM 2396 N N . ASP B 1 129 ? 0.309 28.297 -2.262 1 94.44 129 ASP B N 1
ATOM 2397 C CA . ASP B 1 129 ? 1.166 28.047 -3.418 1 94.44 129 ASP B CA 1
ATOM 2398 C C . ASP B 1 129 ? 1.367 26.547 -3.637 1 94.44 129 ASP B C 1
ATOM 2400 O O . ASP B 1 129 ? 1.075 25.734 -2.75 1 94.44 129 ASP B O 1
ATOM 2404 N N . ALA B 1 130 ? 1.834 26.172 -4.844 1 94.81 130 ALA B N 1
ATOM 2405 C CA . ALA B 1 130 ? 2.189 24.781 -5.09 1 94.81 130 ALA B CA 1
ATOM 2406 C C . ALA B 1 130 ? 3.391 24.359 -4.25 1 94.81 130 ALA B C 1
ATOM 2408 O O . ALA B 1 130 ? 4.324 25.141 -4.059 1 94.81 130 ALA B O 1
ATOM 2409 N N . PRO B 1 131 ? 3.355 23.188 -3.693 1 95.19 131 PRO B N 1
ATOM 2410 C CA . PRO B 1 131 ? 4.547 22.703 -2.988 1 95.19 131 PRO B CA 1
ATOM 2411 C C . PRO B 1 131 ? 5.789 22.688 -3.879 1 95.19 131 PRO B C 1
ATOM 2413 O O . PRO B 1 131 ? 5.68 22.453 -5.09 1 95.19 131 PRO B O 1
ATOM 2416 N N . GLN B 1 132 ? 6.953 22.891 -3.248 1 92.56 132 GLN B N 1
ATOM 2417 C CA . GLN B 1 132 ? 8.211 22.906 -3.988 1 92.56 132 GLN B CA 1
ATOM 2418 C C . GLN B 1 132 ? 9.328 22.25 -3.186 1 92.56 132 GLN B C 1
ATOM 2420 O O . GLN B 1 132 ? 9.234 22.125 -1.962 1 92.56 132 GLN B O 1
ATOM 2425 N N . LEU B 1 133 ? 10.273 21.75 -3.918 1 92.44 133 LEU B N 1
ATOM 2426 C CA . LEU B 1 133 ? 11.539 21.312 -3.334 1 92.44 133 LEU B CA 1
ATOM 2427 C C . LEU B 1 133 ? 12.562 22.453 -3.361 1 92.44 133 LEU B C 1
ATOM 2429 O O . LEU B 1 133 ? 12.734 23.109 -4.391 1 92.44 133 LEU B O 1
ATOM 2433 N N . MET B 1 134 ? 13.234 22.734 -2.188 1 89.62 134 MET B N 1
ATOM 2434 C CA . MET B 1 134 ? 14.234 23.781 -2.17 1 89.62 134 MET B CA 1
ATOM 2435 C C . MET B 1 134 ? 15.281 23.531 -1.087 1 89.62 134 MET B C 1
ATOM 2437 O O . MET B 1 134 ? 15.023 22.781 -0.141 1 89.62 134 MET B O 1
ATOM 2441 N N . PRO B 1 135 ? 16.422 24.109 -1.291 1 89.69 135 PRO B N 1
ATOM 2442 C CA . PRO B 1 135 ? 17.406 24.016 -0.211 1 89.69 135 PRO B CA 1
ATOM 2443 C C . PRO B 1 135 ? 16.906 24.625 1.098 1 89.69 135 PRO B C 1
ATOM 2445 O O . PRO B 1 135 ? 16.25 25.672 1.087 1 89.69 135 PRO B O 1
ATOM 2448 N N . VAL B 1 136 ? 17.219 23.953 2.182 1 86.31 136 VAL B N 1
ATOM 2449 C CA . VAL B 1 136 ? 16.719 24.344 3.494 1 86.31 136 VAL B CA 1
ATOM 2450 C C . VAL B 1 136 ? 17.156 25.766 3.818 1 86.31 136 VAL B C 1
ATOM 2452 O O . VAL B 1 136 ? 16.422 26.516 4.453 1 86.31 136 VAL B O 1
ATOM 2455 N N . ASP B 1 137 ? 18.312 26.125 3.402 1 84.44 137 ASP B N 1
ATOM 2456 C CA . ASP B 1 137 ? 18.875 27.422 3.754 1 84.44 137 ASP B CA 1
ATOM 2457 C C . ASP B 1 137 ? 18.172 28.547 3 1 84.44 137 ASP B C 1
ATOM 2459 O O . ASP B 1 137 ? 18.391 29.734 3.299 1 84.44 137 ASP B O 1
ATOM 2463 N N . GLN B 1 138 ? 17.281 28.219 2.074 1 86.38 138 GLN B N 1
ATOM 2464 C CA . GLN B 1 138 ? 16.562 29.219 1.308 1 86.38 138 GLN B CA 1
ATOM 2465 C C . GLN B 1 138 ? 15.18 29.484 1.896 1 86.38 138 GLN B C 1
ATOM 2467 O O . GLN B 1 138 ? 14.453 30.359 1.431 1 86.38 138 GLN B O 1
ATOM 2472 N N . ILE B 1 139 ? 14.852 28.719 2.922 1 83.5 139 ILE B N 1
ATOM 2473 C CA . ILE B 1 139 ? 13.547 28.875 3.543 1 83.5 139 ILE B CA 1
ATOM 2474 C C . ILE B 1 139 ? 13.562 30.094 4.469 1 83.5 139 ILE B C 1
ATOM 2476 O O . ILE B 1 139 ? 14.453 30.219 5.316 1 83.5 139 ILE B O 1
ATOM 2480 N N . THR B 1 140 ? 12.602 30.922 4.27 1 73.75 140 THR B N 1
ATOM 2481 C CA . THR B 1 140 ? 12.555 32.156 5.07 1 73.75 140 THR B CA 1
ATOM 2482 C C . THR B 1 140 ? 11.203 32.281 5.766 1 73.75 140 THR B C 1
ATOM 2484 O O . THR B 1 140 ? 10.219 31.688 5.348 1 73.75 140 THR B O 1
ATOM 2487 N N . GLY B 1 141 ? 11.156 33.062 6.938 1 73.12 141 GLY B N 1
ATOM 2488 C CA . GLY B 1 141 ? 9.93 33.406 7.641 1 73.12 141 GLY B CA 1
ATOM 2489 C C . GLY B 1 141 ? 9.523 32.344 8.656 1 73.12 141 GLY B C 1
ATOM 2490 O O . GLY B 1 141 ? 10.367 31.594 9.148 1 73.12 141 GLY B O 1
ATOM 2491 N N . ALA B 1 142 ? 8.289 32.469 9.18 1 68.31 142 ALA B N 1
ATOM 2492 C CA . ALA B 1 142 ? 7.75 31.484 10.125 1 68.31 142 ALA B CA 1
ATOM 2493 C C . ALA B 1 142 ? 7.492 30.141 9.438 1 68.31 142 ALA B C 1
ATOM 2495 O O . ALA B 1 142 ? 6.922 30.094 8.352 1 68.31 142 ALA B O 1
ATOM 2496 N N . LEU B 1 143 ? 8.125 29.156 10.141 1 78.69 143 LEU B N 1
ATOM 2497 C CA . LEU B 1 143 ? 8.109 27.844 9.523 1 78.69 143 LEU B CA 1
ATOM 2498 C C . LEU B 1 143 ? 7.477 26.812 10.453 1 78.69 143 LEU B C 1
ATOM 2500 O O . LEU B 1 143 ? 7.816 26.75 11.633 1 78.69 143 LEU B O 1
ATOM 2504 N N . ARG B 1 144 ? 6.48 26.266 9.93 1 77 144 ARG B N 1
ATOM 2505 C CA . ARG B 1 144 ? 5.961 25.094 10.625 1 77 144 ARG B CA 1
ATOM 2506 C C . ARG B 1 144 ? 6.559 23.812 10.062 1 77 144 ARG B C 1
ATOM 2508 O O . ARG B 1 144 ? 6.512 23.578 8.852 1 77 144 ARG B O 1
ATOM 2515 N N . THR B 1 145 ? 7.215 23 10.93 1 76.5 145 THR B N 1
ATOM 2516 C CA . THR B 1 145 ? 7.887 21.797 10.438 1 76.5 145 THR B CA 1
ATOM 2517 C C . THR B 1 145 ? 7.395 20.562 11.18 1 76.5 145 THR B C 1
ATOM 2519 O O . THR B 1 145 ? 7.008 20.641 12.352 1 76.5 145 THR B O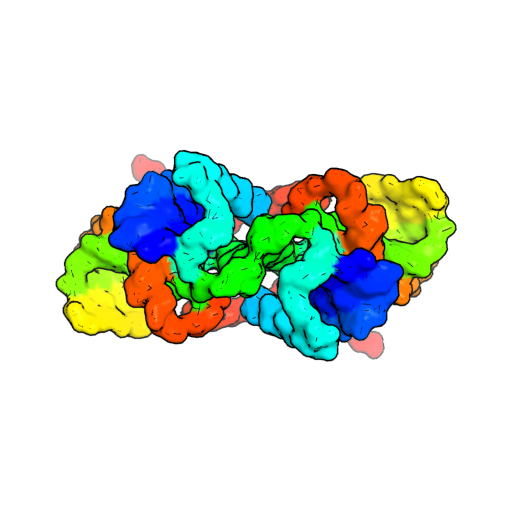 1
ATOM 2522 N N . GLY B 1 146 ? 7.066 19.484 10.43 1 65.62 146 GLY B N 1
ATOM 2523 C CA . GLY B 1 146 ? 6.727 18.203 11.031 1 65.62 146 GLY B CA 1
ATOM 2524 C C . GLY B 1 146 ? 7.934 17.312 11.266 1 65.62 146 GLY B C 1
ATOM 2525 O O . GLY B 1 146 ? 7.938 16.5 12.195 1 65.62 146 GLY B O 1
ATOM 2526 N N . SER B 1 147 ? 8.852 17.266 10.367 1 64.06 147 SER B N 1
ATOM 2527 C CA . SER B 1 147 ? 10.102 16.531 10.516 1 64.06 147 SER B CA 1
ATOM 2528 C C . SER B 1 147 ? 11.273 17.453 10.773 1 64.06 147 SER B C 1
ATOM 2530 O O . SER B 1 147 ? 11.188 18.656 10.508 1 64.06 147 SER B O 1
ATOM 2532 N N . ALA B 1 148 ? 12.297 17.031 11.484 1 58.84 148 ALA B N 1
ATOM 2533 C CA . ALA B 1 148 ? 13.43 17.812 11.969 1 58.84 148 ALA B CA 1
ATOM 2534 C C . ALA B 1 148 ? 14.172 18.469 10.812 1 58.84 148 ALA B C 1
ATOM 2536 O O . ALA B 1 148 ? 15.195 17.953 10.352 1 58.84 148 ALA B O 1
ATOM 2537 N N . ALA B 1 149 ? 13.32 19.109 10 1 61.41 149 ALA B N 1
ATOM 2538 C CA . ALA B 1 149 ? 14.117 19.922 9.086 1 61.41 149 ALA B CA 1
ATOM 2539 C C . ALA B 1 149 ? 14.82 21.047 9.836 1 61.41 149 ALA B C 1
ATOM 2541 O O . ALA B 1 149 ? 14.25 21.641 10.758 1 61.41 149 ALA B O 1
ATOM 2542 N N . GLN B 1 150 ? 16.141 21.047 9.891 1 65.62 150 GLN B N 1
ATOM 2543 C CA . GLN B 1 150 ? 16.859 22.156 10.508 1 65.62 150 GLN B CA 1
ATOM 2544 C C . GLN B 1 150 ? 16.594 23.469 9.773 1 65.62 150 GLN B C 1
ATOM 2546 O O . GLN B 1 150 ? 16.984 23.625 8.617 1 65.62 150 GLN B O 1
ATOM 2551 N N . PRO B 1 151 ? 15.836 24.25 10.414 1 66.69 151 PRO B N 1
ATOM 2552 C CA . PRO B 1 151 ? 15.578 25.531 9.742 1 66.69 151 PRO B CA 1
ATOM 2553 C C . PRO B 1 151 ? 16.812 26.406 9.664 1 66.69 151 PRO B C 1
ATOM 2555 O O . PRO B 1 151 ? 17.766 26.219 10.414 1 66.69 151 PRO B O 1
ATOM 2558 N N . ALA B 1 152 ? 16.812 27.25 8.664 1 68.25 152 ALA B N 1
ATOM 2559 C CA . ALA B 1 152 ? 17.844 28.281 8.594 1 68.25 152 ALA B CA 1
ATOM 2560 C C . ALA B 1 152 ? 17.859 29.125 9.859 1 68.25 152 ALA B C 1
ATOM 2562 O O . ALA B 1 152 ? 16.844 29.234 10.555 1 68.25 152 ALA B O 1
ATOM 2563 N N . PRO B 1 153 ? 19.062 29.594 10.164 1 68.12 153 PRO B N 1
ATOM 2564 C CA . PRO B 1 153 ? 19.125 30.484 11.328 1 68.12 153 PRO B CA 1
ATOM 2565 C C . PRO B 1 153 ? 18.125 31.625 11.25 1 68.12 153 PRO B C 1
ATOM 2567 O O . PRO B 1 153 ? 17.922 32.188 10.18 1 68.12 153 PRO B O 1
ATOM 2570 N N . GLY B 1 154 ? 17.344 31.875 12.312 1 72.12 154 GLY B N 1
ATOM 2571 C CA . GLY B 1 154 ? 16.422 33 12.367 1 72.12 154 GLY B CA 1
ATOM 2572 C C . GLY B 1 154 ? 14.992 32.625 12.023 1 72.12 154 GLY B C 1
ATOM 2573 O O . GLY B 1 154 ? 14.078 33.438 12.117 1 72.12 154 GLY B O 1
ATOM 2574 N N . VAL B 1 155 ? 14.883 31.484 11.625 1 74.31 155 VAL B N 1
ATOM 2575 C CA . VAL B 1 155 ? 13.531 31.047 11.281 1 74.31 155 VAL B CA 1
ATOM 2576 C C . VAL B 1 155 ? 12.859 30.438 12.516 1 74.31 155 VAL B C 1
ATOM 2578 O O . VAL B 1 155 ? 13.438 29.594 13.203 1 74.31 155 VAL B O 1
ATOM 2581 N N . GLU B 1 156 ? 11.719 30.938 12.836 1 78 156 GLU B N 1
ATOM 2582 C CA . GLU B 1 156 ? 10.93 30.375 13.938 1 78 156 GLU B CA 1
ATOM 2583 C C . GLU B 1 156 ? 10.242 29.078 13.523 1 78 156 GLU B C 1
ATOM 2585 O O . GLU B 1 156 ? 9.625 29.016 12.453 1 78 156 GLU B O 1
ATOM 2590 N N . VAL B 1 157 ? 10.406 28.031 14.344 1 80.38 157 VAL B N 1
ATOM 2591 C CA . VAL B 1 157 ? 9.781 26.75 14.055 1 80.38 157 VAL B CA 1
ATOM 2592 C C . VAL B 1 157 ? 8.609 26.516 15 1 80.38 157 VAL B C 1
ATOM 2594 O O . VAL B 1 157 ? 8.758 26.594 16.219 1 80.38 157 VAL B O 1
ATOM 2597 N N . LEU B 1 158 ? 7.535 26.328 14.422 1 84.25 158 LEU B N 1
ATOM 2598 C CA . LEU B 1 158 ? 6.328 26 15.172 1 84.25 158 LEU B CA 1
ATOM 2599 C C . LEU B 1 158 ? 6.004 24.516 15.07 1 84.25 158 LEU B C 1
ATOM 2601 O O . LEU B 1 158 ? 6.168 23.922 14 1 84.25 158 LEU B O 1
ATOM 2605 N N . PRO B 1 159 ? 5.59 24 16.141 1 86 159 PRO B N 1
ATOM 2606 C CA . PRO B 1 159 ? 5.102 22.625 16.047 1 86 159 PRO B CA 1
ATOM 2607 C C . PRO B 1 159 ? 3.748 22.516 15.336 1 86 159 PRO B C 1
ATOM 2609 O O . PRO B 1 159 ? 3.025 23.516 15.242 1 86 159 PRO B O 1
ATOM 2612 N N . PRO B 1 160 ? 3.402 21.312 14.883 1 90 160 PRO B N 1
ATOM 2613 C CA . PRO B 1 160 ? 2.062 21.125 14.32 1 90 160 PRO B CA 1
ATOM 2614 C C . PRO B 1 160 ? 0.954 21.422 15.328 1 90 160 PRO B C 1
ATOM 2616 O O . PRO B 1 160 ? 1.09 21.094 16.516 1 90 160 PRO B O 1
ATOM 2619 N N . ALA B 1 161 ? -0.085 22.031 14.875 1 92.69 161 ALA B N 1
ATOM 2620 C CA . ALA B 1 161 ? -1.202 22.375 15.742 1 92.69 161 ALA B CA 1
ATOM 2621 C C . ALA B 1 161 ? -2.041 21.156 16.094 1 92.69 161 ALA B C 1
ATOM 2623 O O . ALA B 1 161 ? -2.674 21.109 17.141 1 92.69 161 ALA B O 1
ATOM 2624 N N . LEU B 1 162 ? -2.051 20.203 15.203 1 95.62 162 LEU B N 1
ATOM 2625 C CA . LEU B 1 162 ? -2.846 18.984 15.344 1 95.62 162 LEU B CA 1
ATOM 2626 C C . LEU B 1 162 ? -2.012 17.75 15.016 1 95.62 162 LEU B C 1
ATOM 2628 O O . LEU B 1 162 ? -1.08 17.828 14.211 1 95.62 162 LEU B O 1
ATOM 2632 N N . PRO B 1 163 ? -2.385 16.625 15.68 1 96.31 163 PRO B N 1
ATOM 2633 C CA . PRO B 1 163 ? -1.784 15.383 15.18 1 96.31 163 PRO B CA 1
ATOM 2634 C C . PRO B 1 163 ? -2.068 15.141 13.695 1 96.31 163 PRO B C 1
ATOM 2636 O O . PRO B 1 163 ? -3.16 15.453 13.219 1 96.31 163 PRO B O 1
ATOM 2639 N N . LEU B 1 164 ? -1.138 14.609 13.016 1 96.75 164 LEU B N 1
ATOM 2640 C CA . LEU B 1 164 ? -1.162 14.5 11.562 1 96.75 164 LEU B CA 1
ATOM 2641 C C . LEU B 1 164 ? -2.455 13.844 11.086 1 96.75 164 LEU B C 1
ATOM 2643 O O . LEU B 1 164 ? -3.145 14.383 10.219 1 96.75 164 LEU B O 1
ATOM 2647 N N . ALA B 1 165 ? -2.812 12.695 11.711 1 98.62 165 ALA B N 1
ATOM 2648 C CA . ALA B 1 165 ? -3.988 11.961 11.242 1 98.62 165 ALA B CA 1
ATOM 2649 C C . ALA B 1 165 ? -5.266 12.758 11.508 1 98.62 165 ALA B C 1
ATOM 2651 O O . ALA B 1 165 ? -6.219 12.695 10.727 1 98.62 165 ALA B O 1
ATOM 2652 N N . VAL B 1 166 ? -5.301 13.492 12.578 1 98.56 166 VAL B N 1
ATOM 2653 C CA . VAL B 1 166 ? -6.441 14.344 12.883 1 98.56 166 VAL B CA 1
ATOM 2654 C C . VAL B 1 166 ? -6.57 15.438 11.828 1 98.56 166 VAL B C 1
ATOM 2656 O O . VAL B 1 166 ? -7.664 15.703 11.32 1 98.56 166 VAL B O 1
ATOM 2659 N N . ALA B 1 167 ? -5.438 16.062 11.516 1 98.19 167 ALA B N 1
ATOM 2660 C CA . ALA B 1 167 ? -5.426 17.094 10.484 1 98.19 167 ALA B CA 1
ATOM 2661 C C . ALA B 1 167 ? -5.902 16.547 9.148 1 98.19 167 ALA B C 1
ATOM 2663 O O . ALA B 1 167 ? -6.707 17.188 8.461 1 98.19 167 ALA B O 1
ATOM 2664 N N . VAL B 1 168 ? -5.414 15.391 8.781 1 98.62 168 VAL B N 1
ATOM 2665 C CA . VAL B 1 168 ? -5.836 14.727 7.551 1 98.62 168 VAL B CA 1
ATOM 2666 C C . VAL B 1 168 ? -7.348 14.508 7.57 1 98.62 168 VAL B C 1
ATOM 2668 O O . VAL B 1 168 ? -8.031 14.797 6.59 1 98.62 168 VAL B O 1
ATOM 2671 N N . GLY B 1 169 ? -7.887 14.031 8.703 1 98.69 169 GLY B N 1
ATOM 2672 C CA . GLY B 1 169 ? -9.312 13.773 8.836 1 98.69 169 GLY B CA 1
ATOM 2673 C C . GLY B 1 169 ? -10.156 15.031 8.727 1 98.69 169 GLY B C 1
ATOM 2674 O O . GLY B 1 169 ? -11.211 15.023 8.094 1 98.69 169 GLY B O 1
ATOM 2675 N N . ARG B 1 170 ? -9.703 16.062 9.336 1 98.25 170 ARG B N 1
ATOM 2676 C CA . ARG B 1 170 ? -10.438 17.328 9.281 1 98.25 170 ARG B CA 1
ATOM 2677 C C . ARG B 1 170 ? -10.492 17.859 7.859 1 98.25 170 ARG B C 1
ATOM 2679 O O . ARG B 1 170 ? -11.555 18.266 7.387 1 98.25 170 ARG B O 1
ATOM 2686 N N . ILE B 1 171 ? -9.375 17.844 7.203 1 97.56 171 ILE B N 1
ATOM 2687 C CA . ILE B 1 171 ? -9.312 18.328 5.832 1 97.56 171 ILE B CA 1
ATOM 2688 C C . ILE B 1 171 ? -10.188 17.453 4.934 1 97.56 171 ILE B C 1
ATOM 2690 O O . ILE B 1 171 ? -10.945 17.969 4.105 1 97.56 171 ILE B O 1
ATOM 2694 N N . ALA B 1 172 ? -10.062 16.156 5.145 1 98.19 172 ALA B N 1
ATOM 2695 C CA . ALA B 1 172 ? -10.859 15.219 4.352 1 98.19 172 ALA B CA 1
ATOM 2696 C C . ALA B 1 172 ? -12.352 15.484 4.539 1 98.19 172 ALA B C 1
ATOM 2698 O O . ALA B 1 172 ? -13.125 15.43 3.578 1 98.19 172 ALA B O 1
ATOM 2699 N N . ALA B 1 173 ? -12.789 15.82 5.73 1 97.19 173 ALA B N 1
ATOM 2700 C CA . ALA B 1 173 ? -14.195 16.094 6.031 1 97.19 173 ALA B CA 1
ATOM 2701 C C . ALA B 1 173 ? -14.703 17.297 5.25 1 97.19 173 ALA B C 1
ATOM 2703 O O . ALA B 1 173 ? -15.859 17.328 4.82 1 97.19 173 ALA B O 1
ATOM 2704 N N . THR B 1 174 ? -13.836 18.234 5.059 1 95.62 174 THR B N 1
ATOM 2705 C CA . THR B 1 174 ? -14.242 19.453 4.367 1 95.62 174 THR B CA 1
ATOM 2706 C C . THR B 1 174 ? -14.328 19.219 2.863 1 95.62 174 THR B C 1
ATOM 2708 O O . THR B 1 174 ? -15.062 19.922 2.162 1 95.62 174 THR B O 1
ATOM 2711 N N . LYS B 1 175 ? -13.656 18.188 2.369 1 95.56 175 LYS B N 1
ATOM 2712 C CA . LYS B 1 175 ? -13.547 17.969 0.93 1 95.56 175 LYS B CA 1
ATOM 2713 C C . LYS B 1 175 ? -14.469 16.844 0.476 1 95.56 175 LYS B C 1
ATOM 2715 O O . LYS B 1 175 ? -14.742 16.703 -0.718 1 95.56 175 LYS B O 1
ATOM 2720 N N . ALA B 1 176 ? -14.938 15.992 1.368 1 93.75 176 ALA B N 1
ATOM 2721 C CA . ALA B 1 176 ? -15.641 14.75 1.064 1 93.75 176 ALA B CA 1
ATOM 2722 C C . ALA B 1 176 ? -16.922 15.023 0.293 1 93.75 176 ALA B C 1
ATOM 2724 O O . ALA B 1 176 ? -17.406 14.164 -0.449 1 93.75 176 ALA B O 1
ATOM 2725 N N . GLY B 1 177 ? -17.484 16.219 0.304 1 91.31 177 GLY B N 1
ATOM 2726 C CA . GLY B 1 177 ? -18.75 16.516 -0.351 1 91.31 177 GLY B CA 1
ATOM 2727 C C . GLY B 1 177 ? -18.594 16.891 -1.811 1 91.31 177 GLY B C 1
ATOM 2728 O O . GLY B 1 177 ? -19.578 17.078 -2.521 1 91.31 177 GLY B O 1
ATOM 2729 N N . THR B 1 178 ? -17.375 16.969 -2.277 1 93.19 178 THR B N 1
ATOM 2730 C CA . THR B 1 178 ? -17.094 17.328 -3.666 1 93.19 178 THR B CA 1
ATOM 2731 C C . THR B 1 178 ? -16.25 16.234 -4.332 1 93.19 178 THR B C 1
ATOM 2733 O O . THR B 1 178 ? -15.531 15.5 -3.654 1 93.19 178 THR B O 1
ATOM 2736 N N . PRO B 1 179 ? -16.469 16.109 -5.652 1 92.62 179 PRO B N 1
ATOM 2737 C CA . PRO B 1 179 ? -15.633 15.117 -6.336 1 92.62 179 PRO B CA 1
ATOM 2738 C C . PRO B 1 179 ? -14.141 15.344 -6.109 1 92.62 179 PRO B C 1
ATOM 2740 O O . PRO B 1 179 ? -13.664 16.484 -6.191 1 92.62 179 PRO B O 1
ATOM 2743 N N . GLN B 1 180 ? -13.484 14.344 -5.691 1 93.31 180 GLN B N 1
ATOM 2744 C CA . GLN B 1 180 ? -12.047 14.367 -5.461 1 93.31 180 GLN B CA 1
ATOM 2745 C C . GLN B 1 180 ? -11.336 13.32 -6.309 1 93.31 180 GLN B C 1
ATOM 2747 O O . GLN B 1 180 ? -11.891 12.25 -6.578 1 93.31 180 GLN B O 1
ATOM 2752 N N . PRO B 1 181 ? -10.18 13.688 -6.746 1 94.44 181 PRO B N 1
ATOM 2753 C CA . PRO B 1 181 ? -9.422 12.625 -7.406 1 94.44 181 PRO B CA 1
ATOM 2754 C C . PRO B 1 181 ? -9.078 11.469 -6.465 1 94.44 181 PRO B C 1
ATOM 2756 O O . PRO B 1 181 ? -8.953 11.672 -5.254 1 94.44 181 PRO B O 1
ATOM 2759 N N . ARG B 1 182 ? -8.938 10.258 -7.02 1 95.25 182 ARG B N 1
ATOM 2760 C CA . ARG B 1 182 ? -8.445 9.148 -6.211 1 95.25 182 ARG B CA 1
ATOM 2761 C C . ARG B 1 182 ? -7.09 9.469 -5.598 1 95.25 182 ARG B C 1
ATOM 2763 O O . ARG B 1 182 ? -6.227 10.047 -6.262 1 95.25 182 ARG B O 1
ATOM 2770 N N . PRO B 1 183 ? -6.926 9.141 -4.359 1 98.12 183 PRO B N 1
ATOM 2771 C CA . PRO B 1 183 ? -5.633 9.445 -3.742 1 98.12 183 PRO B CA 1
ATOM 2772 C C . PRO B 1 183 ? -4.457 8.836 -4.508 1 98.12 183 PRO B C 1
ATOM 2774 O O . PRO B 1 183 ? -4.559 7.715 -5.012 1 98.12 183 PRO B O 1
ATOM 2777 N N . ALA B 1 184 ? -3.396 9.555 -4.59 1 97.69 184 ALA B N 1
ATOM 2778 C CA . ALA B 1 184 ? -2.123 9.156 -5.184 1 97.69 184 ALA B CA 1
ATOM 2779 C C . ALA B 1 184 ? -0.95 9.773 -4.43 1 97.69 184 ALA B C 1
ATOM 2781 O O . ALA B 1 184 ? -1.062 10.875 -3.891 1 97.69 184 ALA B O 1
ATOM 2782 N N . PRO B 1 185 ? 0.202 9.008 -4.402 1 96.69 185 PRO B N 1
ATOM 2783 C CA . PRO B 1 185 ? 1.36 9.617 -3.746 1 96.69 185 PRO B CA 1
ATOM 2784 C C . PRO B 1 185 ? 1.733 10.969 -4.344 1 96.69 185 PRO B C 1
ATOM 2786 O O . PRO B 1 185 ? 1.658 11.156 -5.562 1 96.69 185 PRO B O 1
ATOM 2789 N N . LEU B 1 186 ? 2.082 11.914 -3.469 1 93.31 186 LEU B N 1
ATOM 2790 C CA . LEU B 1 186 ? 2.576 13.203 -3.928 1 93.31 186 LEU B CA 1
ATOM 2791 C C . LEU B 1 186 ? 4.051 13.117 -4.305 1 93.31 186 LEU B C 1
ATOM 2793 O O . LEU B 1 186 ? 4.898 12.836 -3.457 1 93.31 186 LEU B O 1
ATOM 2797 N N . TYR B 1 187 ? 4.387 13.312 -5.562 1 87.06 187 TYR B N 1
ATOM 2798 C CA . TYR B 1 187 ? 5.754 13.258 -6.066 1 87.06 187 TYR B CA 1
ATOM 2799 C C . TYR B 1 187 ? 6.297 14.656 -6.324 1 87.06 187 TYR B C 1
ATOM 2801 O O . TYR B 1 187 ? 5.777 15.383 -7.172 1 87.06 187 TYR B O 1
ATOM 2809 N N . LEU B 1 188 ? 7.227 15.047 -5.531 1 85.94 188 LEU B N 1
ATOM 2810 C CA . LEU B 1 188 ? 7.812 16.375 -5.719 1 85.94 188 LEU B CA 1
ATOM 2811 C C . LEU B 1 188 ? 9.258 16.266 -6.195 1 85.94 188 LEU B C 1
ATOM 2813 O O . LEU B 1 188 ? 9.844 17.25 -6.629 1 85.94 188 LEU B O 1
ATOM 2817 N N . ARG B 1 189 ? 9.859 15.156 -5.895 1 76.31 189 ARG B N 1
ATOM 2818 C CA . ARG B 1 189 ? 11.219 14.93 -6.379 1 76.31 189 ARG B CA 1
ATOM 2819 C C . ARG B 1 189 ? 11.203 14.195 -7.719 1 76.31 189 ARG B C 1
ATOM 2821 O O . ARG B 1 189 ? 10.453 13.234 -7.898 1 76.31 189 ARG B O 1
ATOM 2828 N N . GLY B 1 190 ? 11.453 15.008 -8.719 1 58.03 190 GLY B N 1
ATOM 2829 C CA . GLY B 1 190 ? 11.594 14.258 -9.953 1 58.03 190 GLY B CA 1
ATOM 2830 C C . GLY B 1 190 ? 12.156 12.867 -9.742 1 58.03 190 GLY B C 1
ATOM 2831 O O . GLY B 1 190 ? 12.844 12.609 -8.75 1 58.03 190 GLY B O 1
ATOM 2832 N N . ALA B 1 191 ? 11.594 11.898 -10.102 1 48.97 191 ALA B N 1
ATOM 2833 C CA . ALA B 1 191 ? 12.07 10.523 -9.984 1 48.97 191 ALA B CA 1
ATOM 2834 C C . ALA B 1 191 ? 13.602 10.477 -10.008 1 48.97 191 ALA B C 1
ATOM 2836 O O . ALA B 1 191 ? 14.227 10.883 -10.984 1 48.97 191 ALA B O 1
ATOM 2837 N N . ASP B 1 192 ? 14.352 10.828 -8.914 1 40.66 192 ASP B N 1
ATOM 2838 C CA . ASP B 1 192 ? 15.766 10.469 -8.984 1 40.66 192 ASP B CA 1
ATOM 2839 C C . ASP B 1 192 ? 15.945 9.109 -9.648 1 40.66 192 ASP B C 1
ATOM 2841 O O . ASP B 1 192 ? 15.539 8.078 -9.094 1 40.66 192 ASP B O 1
ATOM 2845 N N . ALA B 1 193 ? 15.797 8.938 -10.75 1 37.62 193 ALA B N 1
ATOM 2846 C CA . ALA B 1 193 ? 16.297 7.73 -11.398 1 37.62 193 ALA B CA 1
ATOM 2847 C C . ALA B 1 193 ? 17.703 7.379 -10.906 1 37.62 193 ALA B C 1
ATOM 2849 O O . ALA B 1 193 ? 18.672 8.008 -11.305 1 37.62 193 ALA B O 1
ATOM 2850 N N . ALA B 1 194 ? 17.875 7.102 -9.602 1 37.84 194 ALA B N 1
ATOM 2851 C CA . ALA B 1 194 ? 19.203 6.527 -9.453 1 37.84 194 ALA B CA 1
ATOM 2852 C C . ALA B 1 194 ? 19.5 5.543 -10.578 1 37.84 194 ALA B C 1
ATOM 2854 O O . ALA B 1 194 ? 18.703 4.645 -10.859 1 37.84 194 ALA B O 1
ATOM 2855 N N . PRO B 1 195 ? 20.391 5.785 -11.422 1 36.19 195 PRO B N 1
ATOM 2856 C CA . PRO B 1 195 ? 20.719 4.73 -12.383 1 36.19 195 PRO B CA 1
ATOM 2857 C C . PRO B 1 195 ? 20.797 3.348 -11.742 1 36.19 195 PRO B C 1
ATOM 2859 O O . PRO B 1 195 ? 21.078 3.23 -10.547 1 36.19 195 PRO B O 1
ATOM 2862 N N . PRO B 1 196 ? 19.953 2.395 -12.164 1 36.59 196 PRO B N 1
ATOM 2863 C CA . PRO B 1 196 ? 20.297 1.09 -11.578 1 36.59 196 PRO B CA 1
ATOM 2864 C C . PRO B 1 196 ? 21.766 0.975 -11.188 1 36.59 196 PRO B C 1
ATOM 2866 O O . PRO B 1 196 ? 22.641 1.488 -11.891 1 36.59 196 PRO B O 1
ATOM 2869 N N . SER B 1 197 ? 22 1.1 -9.93 1 36.31 197 SER B N 1
ATOM 2870 C CA . SER B 1 197 ? 23.422 0.986 -9.578 1 36.31 197 SER B CA 1
ATOM 2871 C C . SER B 1 197 ? 24.125 0.001 -10.5 1 36.31 197 SER B C 1
ATOM 2873 O O . SER B 1 197 ? 25.359 0.045 -10.633 1 36.31 197 SER B O 1
ATOM 2875 N N . ASP B 1 198 ? 23.641 -1.294 -10.508 1 34.12 198 ASP B N 1
ATOM 2876 C CA . ASP B 1 198 ? 24.5 -2.217 -11.242 1 34.12 198 ASP B CA 1
ATOM 2877 C C . ASP B 1 198 ? 24.406 -1.969 -12.75 1 34.12 198 ASP B C 1
ATOM 2879 O O . ASP B 1 198 ? 23.328 -1.942 -13.32 1 34.12 198 ASP B O 1
ATOM 2883 N N . PRO B 1 199 ? 25.406 -1.306 -13.242 1 38.03 199 PRO B N 1
ATOM 2884 C CA . PRO B 1 199 ? 25.5 -1.126 -14.695 1 38.03 199 PRO B CA 1
ATOM 2885 C C . PRO B 1 199 ? 25.078 -2.369 -15.469 1 38.03 199 PRO B C 1
ATOM 2887 O O . PRO B 1 199 ? 25.172 -3.486 -14.961 1 38.03 199 PRO B O 1
ATOM 2890 N N . PRO B 1 200 ? 24.234 -2.307 -16.406 1 36.5 200 PRO B N 1
ATOM 2891 C CA . PRO B 1 200 ? 24.016 -3.537 -17.172 1 36.5 200 PRO B CA 1
ATOM 2892 C C . PRO B 1 200 ? 25.312 -4.262 -17.5 1 36.5 200 PRO B C 1
ATOM 2894 O O . PRO B 1 200 ? 26.375 -3.629 -17.609 1 36.5 200 PRO B O 1
ATOM 2897 N N . PRO B 1 201 ? 25.453 -5.531 -17.203 1 32.84 201 PRO B N 1
ATOM 2898 C CA . PRO B 1 201 ? 26.734 -6.145 -17.594 1 32.84 201 PRO B CA 1
ATOM 2899 C C . PRO B 1 201 ? 27.172 -5.746 -19 1 32.84 201 PRO B C 1
ATOM 2901 O O . PRO B 1 201 ? 26.328 -5.57 -19.891 1 32.84 201 PRO B O 1
ATOM 2904 N N . VAL B 1 202 ? 28.188 -4.941 -19.047 1 36.09 202 VAL B N 1
ATOM 2905 C CA . VAL B 1 202 ? 28.812 -4.648 -20.344 1 36.09 202 VAL B CA 1
ATOM 2906 C C . VAL B 1 202 ? 28.953 -5.941 -21.141 1 36.09 202 VAL B C 1
ATOM 2908 O O . VAL B 1 202 ? 29.625 -6.879 -20.703 1 36.09 202 VAL B O 1
ATOM 2911 N N . LEU B 1 203 ? 27.969 -6.328 -21.969 1 31.09 203 LEU B N 1
ATOM 2912 C CA . LEU B 1 203 ? 28.156 -7.434 -22.891 1 31.09 203 LEU B CA 1
ATOM 2913 C C . LEU B 1 203 ? 29.531 -7.355 -23.562 1 31.09 203 LEU B C 1
ATOM 2915 O O . LEU B 1 203 ? 29.859 -6.348 -24.172 1 31.09 203 LEU B O 1
ATOM 2919 N N . ILE B 1 204 ? 30.547 -7.973 -23 1 30.55 204 ILE B N 1
ATOM 2920 C CA . ILE B 1 204 ? 31.828 -8.133 -23.656 1 30.55 204 ILE B CA 1
ATOM 2921 C C . ILE B 1 204 ? 31.609 -8.633 -25.094 1 30.55 204 ILE B C 1
ATOM 2923 O O . ILE B 1 204 ? 31 -9.68 -25.297 1 30.55 204 ILE B O 1
ATOM 2927 N N . ASP B 1 205 ? 31.609 -7.781 -26.031 1 31.97 205 ASP B N 1
ATOM 2928 C CA . ASP B 1 205 ? 31.828 -8.164 -27.422 1 31.97 205 ASP B CA 1
ATOM 2929 C C . ASP B 1 205 ? 32.969 -9.148 -27.547 1 31.97 205 ASP B C 1
ATOM 2931 O O . ASP B 1 205 ? 34.094 -8.875 -27.078 1 31.97 205 ASP B O 1
ATOM 2935 N N . GLY B 1 206 ? 32.781 -10.43 -27.453 1 26.22 206 GLY B N 1
ATOM 2936 C CA . GLY B 1 206 ? 33.781 -11.219 -28.172 1 26.22 206 GLY B CA 1
ATOM 2937 C C . GLY B 1 206 ? 33.844 -10.883 -29.641 1 26.22 206 GLY B C 1
ATOM 2938 O O . GLY B 1 206 ? 32.906 -10.32 -30.219 1 26.22 206 GLY B O 1
#

InterPro domains:
  IPR000905 Gcp-like domain [PF00814] (30-127)
  IPR000905 Gcp-like domain [PTHR11735] (1-101)
  IPR022496 tRNA threonylcarbamoyl adenosine modification protein TsaB [TIGR03725] (3-189)
  IPR043129 ATPase, nucleotide binding domain [SSF53067] (1-101)

Solvent-accessible surface area (backbone atoms only — not comparable to full-atom values): 21728 Å² total; per-residue (Å²): 96,33,28,43,9,31,29,23,22,54,62,27,40,28,33,18,35,28,48,70,73,39,78,76,46,72,49,72,44,81,37,89,69,60,50,64,64,43,44,60,58,51,53,49,48,55,33,52,76,69,75,48,57,74,84,66,48,55,29,33,12,28,31,17,14,68,56,42,75,53,29,13,35,25,35,34,19,22,43,52,24,28,20,64,49,60,70,31,53,37,34,56,31,39,44,56,59,21,51,47,38,88,51,78,61,60,42,29,27,37,35,56,61,54,95,65,26,21,38,35,33,44,31,45,82,88,50,65,54,78,71,40,72,42,52,32,78,71,57,72,58,57,31,37,35,85,42,93,47,73,66,28,91,90,43,50,75,38,72,56,70,46,59,58,21,49,25,24,24,41,53,25,62,74,46,64,88,44,96,63,66,75,50,53,69,52,79,72,63,70,78,73,69,67,65,70,79,70,65,72,79,75,76,73,79,124,97,34,29,43,7,31,31,22,23,55,61,28,40,27,32,19,33,27,47,70,72,40,76,76,47,72,52,73,44,82,37,90,70,61,50,63,65,43,44,60,59,52,52,50,50,55,33,50,74,69,75,47,57,74,84,67,48,55,30,34,12,28,29,16,14,69,57,42,76,52,30,12,35,24,33,36,19,22,43,53,25,28,20,64,49,59,70,30,54,36,34,54,31,38,44,58,60,21,48,47,37,88,50,78,63,60,44,30,29,37,33,54,61,53,96,64,25,20,38,35,32,46,31,44,80,89,52,64,55,75,71,40,72,42,53,31,77,73,56,74,59,56,30,37,36,86,40,93,47,73,66,28,90,91,41,49,74,37,73,56,69,45,58,59,22,49,25,24,24,40,54,24,63,72,45,62,87,46,96,62,67,74,49,55,68,51,78,74,64,70,78,73,69,65,64,69,78,72,65,72,77,77,76,73,79,124

Sequence (412 aa):
MLVLAFDTSAAHCAAALLRDGAVIAARREEMAKGQAERLMPLLEELLAGAGLGWRDLDAIGVGIGPGNFTGVRISVAAARGLALALRVPAIGVSTLEALAEGTPRPLTVAEDARRGEAYVQHFTETGADAPQLMPVDQITGALRTGSAAQPAPGVEVLPPALPLAVAVGRIAATKAGTPQPRPAPLYLRGADAAPPSDPPPVLIDGMLVLAFDTSAAHCAAALLRDGAVIAARREEMAKGQAERLMPLLEELLAGAGLGWRDLDAIGVGIGPGNFTGVRISVAAARGLALALRVPAIGVSTLEALAEGTPRPLTVAEDARRGEAYVQHFTETGADAPQLMPVDQITGALRTGSAAQPAPGVEVLPPALPLAVAVGRIAATKAGTPQPRPAPLYLRGADAAPPSDPPPVLIDG